Protein AF-A0A8E2E6G1-F1 (afdb_monomer_lite)

Sequence (414 aa):
MESLPNQNPLKPELVSKKQSKFIRKWYRDFVENQQFPLGDDEFLTADKISALAILIKLQPRTVHDWITKNLMGTNATVTSTEDHRYTWTSQRRAEETTALGLHPPQAQVTDDIQPLPDEILELIQNHERARNRVRTTSDGRRRVNRGKYECTFRCGYRTKNVFDWKRHEENHQPQNFWLCTVCRQSDQPIDFLVHRSDKLLKHAQEKHKGRDPKDILNTSKLDYIAGFKSPCGFCGHPFSSWEDRNKHILDHFDGQIGGETFDMTRWLDPWPQYEKDPEDECDEDSDSSSESSGSSGDDGPDKRDATGGSGGGSGVQGGGEASYKWFDALRGGRAANKGRGNYRGRGTMTRKCVLSMRGPPSDTPPEAMDDEVIRVSQSSHKPETCATSPLVRKAPRKGYSQKTVTIWPSNNSL

Structure (mmCIF, N/CA/C/O backbone):
data_AF-A0A8E2E6G1-F1
#
_entry.id   AF-A0A8E2E6G1-F1
#
loop_
_atom_site.group_PDB
_atom_site.id
_atom_site.type_symbol
_atom_site.label_atom_id
_atom_site.label_alt_id
_atom_site.label_comp_id
_atom_site.label_asym_id
_atom_site.label_entity_id
_atom_site.label_seq_id
_atom_site.pdbx_PDB_ins_code
_atom_site.Cartn_x
_atom_site.Cartn_y
_atom_site.Cartn_z
_atom_site.occupancy
_atom_site.B_iso_or_equiv
_atom_site.auth_seq_id
_atom_site.auth_comp_id
_atom_site.auth_asym_id
_atom_site.auth_atom_id
_atom_site.pdbx_PDB_model_num
ATOM 1 N N . MET A 1 1 ? 28.707 -39.011 -22.789 1.00 50.31 1 MET A N 1
ATOM 2 C CA . MET A 1 1 ? 29.184 -38.859 -21.399 1.00 50.31 1 MET A CA 1
ATOM 3 C C . MET A 1 1 ? 30.084 -37.639 -21.369 1.00 50.31 1 MET A C 1
ATOM 5 O O . MET A 1 1 ? 31.264 -37.754 -21.666 1.00 50.31 1 MET A O 1
ATOM 9 N N . GLU A 1 2 ? 29.501 -36.465 -21.143 1.00 50.44 2 GLU A N 1
ATOM 10 C CA . GLU A 1 2 ? 30.254 -35.214 -21.037 1.00 50.44 2 GLU A CA 1
ATOM 11 C C . GLU A 1 2 ? 30.778 -35.076 -19.607 1.00 50.44 2 GLU A C 1
ATOM 13 O O . GLU A 1 2 ? 30.021 -35.100 -18.636 1.00 50.44 2 GLU A O 1
ATOM 18 N N . SER A 1 3 ? 32.098 -35.014 -19.481 1.00 56.09 3 SER A N 1
ATOM 19 C CA . SER A 1 3 ? 32.815 -34.900 -18.217 1.00 56.09 3 SER A CA 1
ATOM 20 C C . SER A 1 3 ? 32.514 -33.547 -17.570 1.00 56.09 3 SER A C 1
ATOM 22 O O . SER A 1 3 ? 32.899 -32.508 -18.106 1.00 56.09 3 SER A O 1
ATOM 24 N N . LEU A 1 4 ? 31.836 -33.546 -16.416 1.00 58.88 4 LEU A N 1
ATOM 25 C CA . LEU A 1 4 ? 31.589 -32.325 -15.647 1.00 58.88 4 LEU A CA 1
ATOM 26 C C . LEU A 1 4 ? 32.924 -31.651 -15.269 1.00 58.88 4 LEU A C 1
ATOM 28 O O . LEU A 1 4 ? 33.852 -32.337 -14.828 1.00 58.88 4 LEU A O 1
ATOM 32 N N . PRO A 1 5 ? 33.040 -30.319 -15.418 1.00 62.34 5 PRO A N 1
ATOM 33 C CA . PRO A 1 5 ? 34.267 -29.602 -15.118 1.00 62.34 5 PRO A CA 1
ATOM 34 C C . PRO A 1 5 ? 34.601 -29.698 -13.626 1.00 62.34 5 PRO A C 1
ATOM 36 O O . PRO A 1 5 ? 33.775 -29.426 -12.754 1.00 62.34 5 PRO A O 1
ATOM 39 N N . ASN A 1 6 ? 35.846 -30.083 -13.360 1.00 54.47 6 ASN A N 1
ATOM 40 C CA . ASN A 1 6 ? 36.451 -30.234 -12.044 1.00 54.47 6 ASN A CA 1
ATOM 41 C C . ASN A 1 6 ? 36.371 -28.906 -11.261 1.00 54.47 6 ASN A C 1
ATOM 43 O O . ASN A 1 6 ? 37.133 -27.972 -11.526 1.00 54.47 6 ASN A O 1
ATOM 47 N N . GLN A 1 7 ? 35.419 -28.791 -10.328 1.00 61.25 7 GLN A N 1
ATOM 48 C CA . GLN A 1 7 ? 35.314 -27.623 -9.456 1.00 61.25 7 GLN A CA 1
ATOM 49 C C . GLN A 1 7 ? 36.409 -27.696 -8.391 1.00 61.25 7 GLN A C 1
ATOM 51 O O . GLN A 1 7 ? 36.344 -28.502 -7.464 1.00 61.25 7 GLN A O 1
ATOM 56 N N . ASN A 1 8 ? 37.422 -26.838 -8.522 1.00 57.81 8 ASN A N 1
ATOM 57 C CA . ASN A 1 8 ? 38.430 -26.658 -7.484 1.00 57.81 8 ASN A CA 1
ATOM 58 C C . ASN A 1 8 ? 37.753 -26.275 -6.154 1.00 57.81 8 ASN A C 1
ATOM 60 O O . ASN A 1 8 ? 36.923 -25.359 -6.148 1.00 57.81 8 ASN A O 1
ATOM 64 N N . PRO A 1 9 ? 38.113 -26.915 -5.026 1.00 62.56 9 PRO A N 1
ATOM 65 C CA . PRO A 1 9 ? 37.532 -26.597 -3.730 1.00 62.56 9 PRO A CA 1
ATOM 66 C C . PRO A 1 9 ? 37.822 -25.133 -3.380 1.00 62.56 9 PRO A C 1
ATOM 68 O O . PRO A 1 9 ? 38.977 -24.716 -3.251 1.00 62.56 9 PRO A O 1
ATOM 71 N N . LEU A 1 10 ? 36.757 -24.339 -3.252 1.00 58.16 10 LEU A N 1
ATOM 72 C CA . LEU A 1 10 ? 36.837 -22.946 -2.829 1.00 58.16 10 LEU A CA 1
ATOM 73 C C . LEU A 1 10 ? 37.478 -22.883 -1.438 1.00 58.16 10 LEU A C 1
ATOM 75 O O . LEU A 1 10 ? 37.045 -23.563 -0.506 1.00 58.16 10 LEU A O 1
ATOM 79 N N . LYS A 1 11 ? 38.525 -22.064 -1.294 1.00 72.81 11 LYS A N 1
ATOM 80 C CA . LYS A 1 11 ? 39.152 -21.807 0.008 1.00 72.81 11 LYS A CA 1
ATOM 81 C C . LYS A 1 11 ? 38.095 -21.244 0.970 1.00 72.81 11 LYS A C 1
ATOM 83 O O . LYS A 1 11 ? 37.354 -20.350 0.559 1.00 72.81 11 LYS A O 1
ATOM 88 N N . PRO A 1 12 ? 38.037 -21.711 2.231 1.00 76.06 12 PRO A N 1
ATOM 89 C CA . PRO A 1 12 ? 37.076 -21.204 3.201 1.00 76.06 12 PRO A CA 1
ATOM 90 C C . PRO A 1 12 ? 37.281 -19.700 3.397 1.00 76.06 12 PRO A C 1
ATOM 92 O O . PRO A 1 12 ? 38.385 -19.238 3.697 1.00 76.06 12 PRO A O 1
ATOM 95 N N . GLU A 1 13 ? 36.215 -18.935 3.185 1.00 87.00 13 GLU A N 1
ATOM 96 C CA . GLU A 1 13 ? 36.230 -17.483 3.307 1.00 87.00 13 GLU A CA 1
ATOM 97 C C . GLU A 1 13 ? 36.423 -17.096 4.781 1.00 87.00 13 GLU A C 1
ATOM 99 O O . GLU A 1 13 ? 35.602 -17.408 5.645 1.00 87.00 13 GLU A O 1
ATOM 104 N N . LEU A 1 14 ? 37.545 -16.448 5.096 1.00 93.88 14 LEU A N 1
ATOM 105 C CA . LEU A 1 14 ? 37.866 -16.050 6.464 1.00 93.88 14 LEU A CA 1
ATOM 106 C C . LEU A 1 14 ? 37.143 -14.749 6.827 1.00 93.88 14 LEU A C 1
ATOM 108 O O . LEU A 1 14 ? 37.318 -13.720 6.175 1.00 93.88 14 LEU A O 1
ATOM 112 N N . VAL A 1 15 ? 36.394 -14.767 7.932 1.00 95.75 15 VAL A N 1
ATOM 113 C CA . VAL A 1 15 ? 35.742 -13.571 8.484 1.00 95.75 15 VAL A CA 1
ATOM 114 C C . VAL A 1 15 ? 36.802 -12.549 8.903 1.00 95.75 15 VAL A C 1
ATOM 116 O O . VAL A 1 15 ? 37.609 -12.791 9.804 1.00 95.75 15 VAL A O 1
ATOM 119 N N . SER A 1 16 ? 36.795 -11.364 8.291 1.00 96.75 16 SER A N 1
ATOM 120 C CA . SER A 1 16 ? 37.738 -10.296 8.639 1.00 96.75 16 SER A CA 1
ATOM 121 C C . SER A 1 16 ? 37.508 -9.757 10.060 1.00 96.75 16 SER A C 1
ATOM 123 O O . SER A 1 16 ? 36.415 -9.843 10.627 1.00 96.75 16 SER A O 1
ATOM 125 N N . LYS A 1 17 ? 38.521 -9.095 10.641 1.00 96.44 17 LYS A N 1
ATOM 126 C CA . LYS A 1 17 ? 38.407 -8.454 11.969 1.00 96.44 17 LYS A CA 1
ATOM 127 C C . LYS A 1 17 ? 37.288 -7.403 12.029 1.00 96.44 17 LYS A C 1
ATOM 129 O O . LYS A 1 17 ? 36.627 -7.268 13.058 1.00 96.44 17 LYS A O 1
ATOM 134 N N . LYS A 1 18 ? 37.063 -6.663 10.933 1.00 95.50 18 LYS A N 1
ATOM 135 C CA . LYS A 1 18 ? 35.991 -5.654 10.839 1.00 95.50 18 LYS A CA 1
ATOM 136 C C . LYS A 1 18 ? 34.612 -6.315 10.848 1.00 95.50 18 LYS A C 1
ATOM 138 O O . LYS A 1 18 ? 33.763 -5.897 11.631 1.00 95.50 18 LYS A O 1
ATOM 143 N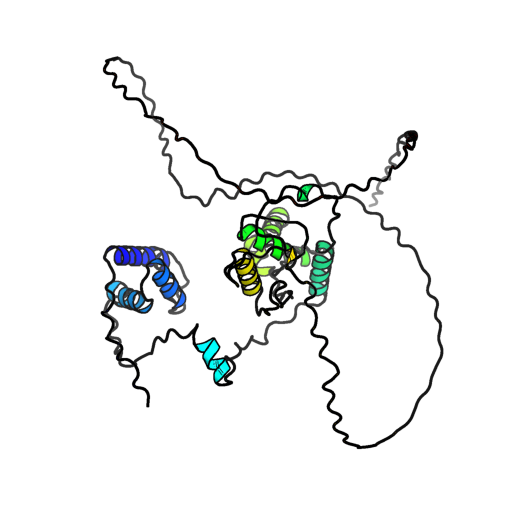 N . GLN A 1 19 ? 34.425 -7.366 10.047 1.00 96.88 19 GLN A N 1
ATOM 144 C CA . GLN A 1 19 ? 33.181 -8.145 10.013 1.00 96.88 19 GLN A CA 1
ATOM 145 C C . GLN A 1 19 ? 32.916 -8.804 11.370 1.00 96.88 19 GLN A C 1
ATOM 147 O O . GLN A 1 19 ? 31.832 -8.647 11.913 1.00 96.88 19 GLN A O 1
ATOM 152 N N . SER A 1 20 ? 33.933 -9.409 11.989 1.00 97.00 20 SER A N 1
ATOM 153 C CA . SER A 1 20 ? 33.829 -9.988 13.336 1.00 97.00 20 SER A CA 1
ATOM 154 C C . SER A 1 20 ? 33.339 -8.963 14.367 1.00 97.00 20 SER A C 1
ATOM 156 O O . SER A 1 20 ? 32.439 -9.244 15.152 1.00 97.00 20 SER A O 1
ATOM 158 N N . LYS A 1 21 ? 33.889 -7.739 14.360 1.00 96.94 21 LYS A N 1
ATOM 159 C CA . LYS A 1 21 ? 33.455 -6.665 15.270 1.00 96.94 21 LYS A CA 1
ATOM 160 C C . LYS A 1 21 ? 32.008 -6.237 15.007 1.00 96.94 21 LYS A C 1
ATOM 162 O O . LYS A 1 21 ? 31.286 -5.953 15.960 1.00 96.94 21 LYS A O 1
ATOM 167 N N . PHE A 1 22 ? 31.597 -6.201 13.740 1.00 96.94 22 PHE A N 1
ATOM 168 C CA . PHE A 1 22 ? 30.220 -5.901 13.357 1.00 96.94 22 PHE A CA 1
ATOM 169 C C . PHE A 1 22 ? 29.253 -6.993 13.826 1.00 96.94 22 PHE A C 1
ATOM 171 O O . PHE A 1 22 ? 28.276 -6.657 14.485 1.00 96.94 22 PHE A O 1
ATOM 178 N N . ILE A 1 23 ? 29.562 -8.274 13.585 1.00 96.44 23 ILE A N 1
ATOM 179 C CA . ILE A 1 23 ? 28.730 -9.411 14.013 1.00 96.44 23 ILE A CA 1
ATOM 180 C C . ILE A 1 23 ? 28.540 -9.394 15.535 1.00 96.44 23 ILE A C 1
ATOM 182 O O . ILE A 1 23 ? 27.413 -9.502 16.000 1.00 96.44 23 ILE A O 1
ATOM 186 N N . ARG A 1 24 ? 29.605 -9.166 16.325 1.00 96.06 24 ARG A N 1
ATOM 187 C CA . ARG A 1 24 ? 29.493 -9.053 17.798 1.00 96.06 24 ARG A CA 1
ATOM 188 C C . ARG A 1 24 ? 28.554 -7.937 18.230 1.00 96.06 24 ARG A C 1
ATOM 190 O O . ARG A 1 24 ? 27.763 -8.123 19.146 1.00 96.06 24 ARG A O 1
ATOM 197 N N . LYS A 1 25 ? 28.688 -6.765 17.602 1.00 95.94 25 LYS A N 1
ATOM 198 C CA . LYS A 1 25 ? 27.859 -5.607 17.930 1.00 95.94 25 LYS A CA 1
ATOM 199 C C . LYS A 1 25 ? 26.401 -5.874 17.563 1.00 95.94 25 LYS A C 1
ATOM 201 O O . LYS A 1 25 ? 25.533 -5.651 18.389 1.00 95.94 25 LYS A O 1
ATOM 206 N N . TRP A 1 26 ? 26.158 -6.381 16.356 1.00 94.56 26 TRP A N 1
ATOM 207 C CA . TRP A 1 26 ? 24.822 -6.739 15.891 1.00 94.56 26 TRP A CA 1
ATOM 208 C C . TRP A 1 26 ? 24.172 -7.779 16.807 1.00 94.56 26 TRP A C 1
ATOM 210 O O . TRP A 1 26 ? 23.048 -7.570 17.237 1.00 94.56 26 TRP A O 1
ATOM 220 N N . TYR A 1 27 ? 24.898 -8.841 17.169 1.00 92.81 27 TYR A N 1
ATOM 221 C CA . TYR A 1 27 ? 24.391 -9.891 18.052 1.00 92.81 27 TYR A CA 1
ATOM 222 C C . TYR A 1 27 ? 24.002 -9.329 19.421 1.00 92.81 27 TYR A C 1
ATOM 224 O O . TYR A 1 27 ? 22.894 -9.565 19.879 1.00 92.81 27 TYR A O 1
ATOM 232 N N . ARG A 1 28 ? 24.866 -8.513 20.036 1.00 90.81 28 ARG A N 1
ATOM 233 C CA . ARG A 1 28 ? 24.558 -7.829 21.298 1.00 90.81 28 ARG A CA 1
ATOM 234 C C . ARG A 1 28 ? 23.322 -6.941 21.173 1.00 90.81 28 ARG A C 1
ATOM 236 O O . ARG A 1 28 ? 22.397 -7.044 21.965 1.00 90.81 28 ARG A O 1
ATOM 243 N N . ASP A 1 29 ? 23.304 -6.079 20.161 1.00 89.75 29 ASP A N 1
ATOM 244 C CA . ASP A 1 29 ? 22.247 -5.084 20.003 1.00 89.75 29 ASP A CA 1
ATOM 245 C C . ASP A 1 29 ? 20.890 -5.726 19.676 1.00 89.75 29 ASP A C 1
ATOM 247 O O . ASP A 1 29 ? 19.859 -5.173 20.050 1.00 89.75 29 ASP A O 1
ATOM 251 N N . PHE A 1 30 ? 20.889 -6.863 18.976 1.00 85.69 30 PHE A N 1
ATOM 252 C CA . PHE A 1 30 ? 19.685 -7.542 18.507 1.00 85.69 30 PHE A CA 1
ATOM 253 C C . PHE A 1 30 ? 19.197 -8.616 19.484 1.00 85.69 30 PHE A C 1
ATOM 255 O O . PHE A 1 30 ? 18.016 -8.640 19.804 1.00 85.69 30 PHE A O 1
ATOM 262 N N . VAL A 1 31 ? 20.092 -9.474 19.979 1.00 79.88 31 VAL A N 1
ATOM 263 C CA . VAL A 1 31 ? 19.738 -10.621 20.829 1.00 79.88 31 VAL A CA 1
ATOM 264 C C . VAL A 1 31 ? 19.614 -10.216 22.297 1.00 79.88 31 VAL A C 1
ATOM 266 O O . VAL A 1 31 ? 18.670 -10.635 22.951 1.00 79.88 31 VAL A O 1
ATOM 269 N N . GLU A 1 32 ? 20.508 -9.373 22.827 1.00 72.88 32 GLU A N 1
ATOM 270 C CA . GLU A 1 32 ? 20.462 -9.015 24.259 1.00 72.88 32 GLU A CA 1
ATOM 271 C C . GLU A 1 32 ? 19.403 -7.941 24.571 1.00 72.88 32 GLU A C 1
ATOM 273 O O . GLU A 1 32 ? 18.899 -7.890 25.691 1.00 72.88 32 GLU A O 1
ATOM 278 N N . ASN A 1 33 ? 19.034 -7.090 23.603 1.00 74.81 33 ASN A N 1
ATOM 279 C CA . ASN A 1 33 ? 18.044 -6.023 23.828 1.00 74.81 33 ASN A CA 1
ATOM 280 C C . ASN A 1 33 ? 16.610 -6.405 23.452 1.00 74.81 33 ASN A C 1
ATOM 282 O O . ASN A 1 33 ? 15.676 -5.692 23.828 1.00 74.81 33 ASN A O 1
ATOM 286 N N . GLN A 1 34 ? 16.407 -7.480 22.693 1.00 73.38 34 GLN A N 1
ATOM 287 C CA . GLN A 1 34 ? 15.062 -7.986 22.470 1.00 73.38 34 GLN A CA 1
ATOM 288 C C . GLN A 1 34 ? 14.653 -8.793 23.703 1.00 73.38 34 GLN A C 1
ATOM 290 O O . GLN A 1 34 ? 15.039 -9.946 23.861 1.00 73.38 34 GLN A O 1
ATOM 295 N N . GLN A 1 35 ? 13.865 -8.174 24.586 1.00 59.31 35 GLN A N 1
ATOM 296 C CA . GLN A 1 35 ? 13.101 -8.877 25.620 1.00 59.31 35 GLN A CA 1
ATOM 297 C C . GLN A 1 35 ? 12.014 -9.726 24.944 1.00 59.31 35 GLN A C 1
ATOM 299 O O . GLN A 1 35 ? 10.829 -9.412 25.028 1.00 59.31 35 GLN A O 1
ATOM 304 N N . PHE A 1 36 ? 12.407 -10.761 24.203 1.00 61.97 36 PHE A N 1
ATOM 305 C CA . PHE A 1 36 ? 11.457 -11.771 23.772 1.00 61.97 36 PHE A CA 1
ATOM 306 C C . PHE A 1 36 ? 11.110 -12.641 24.985 1.00 61.97 36 PHE A C 1
ATOM 308 O O . PHE A 1 36 ? 12.020 -13.050 25.713 1.00 61.97 36 PHE A O 1
ATOM 315 N N . PRO A 1 37 ? 9.813 -12.873 25.258 1.00 61.19 37 PRO A N 1
ATOM 316 C CA . PRO A 1 37 ? 9.394 -13.810 26.288 1.00 61.19 37 PRO A CA 1
ATOM 317 C C . PRO A 1 37 ? 10.083 -15.151 26.036 1.00 61.19 37 PRO A C 1
ATOM 319 O O . PRO A 1 37 ? 10.045 -15.650 24.917 1.00 61.19 37 PRO A O 1
ATOM 322 N N . LEU A 1 38 ? 10.751 -15.681 27.064 1.00 48.19 38 LEU A N 1
ATOM 323 C CA . LEU A 1 38 ? 11.430 -16.975 27.042 1.00 48.19 38 LEU A CA 1
ATOM 324 C C . LEU A 1 38 ? 10.423 -18.086 26.719 1.00 48.19 38 LEU A C 1
ATOM 326 O O . LEU A 1 38 ? 9.781 -18.630 27.614 1.00 48.19 38 LEU A O 1
ATOM 330 N N . GLY A 1 39 ? 10.279 -18.394 25.442 1.00 53.38 39 GLY A N 1
ATOM 331 C CA . GLY A 1 39 ? 9.459 -19.475 24.935 1.00 53.38 39 GLY A CA 1
ATOM 332 C C . GLY A 1 39 ? 9.819 -19.662 23.475 1.00 53.38 39 GLY A C 1
ATOM 333 O O . GLY A 1 39 ? 9.458 -18.828 22.657 1.00 53.38 39 GLY A O 1
ATOM 334 N N . ASP A 1 40 ? 10.557 -20.734 23.212 1.00 51.31 40 ASP A N 1
ATOM 335 C CA . ASP A 1 40 ? 10.979 -21.255 21.910 1.00 51.31 40 ASP A CA 1
ATOM 336 C C . ASP A 1 40 ? 12.354 -20.774 21.411 1.00 51.31 40 ASP A C 1
ATOM 338 O O . ASP A 1 40 ? 12.669 -19.586 21.341 1.00 51.31 40 ASP A O 1
ATOM 342 N N . ASP A 1 41 ? 13.196 -21.757 21.073 1.00 55.00 41 ASP A N 1
ATOM 343 C CA . ASP A 1 41 ? 14.617 -21.680 20.695 1.00 55.00 41 ASP A CA 1
ATOM 344 C C . ASP A 1 41 ? 14.892 -20.938 19.364 1.00 55.00 41 ASP A C 1
ATOM 346 O O . ASP A 1 41 ? 15.914 -21.132 18.704 1.00 55.00 41 ASP A O 1
ATOM 350 N N . GLU A 1 42 ? 14.011 -20.027 18.956 1.00 70.12 42 GLU A N 1
ATOM 351 C CA . GLU A 1 42 ? 14.040 -19.326 17.670 1.00 70.12 42 GLU A CA 1
ATOM 352 C C . GLU A 1 42 ? 14.984 -18.104 17.650 1.00 70.12 42 GLU A C 1
ATOM 354 O O . GLU A 1 42 ? 14.824 -17.132 16.897 1.00 70.12 42 GLU A O 1
ATOM 359 N N . PHE A 1 43 ? 16.016 -18.138 18.495 1.00 68.38 43 PHE A N 1
ATOM 360 C CA . PHE A 1 43 ? 16.893 -16.999 18.766 1.00 68.38 43 PHE A CA 1
ATOM 361 C C . PHE A 1 43 ? 17.669 -16.515 17.525 1.00 68.38 43 PHE A C 1
ATOM 363 O O . PHE A 1 43 ? 18.049 -15.344 17.455 1.00 68.38 43 PHE A O 1
ATOM 370 N N . LEU A 1 44 ? 17.836 -17.357 16.498 1.00 84.62 44 LEU A N 1
ATOM 371 C CA . LEU A 1 44 ? 18.531 -17.039 15.245 1.00 84.62 44 LEU A CA 1
ATOM 372 C C . LEU A 1 44 ? 17.890 -17.753 14.043 1.00 84.62 44 LEU A C 1
ATOM 374 O O . LEU A 1 44 ? 18.455 -18.699 13.497 1.00 84.62 44 LEU A O 1
ATOM 378 N N . THR A 1 45 ? 16.724 -17.285 13.592 1.00 88.00 45 THR A N 1
ATOM 379 C CA . THR A 1 45 ? 16.131 -17.792 12.343 1.00 88.00 45 THR A CA 1
ATOM 380 C C . THR A 1 45 ? 17.101 -17.650 11.162 1.00 88.00 45 THR A C 1
ATOM 382 O O . THR A 1 45 ? 17.895 -16.701 11.083 1.00 88.00 45 THR A O 1
ATOM 385 N N . ALA A 1 46 ? 17.026 -18.589 10.213 1.00 89.62 46 ALA A N 1
ATOM 386 C CA . ALA A 1 46 ? 17.865 -18.600 9.012 1.00 89.62 46 ALA A CA 1
ATOM 387 C C . ALA A 1 46 ? 17.784 -17.277 8.224 1.00 89.62 46 ALA A C 1
ATOM 389 O O . ALA A 1 46 ? 18.781 -16.825 7.654 1.00 89.62 46 ALA A O 1
ATOM 390 N N . ASP A 1 47 ? 16.631 -16.607 8.268 1.00 88.56 47 ASP A N 1
ATOM 391 C CA . ASP A 1 47 ? 16.403 -15.311 7.629 1.00 88.56 47 ASP A CA 1
ATOM 392 C C . ASP A 1 47 ? 17.239 -14.195 8.258 1.00 88.56 47 ASP A C 1
ATOM 394 O O . ASP A 1 47 ? 17.849 -13.394 7.545 1.00 88.56 47 ASP A O 1
ATOM 398 N N . LYS A 1 48 ? 17.343 -14.164 9.594 1.00 91.12 48 LYS A N 1
ATOM 399 C CA . LYS A 1 48 ? 18.164 -13.175 10.314 1.00 91.12 48 LYS A CA 1
ATOM 400 C C . LYS A 1 48 ? 19.644 -13.346 9.971 1.00 91.12 48 LYS A C 1
ATOM 402 O O . LYS A 1 48 ? 20.340 -12.360 9.718 1.00 91.12 48 LYS A O 1
ATOM 407 N N . ILE A 1 49 ? 20.116 -14.592 9.909 1.00 94.25 49 ILE A N 1
ATOM 408 C CA . ILE A 1 49 ? 21.497 -14.915 9.520 1.00 94.25 49 ILE A CA 1
ATOM 409 C C . ILE A 1 49 ? 21.746 -14.533 8.059 1.00 94.25 49 ILE A C 1
ATOM 411 O O . ILE A 1 49 ? 22.769 -13.920 7.754 1.00 94.25 49 ILE A O 1
ATOM 415 N N . SER A 1 50 ? 20.807 -14.840 7.164 1.00 93.56 50 SER A N 1
ATOM 416 C CA . SER A 1 50 ? 20.914 -14.512 5.740 1.00 93.56 50 SER A CA 1
ATOM 417 C C . SER A 1 50 ? 20.951 -13.002 5.507 1.00 93.56 50 SER A C 1
ATOM 419 O O . SER A 1 50 ? 21.813 -12.510 4.779 1.00 93.56 50 SER A O 1
ATOM 421 N N . ALA A 1 51 ? 20.095 -12.241 6.193 1.00 93.38 51 ALA A N 1
ATOM 422 C CA . ALA A 1 51 ? 20.107 -10.783 6.142 1.00 93.38 51 ALA A CA 1
ATOM 423 C C . ALA A 1 51 ? 21.440 -10.202 6.647 1.00 93.38 51 ALA A C 1
ATOM 425 O O . ALA A 1 51 ? 22.023 -9.325 6.003 1.00 93.38 51 ALA A O 1
ATOM 426 N N . LEU A 1 52 ? 21.966 -10.719 7.764 1.00 95.25 52 LEU A N 1
ATOM 427 C CA . LEU A 1 52 ? 23.270 -10.308 8.288 1.00 95.25 52 LEU A CA 1
ATOM 428 C C . LEU A 1 52 ? 24.401 -10.614 7.296 1.00 95.25 52 LEU A C 1
ATOM 430 O O . LEU A 1 52 ? 25.272 -9.771 7.082 1.00 95.25 52 LEU A O 1
ATOM 434 N N . ALA A 1 53 ? 24.366 -11.789 6.670 1.00 95.88 53 ALA A N 1
ATOM 435 C CA . ALA A 1 53 ? 25.347 -12.238 5.691 1.00 95.88 53 ALA A CA 1
ATOM 436 C C . ALA A 1 53 ? 25.387 -11.336 4.449 1.00 95.88 53 ALA A C 1
ATOM 438 O O . ALA A 1 53 ? 26.471 -10.921 4.031 1.00 95.88 53 ALA A O 1
ATOM 439 N N . ILE A 1 54 ? 24.219 -10.926 3.938 1.00 94.38 54 ILE A N 1
ATOM 440 C CA . ILE A 1 54 ? 24.100 -9.950 2.843 1.00 94.38 54 ILE A CA 1
ATOM 441 C C . ILE A 1 54 ? 24.744 -8.614 3.236 1.00 94.38 54 ILE A C 1
ATOM 443 O O . ILE A 1 54 ? 25.545 -8.063 2.477 1.00 94.38 54 ILE A O 1
ATOM 447 N N . LEU A 1 55 ? 24.449 -8.106 4.438 1.00 94.75 55 LEU A N 1
ATOM 448 C CA . LEU A 1 55 ? 24.972 -6.818 4.910 1.00 94.75 55 LEU A CA 1
ATOM 449 C C . LEU A 1 55 ? 26.502 -6.796 5.009 1.00 94.75 55 LEU A C 1
ATOM 451 O O . LEU A 1 55 ? 27.125 -5.775 4.712 1.00 94.75 55 LEU A O 1
ATOM 455 N N . ILE A 1 56 ? 27.114 -7.909 5.419 1.00 96.50 56 ILE A N 1
ATOM 456 C CA . ILE A 1 56 ? 28.569 -8.004 5.598 1.00 96.50 56 ILE A CA 1
ATOM 457 C C . ILE A 1 56 ? 29.295 -8.671 4.428 1.00 96.50 56 ILE A C 1
ATOM 459 O O . ILE A 1 56 ? 30.515 -8.838 4.509 1.00 96.50 56 ILE A O 1
ATOM 463 N N . LYS A 1 57 ? 28.563 -8.995 3.353 1.00 95.12 57 LYS A N 1
ATOM 464 C CA . LYS A 1 57 ? 29.053 -9.666 2.143 1.00 95.12 57 LYS A CA 1
ATOM 465 C C . LYS A 1 57 ? 29.810 -10.960 2.459 1.00 95.12 57 LYS A C 1
ATOM 467 O O . LYS A 1 57 ? 30.942 -11.129 2.025 1.00 95.12 57 LYS A O 1
ATOM 472 N N . LEU A 1 58 ? 29.201 -11.829 3.261 1.00 95.38 58 LEU A N 1
ATOM 473 C CA . LEU A 1 58 ? 29.694 -13.180 3.548 1.00 95.38 58 LEU A CA 1
ATOM 474 C C . LEU A 1 58 ? 28.620 -14.206 3.195 1.00 95.38 58 LEU A C 1
ATOM 476 O O . LEU A 1 58 ? 27.444 -13.866 3.083 1.00 95.38 58 LEU A O 1
ATOM 480 N N . GLN A 1 59 ? 29.007 -15.474 3.064 1.00 95.12 59 GLN A N 1
ATOM 481 C CA . GLN A 1 59 ? 28.025 -16.551 2.971 1.00 95.12 59 GLN A CA 1
ATOM 482 C C . GLN A 1 59 ? 27.293 -16.757 4.312 1.00 95.12 59 GLN A C 1
ATOM 484 O O . GLN A 1 59 ? 27.947 -16.740 5.360 1.00 95.12 59 GLN A O 1
ATOM 489 N N . PRO A 1 60 ? 25.969 -17.022 4.307 1.00 95.25 60 PRO A N 1
ATOM 490 C CA . PRO A 1 60 ? 25.192 -17.268 5.527 1.00 95.25 60 PRO A CA 1
ATOM 491 C C . PRO A 1 60 ? 25.798 -18.338 6.438 1.00 95.25 60 PRO A C 1
ATOM 493 O O . PRO A 1 60 ? 25.875 -18.140 7.648 1.00 95.25 60 PRO A O 1
ATOM 496 N N . ARG A 1 61 ? 26.322 -19.422 5.852 1.00 93.62 61 ARG A N 1
ATOM 497 C CA . ARG A 1 61 ? 26.985 -20.507 6.587 1.00 93.62 61 ARG A CA 1
ATOM 498 C C . ARG A 1 61 ? 28.215 -20.021 7.355 1.00 93.62 61 ARG A C 1
ATOM 500 O O . ARG A 1 61 ? 28.330 -20.278 8.545 1.00 93.62 61 ARG A O 1
ATOM 507 N N . THR A 1 62 ? 29.075 -19.227 6.715 1.00 94.94 62 THR A N 1
ATOM 508 C CA . THR A 1 62 ? 30.258 -18.629 7.357 1.00 94.94 62 THR A CA 1
ATOM 509 C C . THR A 1 62 ? 29.873 -17.746 8.546 1.00 94.94 62 THR A C 1
ATOM 511 O O . THR A 1 62 ? 30.571 -17.726 9.559 1.00 94.94 62 THR A O 1
ATOM 514 N N . VAL A 1 63 ? 28.760 -17.012 8.439 1.00 95.50 63 VAL A N 1
ATOM 515 C CA . VAL A 1 63 ? 28.252 -16.157 9.522 1.00 95.50 63 VAL A CA 1
ATOM 516 C C . VAL A 1 63 ? 27.688 -16.990 10.669 1.00 95.50 63 VAL A C 1
ATOM 518 O O . VAL A 1 63 ? 28.040 -16.729 11.819 1.00 95.50 63 VAL A O 1
ATOM 521 N N . HIS A 1 64 ? 26.870 -17.999 10.363 1.00 94.31 64 HIS A N 1
ATOM 522 C CA . HIS A 1 64 ? 26.319 -18.932 11.344 1.00 94.31 64 HIS A CA 1
ATOM 523 C C . HIS A 1 64 ? 27.431 -19.640 12.126 1.00 94.31 64 HIS A C 1
ATOM 525 O O . HIS A 1 64 ? 27.512 -19.489 13.342 1.00 94.31 64 HIS A O 1
ATOM 531 N N . ASP A 1 65 ? 28.355 -20.303 11.426 1.00 93.62 65 ASP A N 1
ATOM 532 C CA . ASP A 1 65 ? 29.454 -21.056 12.039 1.00 93.62 65 ASP A CA 1
ATOM 533 C C . ASP A 1 65 ? 30.315 -20.158 12.931 1.00 93.62 65 ASP A C 1
ATOM 535 O O . ASP A 1 65 ? 30.753 -20.552 14.015 1.00 93.62 65 ASP A O 1
ATOM 539 N N . TRP A 1 66 ? 30.537 -18.912 12.501 1.00 95.19 66 TRP A N 1
ATOM 540 C CA . TRP A 1 66 ? 31.263 -17.937 13.298 1.00 95.19 66 TRP A CA 1
ATOM 541 C C . TRP A 1 66 ? 30.498 -17.550 14.573 1.00 95.19 66 TRP A C 1
ATOM 543 O O . TRP A 1 66 ? 31.121 -17.497 15.636 1.00 95.19 66 TRP A O 1
ATOM 553 N N . ILE A 1 67 ? 29.183 -17.300 14.499 1.00 94.31 67 ILE A N 1
ATOM 554 C CA . ILE A 1 67 ? 28.336 -16.967 15.660 1.00 94.31 67 ILE A CA 1
ATOM 555 C C . ILE A 1 67 ? 28.313 -18.134 16.650 1.00 94.31 67 ILE A C 1
ATOM 557 O O . ILE A 1 67 ? 28.646 -17.934 17.819 1.00 94.31 67 ILE A O 1
ATOM 561 N N . THR A 1 68 ? 28.020 -19.350 16.188 1.00 91.94 68 THR A N 1
ATOM 562 C CA . THR A 1 68 ? 27.979 -20.551 17.034 1.00 91.94 68 THR A CA 1
ATOM 563 C C . THR A 1 68 ? 29.321 -20.776 17.725 1.00 91.94 68 THR A C 1
ATOM 565 O O . THR A 1 68 ? 29.382 -20.933 18.942 1.00 91.94 68 THR A O 1
ATOM 568 N N . LYS A 1 69 ? 30.428 -20.692 16.974 1.00 92.75 69 LYS A N 1
ATOM 569 C CA . LYS A 1 69 ? 31.776 -20.922 17.510 1.00 92.75 69 LYS A CA 1
ATOM 570 C C . LYS A 1 69 ? 32.238 -19.853 18.502 1.00 92.75 69 LYS A C 1
ATOM 572 O O . LYS A 1 69 ? 32.951 -20.178 19.446 1.00 92.75 69 LYS A O 1
ATOM 577 N N . ASN A 1 70 ? 31.921 -18.578 18.265 1.00 94.25 70 ASN A N 1
ATOM 578 C CA . ASN A 1 70 ? 32.522 -17.466 19.015 1.00 94.25 70 ASN A CA 1
ATOM 579 C C . ASN A 1 70 ? 31.600 -16.839 20.063 1.00 94.25 70 ASN A C 1
ATOM 581 O O . ASN A 1 70 ? 32.110 -16.148 20.944 1.00 94.25 70 ASN A O 1
ATOM 585 N N . LEU A 1 71 ? 30.280 -17.007 19.948 1.00 91.75 71 LEU A N 1
ATOM 586 C CA . LEU A 1 71 ? 29.300 -16.322 20.797 1.00 91.75 71 LEU A CA 1
ATOM 587 C C . LEU A 1 71 ? 28.434 -17.277 21.618 1.00 91.75 71 LEU A C 1
ATOM 589 O O . LEU A 1 71 ? 28.066 -16.912 22.728 1.00 91.75 71 LEU A O 1
ATOM 593 N N . MET A 1 72 ? 28.152 -18.488 21.127 1.00 86.75 72 MET A N 1
ATOM 594 C CA . MET A 1 72 ? 27.271 -19.437 21.830 1.00 86.75 72 MET A CA 1
ATOM 595 C C . MET A 1 72 ? 28.002 -20.350 22.830 1.00 86.75 72 MET A C 1
ATOM 597 O O . MET A 1 72 ? 27.356 -21.088 23.563 1.00 86.75 72 MET A O 1
ATOM 601 N N . GLY A 1 73 ? 29.334 -20.257 22.921 1.00 80.38 73 GLY A N 1
ATOM 602 C CA . GLY A 1 73 ? 30.145 -21.029 23.867 1.00 80.38 73 GLY A CA 1
ATOM 603 C C . GLY A 1 73 ? 30.263 -22.511 23.483 1.00 80.38 73 GLY A C 1
ATOM 604 O O . GLY A 1 73 ? 29.292 -23.197 23.194 1.00 80.38 73 GLY A O 1
ATOM 605 N N . THR A 1 74 ? 31.480 -23.046 2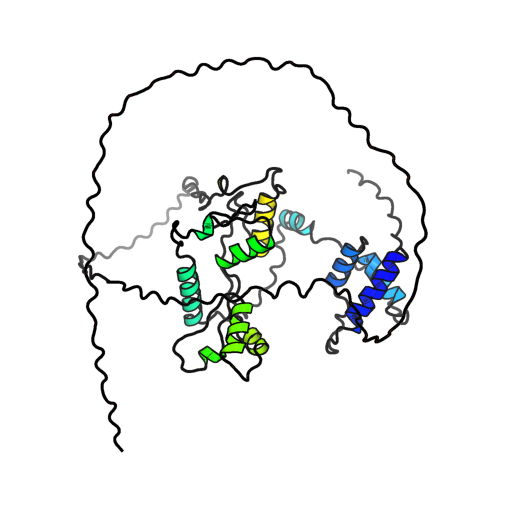3.498 1.00 56.44 74 THR A N 1
ATOM 606 C CA . THR A 1 74 ? 31.826 -24.417 23.070 1.00 56.44 74 THR A CA 1
ATOM 607 C C . THR A 1 74 ? 31.385 -25.530 24.034 1.00 56.44 74 THR A C 1
ATOM 609 O O . THR A 1 74 ? 32.011 -26.585 24.072 1.00 56.44 74 THR A O 1
ATOM 612 N N . ASN A 1 75 ? 30.323 -25.330 24.815 1.00 53.03 75 ASN A N 1
ATOM 613 C CA . ASN A 1 75 ? 29.824 -26.363 25.732 1.00 53.03 75 ASN A CA 1
ATOM 614 C C . ASN A 1 75 ? 28.828 -27.320 25.057 1.00 53.03 75 ASN A C 1
ATOM 616 O O . ASN A 1 75 ? 28.502 -28.359 25.622 1.00 53.03 75 ASN A O 1
ATOM 620 N N . ALA A 1 76 ? 28.381 -27.013 23.838 1.00 50.59 76 ALA A N 1
ATOM 621 C CA . ALA A 1 76 ? 27.589 -27.925 23.029 1.00 50.59 76 ALA A CA 1
ATOM 622 C C . ALA A 1 76 ? 28.527 -28.775 22.160 1.00 50.59 76 ALA A C 1
ATOM 624 O O . ALA A 1 76 ? 28.905 -28.389 21.053 1.00 50.59 76 ALA A O 1
ATOM 625 N N . THR A 1 77 ? 28.935 -29.940 22.667 1.00 46.53 77 THR A N 1
ATOM 626 C CA . THR A 1 77 ? 29.528 -30.997 21.839 1.00 46.53 77 THR A CA 1
ATOM 627 C C . THR A 1 77 ? 28.427 -31.573 20.948 1.00 46.53 77 THR A C 1
ATOM 629 O O . THR A 1 77 ? 27.883 -32.636 21.216 1.00 46.53 77 THR A O 1
ATOM 632 N N . VAL A 1 78 ? 28.040 -30.833 19.908 1.00 50.12 78 VAL A N 1
ATOM 633 C CA . VAL A 1 78 ? 27.162 -31.353 18.861 1.00 50.12 78 VAL A CA 1
ATOM 634 C C . VAL A 1 78 ? 28.025 -32.243 17.980 1.00 50.12 78 VAL A C 1
ATOM 636 O O . VAL A 1 78 ? 28.866 -31.768 17.215 1.00 50.12 78 VAL A O 1
ATOM 639 N N . THR A 1 79 ? 27.841 -33.552 18.116 1.00 43.00 79 THR A N 1
ATOM 640 C CA . THR A 1 79 ? 28.266 -34.558 17.141 1.00 43.00 79 THR A CA 1
ATOM 641 C C . THR A 1 79 ? 27.550 -34.291 15.818 1.00 43.00 79 THR A C 1
ATOM 643 O O . THR A 1 79 ? 26.494 -34.841 15.530 1.00 43.00 79 THR A O 1
ATOM 646 N N . SER A 1 80 ? 28.117 -33.384 15.024 1.00 45.31 80 SER A N 1
ATOM 647 C CA . SER A 1 80 ? 27.706 -33.091 13.653 1.00 45.31 80 SER A CA 1
ATOM 648 C C . SER A 1 80 ? 28.243 -34.179 12.723 1.00 45.31 80 SER A C 1
ATOM 650 O O . SER A 1 80 ? 29.263 -33.989 12.061 1.00 45.31 80 SER A O 1
ATOM 652 N N . THR A 1 81 ? 27.564 -35.325 12.686 1.00 38.16 81 THR A N 1
ATOM 653 C CA . THR A 1 81 ? 27.746 -36.360 11.651 1.00 38.16 81 THR A CA 1
ATOM 654 C C . THR A 1 81 ? 26.583 -36.451 10.668 1.00 38.16 81 THR A C 1
ATOM 656 O O . THR A 1 81 ? 26.618 -37.302 9.787 1.00 38.16 81 THR A O 1
ATOM 659 N N . GLU A 1 82 ? 25.601 -35.552 10.729 1.00 37.12 82 GLU A N 1
ATOM 660 C CA . GLU A 1 82 ? 24.595 -35.446 9.672 1.00 37.12 82 GLU A CA 1
ATOM 661 C C . GLU A 1 82 ? 24.857 -34.221 8.804 1.00 37.12 82 GLU A C 1
ATOM 663 O O . GLU A 1 82 ? 24.736 -33.065 9.209 1.00 37.12 82 GLU A O 1
ATOM 668 N N . ASP A 1 83 ? 25.278 -34.538 7.584 1.00 38.88 83 ASP A N 1
ATOM 669 C CA . ASP A 1 83 ? 25.556 -33.663 6.460 1.00 38.88 83 ASP A CA 1
ATOM 670 C C . ASP A 1 83 ? 24.243 -33.012 5.986 1.00 38.88 83 ASP A C 1
ATOM 672 O O . ASP A 1 83 ? 23.678 -33.337 4.938 1.00 38.88 83 ASP A O 1
ATOM 676 N N . HIS A 1 84 ? 23.701 -32.104 6.803 1.00 38.81 84 HIS A N 1
ATOM 677 C CA . HIS A 1 84 ? 22.561 -31.279 6.433 1.00 38.81 84 HIS A CA 1
ATOM 678 C C . HIS A 1 84 ? 23.020 -30.296 5.353 1.00 38.81 84 HIS A C 1
ATOM 680 O O . HIS A 1 84 ? 23.526 -29.200 5.606 1.00 38.81 84 HIS A O 1
ATOM 686 N N . ARG A 1 85 ? 22.859 -30.750 4.107 1.00 37.84 85 ARG A N 1
ATOM 687 C CA . ARG A 1 85 ? 22.996 -29.996 2.863 1.00 37.84 85 ARG A CA 1
ATOM 688 C C . ARG A 1 85 ? 22.227 -28.677 2.948 1.00 37.84 85 ARG A C 1
ATOM 690 O O . ARG A 1 85 ? 21.051 -28.597 2.597 1.00 37.84 85 ARG A O 1
ATOM 697 N N . TYR A 1 86 ? 22.933 -27.625 3.347 1.00 37.97 86 TYR A N 1
ATOM 698 C CA . TYR A 1 86 ? 22.529 -26.231 3.199 1.00 37.97 86 TYR A CA 1
ATOM 699 C C . TYR A 1 86 ? 22.517 -25.903 1.696 1.00 37.97 86 TYR A C 1
ATOM 701 O O . TYR A 1 86 ? 23.494 -25.421 1.126 1.00 37.97 86 TYR A O 1
ATOM 709 N N . THR A 1 87 ? 21.441 -26.286 1.010 1.00 37.91 87 THR A N 1
ATOM 710 C CA . THR A 1 87 ? 21.286 -26.091 -0.433 1.00 37.91 87 THR A CA 1
ATOM 711 C C . THR A 1 87 ? 20.596 -24.764 -0.694 1.00 37.91 87 THR A C 1
ATOM 713 O O . THR A 1 87 ? 19.423 -24.567 -0.392 1.00 37.91 87 THR A O 1
ATOM 716 N N . TRP A 1 88 ? 21.358 -23.857 -1.296 1.00 38.78 88 TRP A N 1
ATOM 717 C CA . TRP A 1 88 ? 20.966 -22.555 -1.830 1.00 38.78 88 TRP A CA 1
ATOM 718 C C . TRP A 1 88 ? 20.006 -22.738 -3.030 1.00 38.78 88 TRP A C 1
ATOM 720 O O . TRP A 1 88 ? 20.371 -22.535 -4.184 1.00 38.78 88 TRP A O 1
ATOM 730 N N . THR A 1 89 ? 18.794 -23.235 -2.762 1.00 43.94 89 THR A N 1
ATOM 731 C CA . THR A 1 89 ? 17.847 -23.761 -3.767 1.00 43.94 89 THR A CA 1
ATOM 732 C C . THR A 1 89 ? 16.587 -22.927 -3.965 1.00 43.94 89 THR A C 1
ATOM 734 O O . THR A 1 89 ? 15.693 -23.376 -4.669 1.00 43.94 89 THR A O 1
ATOM 737 N N . SER A 1 90 ? 16.488 -21.703 -3.446 1.00 39.66 90 SER A N 1
ATOM 738 C CA . SER A 1 90 ? 15.256 -20.921 -3.651 1.00 39.66 90 SER A CA 1
ATOM 739 C C . SER A 1 90 ? 15.108 -20.370 -5.076 1.00 39.66 90 SER A C 1
ATOM 741 O O . SER A 1 90 ? 13.987 -20.184 -5.526 1.00 39.66 90 SER A O 1
ATOM 743 N N . GLN A 1 91 ? 16.206 -20.169 -5.819 1.00 42.03 91 GLN A N 1
ATOM 744 C CA . GLN A 1 91 ? 16.139 -19.593 -7.172 1.00 42.03 91 GLN A CA 1
ATOM 745 C C . GLN A 1 91 ? 16.203 -20.640 -8.299 1.00 42.03 91 GLN A C 1
ATOM 747 O O . GLN A 1 91 ? 15.596 -20.438 -9.340 1.00 42.03 91 GLN A O 1
ATOM 752 N N . ARG A 1 92 ? 16.861 -21.792 -8.083 1.00 44.25 92 ARG A N 1
ATOM 753 C CA . ARG A 1 92 ? 16.935 -22.877 -9.084 1.00 44.25 92 ARG A CA 1
ATOM 754 C C . ARG A 1 92 ? 15.792 -23.895 -8.989 1.00 44.25 92 ARG A C 1
ATOM 756 O O . ARG A 1 92 ? 15.472 -24.525 -9.990 1.00 44.25 92 ARG A O 1
ATOM 763 N N . ARG A 1 93 ? 15.124 -24.029 -7.830 1.00 48.22 93 ARG A N 1
ATOM 764 C CA . ARG A 1 93 ? 13.954 -24.919 -7.721 1.00 48.22 93 ARG A CA 1
ATOM 765 C C . ARG A 1 93 ? 12.774 -24.448 -8.552 1.00 48.22 93 ARG A C 1
ATOM 767 O O . ARG A 1 93 ? 12.083 -25.321 -9.042 1.00 48.22 93 ARG A O 1
ATOM 774 N N . ALA A 1 94 ? 12.541 -23.148 -8.739 1.00 49.84 94 ALA A N 1
ATOM 775 C CA . ALA A 1 94 ? 11.385 -22.671 -9.509 1.00 49.84 94 ALA A CA 1
ATOM 776 C C . ALA A 1 94 ? 11.430 -23.125 -10.984 1.00 49.84 94 ALA A C 1
ATOM 778 O O . ALA A 1 94 ? 10.409 -23.494 -11.560 1.00 49.84 94 ALA A O 1
ATOM 779 N N . GLU A 1 95 ? 12.624 -23.190 -11.574 1.00 47.84 95 GLU A N 1
ATOM 780 C CA . GLU A 1 95 ? 12.808 -23.638 -12.960 1.00 47.84 95 GLU A CA 1
ATOM 781 C C . GLU A 1 95 ? 12.831 -25.176 -13.069 1.00 47.84 95 GLU A C 1
ATOM 783 O O . GLU A 1 95 ? 12.264 -25.742 -14.000 1.00 47.84 95 GLU A O 1
ATOM 788 N N . GLU A 1 96 ? 13.398 -25.880 -12.082 1.00 44.53 96 GLU A N 1
ATOM 789 C CA . GLU A 1 96 ? 13.514 -27.349 -12.100 1.00 44.53 96 GLU A CA 1
ATOM 790 C C . GLU A 1 96 ? 12.226 -28.074 -11.639 1.00 44.53 96 GLU A C 1
ATOM 792 O O . GLU A 1 96 ? 11.924 -29.163 -12.122 1.00 44.53 96 GLU A O 1
ATOM 797 N N . THR A 1 97 ? 11.401 -27.455 -10.779 1.00 48.44 97 THR A N 1
ATOM 798 C CA . THR A 1 97 ? 10.043 -27.958 -10.448 1.00 48.44 97 THR A CA 1
ATOM 799 C C . THR A 1 97 ? 9.074 -27.822 -11.618 1.00 48.44 97 THR A C 1
ATOM 801 O O . THR A 1 97 ? 8.232 -28.697 -11.812 1.00 48.44 97 THR A O 1
ATOM 804 N N . THR A 1 98 ? 9.254 -26.800 -12.460 1.00 53.28 98 THR A N 1
ATOM 805 C CA . THR A 1 98 ? 8.494 -26.648 -13.710 1.00 53.28 98 THR A CA 1
ATOM 806 C C . THR A 1 98 ? 8.890 -27.719 -14.738 1.00 53.28 98 THR A C 1
ATOM 808 O O . THR A 1 98 ? 8.028 -28.251 -15.430 1.00 53.28 98 THR A O 1
ATOM 811 N N . ALA A 1 99 ? 10.169 -28.107 -14.797 1.00 54.44 99 ALA A N 1
ATOM 812 C CA . ALA A 1 99 ? 10.659 -29.131 -15.727 1.00 54.44 99 ALA A CA 1
ATOM 813 C C . ALA A 1 99 ? 10.315 -30.583 -15.325 1.00 54.44 99 ALA A C 1
ATOM 815 O O . ALA A 1 99 ? 10.290 -31.460 -16.185 1.00 54.44 99 ALA A O 1
ATOM 816 N N . LEU A 1 100 ? 10.044 -30.851 -14.040 1.00 63.84 100 LEU A N 1
ATOM 817 C CA . LEU A 1 100 ? 9.700 -32.190 -13.529 1.00 63.84 100 LEU A CA 1
ATOM 818 C C . LEU A 1 100 ? 8.203 -32.387 -13.235 1.00 63.84 100 LEU A C 1
ATOM 820 O O . LEU A 1 100 ? 7.825 -33.436 -12.717 1.00 63.84 100 LEU A O 1
ATOM 824 N N . GLY A 1 101 ? 7.348 -31.398 -13.521 1.00 49.47 101 GLY A N 1
ATOM 825 C CA . GLY A 1 101 ? 5.905 -31.482 -13.250 1.00 49.47 101 GLY A CA 1
ATOM 826 C C . GLY A 1 101 ? 5.546 -31.608 -11.761 1.00 49.47 101 GLY A C 1
ATOM 827 O O . GLY A 1 101 ? 4.407 -31.920 -11.419 1.00 49.47 101 GLY A O 1
ATOM 828 N N . LEU A 1 102 ? 6.502 -31.373 -10.859 1.00 40.53 102 LEU A N 1
ATOM 829 C CA . LEU A 1 102 ? 6.270 -31.382 -9.421 1.00 40.53 102 LEU A CA 1
ATOM 830 C C . LEU A 1 102 ? 5.869 -29.974 -9.005 1.00 40.53 102 LEU A C 1
ATOM 832 O O . LEU A 1 102 ? 6.723 -29.119 -8.778 1.00 40.53 102 LEU A O 1
ATOM 836 N N . HIS A 1 103 ? 4.560 -29.735 -8.924 1.00 43.19 103 HIS A N 1
ATOM 837 C CA . HIS A 1 103 ? 4.020 -28.496 -8.377 1.00 43.19 103 HIS A CA 1
ATOM 838 C C . HIS A 1 103 ? 4.674 -28.200 -7.015 1.00 43.19 103 HIS A C 1
ATOM 840 O O . HIS A 1 103 ? 4.784 -29.112 -6.186 1.00 43.19 103 HIS A O 1
ATOM 846 N N . PRO A 1 104 ? 5.127 -26.955 -6.760 1.00 43.78 104 PRO A N 1
ATOM 847 C CA . PRO A 1 104 ? 5.592 -26.575 -5.433 1.00 43.78 104 PRO A CA 1
ATOM 848 C C . PRO A 1 104 ? 4.498 -26.935 -4.423 1.00 43.78 104 PRO A C 1
ATOM 850 O O . PRO A 1 104 ? 3.321 -26.742 -4.747 1.00 43.78 104 PRO A O 1
ATOM 853 N N . PRO A 1 105 ? 4.850 -27.481 -3.240 1.00 38.91 105 PRO A N 1
ATOM 854 C CA . PRO A 1 105 ? 3.863 -27.787 -2.219 1.00 38.91 105 PRO A CA 1
ATOM 855 C C . PRO A 1 105 ? 3.083 -26.503 -1.985 1.00 38.91 105 PRO A C 1
ATOM 857 O O . PRO A 1 105 ? 3.657 -25.505 -1.542 1.00 38.91 105 PRO A O 1
ATOM 860 N N . GLN A 1 106 ? 1.810 -26.504 -2.388 1.00 40.94 106 GLN A N 1
ATOM 861 C CA . GLN A 1 106 ? 0.906 -25.420 -2.067 1.00 40.94 106 GLN A CA 1
ATOM 862 C C . GLN A 1 106 ? 1.023 -25.277 -0.559 1.00 40.94 106 GLN A C 1
ATOM 864 O O . GLN A 1 106 ? 0.731 -26.228 0.169 1.00 40.94 106 GLN A O 1
ATOM 869 N N . ALA A 1 107 ? 1.562 -24.144 -0.100 1.00 43.44 107 ALA A N 1
ATOM 870 C CA . ALA A 1 107 ? 1.449 -23.782 1.297 1.00 43.44 107 ALA A CA 1
ATOM 871 C C . ALA A 1 107 ? -0.035 -23.947 1.593 1.00 43.44 107 ALA A C 1
ATOM 873 O O . ALA A 1 107 ? -0.846 -23.294 0.934 1.00 43.44 107 ALA A O 1
ATOM 874 N N . GLN A 1 108 ? -0.379 -24.927 2.431 1.00 41.62 108 GLN A N 1
ATOM 875 C CA . GLN A 1 108 ? -1.764 -25.193 2.761 1.00 41.62 108 GLN A CA 1
ATOM 876 C C . GLN A 1 108 ? -2.224 -23.951 3.503 1.00 41.62 108 GLN A C 1
ATOM 878 O O . GLN A 1 108 ? -1.899 -23.753 4.672 1.00 41.62 108 GLN A O 1
ATOM 883 N N . VAL A 1 109 ? -2.837 -23.045 2.741 1.00 52.22 109 VAL A N 1
ATOM 884 C CA . VAL A 1 109 ? -3.563 -21.895 3.243 1.00 52.22 109 VAL A CA 1
ATOM 885 C C . VAL A 1 109 ? -4.559 -22.527 4.185 1.00 52.22 109 VAL A C 1
ATOM 887 O O . VAL A 1 109 ? -5.419 -23.284 3.751 1.00 52.22 109 VAL A O 1
ATOM 890 N N . THR A 1 110 ? -4.325 -22.354 5.478 1.00 53.00 110 THR A N 1
ATOM 891 C CA . THR A 1 110 ? -5.177 -22.918 6.512 1.00 53.00 110 THR A CA 1
ATOM 892 C C . THR A 1 110 ? -6.598 -22.473 6.197 1.00 53.00 110 THR A C 1
ATOM 894 O O . THR A 1 110 ? -6.851 -21.267 6.158 1.00 53.00 110 THR A O 1
ATOM 897 N N . ASP A 1 111 ? -7.493 -23.431 5.958 1.00 58.19 111 ASP A N 1
ATOM 898 C CA . ASP A 1 111 ? -8.908 -23.228 5.609 1.00 58.19 111 ASP A CA 1
ATOM 899 C C . ASP A 1 111 ? -9.707 -22.457 6.690 1.00 58.19 111 ASP A C 1
ATOM 901 O O . ASP A 1 111 ? -10.906 -22.231 6.556 1.00 58.19 111 ASP A O 1
ATOM 905 N N . ASP A 1 112 ? -9.042 -21.999 7.752 1.00 74.81 112 ASP A N 1
ATOM 906 C CA . ASP A 1 112 ? -9.619 -21.294 8.894 1.00 74.81 112 ASP A CA 1
ATOM 907 C C . ASP A 1 112 ? -9.759 -19.773 8.697 1.00 74.81 112 ASP A C 1
ATOM 909 O O . ASP A 1 112 ? -10.097 -19.063 9.650 1.00 74.81 112 ASP A O 1
ATOM 913 N N . ILE A 1 113 ? -9.532 -19.229 7.492 1.00 82.19 113 ILE A N 1
ATOM 914 C CA . ILE A 1 113 ? -9.887 -17.826 7.224 1.00 82.19 113 ILE A CA 1
ATOM 915 C C . ILE A 1 113 ? -11.411 -17.744 7.155 1.00 82.19 113 ILE A C 1
ATOM 917 O O . ILE A 1 113 ? -12.017 -17.936 6.099 1.00 82.19 113 ILE A O 1
ATOM 921 N N . GLN A 1 114 ? -12.036 -17.468 8.303 1.00 83.38 114 GLN A N 1
ATOM 922 C CA . GLN A 1 114 ? -13.468 -17.219 8.355 1.00 83.38 114 GLN A CA 1
ATOM 923 C C . GLN A 1 114 ? -13.806 -16.085 7.380 1.00 83.38 114 GLN A C 1
ATOM 925 O O . GLN A 1 114 ? -13.211 -15.004 7.472 1.00 83.38 114 GLN A O 1
ATOM 930 N N . PRO A 1 115 ? -14.742 -16.306 6.442 1.00 90.19 115 PRO A N 1
ATOM 931 C CA . PRO A 1 115 ? -15.131 -15.271 5.504 1.00 90.19 115 PRO A CA 1
ATOM 932 C C . PRO A 1 115 ? -15.648 -14.050 6.272 1.00 90.19 115 PRO A C 1
ATOM 934 O O . PRO A 1 115 ? -16.388 -14.172 7.252 1.00 90.19 115 PRO A O 1
ATOM 937 N N . LEU A 1 116 ? -15.234 -12.860 5.832 1.00 94.25 116 LEU A N 1
ATOM 938 C CA . LEU A 1 116 ? -15.732 -11.601 6.379 1.00 94.25 116 LEU A CA 1
ATOM 939 C C . LEU A 1 116 ? -17.265 -11.550 6.256 1.00 94.25 116 LEU A C 1
ATOM 941 O O . LEU A 1 116 ? -17.783 -11.889 5.193 1.00 94.25 116 LEU A O 1
ATOM 945 N N . PRO A 1 117 ? -17.990 -11.081 7.289 1.00 95.56 117 PRO A N 1
ATOM 946 C CA . PRO A 1 117 ? -19.431 -10.873 7.196 1.00 95.56 117 PRO A CA 1
ATOM 947 C C . PRO A 1 117 ? -19.811 -9.988 6.000 1.00 95.56 117 PRO A C 1
ATOM 949 O O . PRO A 1 117 ? -19.160 -8.965 5.763 1.00 95.56 117 PRO A O 1
ATOM 952 N N . ASP A 1 118 ? -20.900 -10.334 5.308 1.00 95.69 118 ASP A N 1
ATOM 953 C CA . ASP A 1 118 ? -21.358 -9.650 4.086 1.00 95.69 118 ASP A CA 1
ATOM 954 C C . ASP A 1 118 ? -21.548 -8.137 4.272 1.00 95.69 118 ASP A C 1
ATOM 956 O O . ASP A 1 118 ? -21.179 -7.349 3.405 1.00 95.69 118 ASP A O 1
ATOM 960 N N . GLU A 1 119 ? -22.036 -7.715 5.442 1.00 95.31 119 GLU A N 1
ATOM 961 C CA . GLU A 1 119 ? -22.182 -6.301 5.819 1.00 95.31 119 GLU A CA 1
ATOM 962 C C . GLU A 1 119 ? -20.851 -5.531 5.713 1.00 95.31 119 GLU A C 1
ATOM 964 O O . GLU A 1 119 ? -20.785 -4.415 5.193 1.00 95.31 119 GLU A O 1
ATOM 969 N N . ILE A 1 120 ? -19.755 -6.144 6.171 1.00 95.50 120 ILE A N 1
ATOM 970 C CA . ILE A 1 120 ? -18.425 -5.529 6.144 1.00 95.50 120 ILE A CA 1
ATOM 971 C C . ILE A 1 120 ? -17.882 -5.512 4.713 1.00 95.50 120 ILE A C 1
ATOM 973 O O . ILE A 1 120 ? -17.267 -4.524 4.302 1.00 95.50 120 ILE A O 1
ATOM 977 N N . LEU A 1 121 ? -18.123 -6.577 3.943 1.00 95.62 121 LEU A N 1
ATOM 978 C CA . LEU A 1 121 ? -17.751 -6.633 2.530 1.00 95.62 121 LEU A CA 1
ATOM 979 C C . LEU A 1 121 ? -18.460 -5.538 1.728 1.00 95.62 121 LEU A C 1
ATOM 981 O O . LEU A 1 121 ? -17.814 -4.842 0.941 1.00 95.62 121 LEU A O 1
ATOM 985 N N . GLU A 1 122 ? -19.751 -5.308 1.970 1.00 95.62 122 GLU A N 1
ATOM 986 C CA . GLU A 1 122 ? -20.497 -4.226 1.329 1.00 95.62 122 GLU A CA 1
ATOM 987 C C . GLU A 1 122 ? -19.920 -2.849 1.699 1.00 95.62 122 GLU A C 1
ATOM 989 O O . GLU A 1 122 ? -19.747 -1.985 0.830 1.00 95.62 122 GLU A O 1
ATOM 994 N N . LEU A 1 123 ? -19.546 -2.645 2.968 1.00 95.62 123 LEU A N 1
ATOM 995 C CA . LEU A 1 123 ? -18.914 -1.408 3.430 1.00 95.62 123 LEU A CA 1
ATOM 996 C C . LEU A 1 123 ? -17.566 -1.155 2.730 1.00 95.62 123 LEU A C 1
ATOM 998 O O . LEU A 1 123 ? -17.295 -0.029 2.296 1.00 95.62 123 LEU A O 1
ATOM 1002 N N . ILE A 1 124 ? -16.747 -2.199 2.562 1.00 96.06 124 ILE A N 1
ATOM 1003 C CA . ILE A 1 124 ? -15.480 -2.146 1.815 1.00 96.06 124 ILE A CA 1
ATOM 1004 C C . ILE A 1 124 ? -15.737 -1.792 0.348 1.00 96.06 124 ILE A C 1
ATOM 1006 O O . ILE A 1 124 ? -15.166 -0.824 -0.161 1.00 96.06 124 ILE A O 1
ATOM 1010 N N . GLN A 1 125 ? -16.653 -2.494 -0.320 1.00 94.75 125 GLN A N 1
ATOM 1011 C CA . GLN A 1 125 ? -16.990 -2.235 -1.722 1.00 94.75 125 GLN A CA 1
ATOM 1012 C C . GLN A 1 125 ? -17.546 -0.819 -1.930 1.00 94.75 125 GLN A C 1
ATOM 1014 O O . GLN A 1 125 ? -17.249 -0.161 -2.930 1.00 94.75 125 GLN A O 1
ATOM 1019 N N . ASN A 1 126 ? -18.351 -0.311 -0.995 1.00 94.69 126 ASN A N 1
ATOM 1020 C CA . ASN A 1 126 ? -18.839 1.068 -1.010 1.00 94.69 126 ASN A CA 1
ATOM 1021 C C . ASN A 1 126 ? -17.692 2.076 -0.859 1.00 94.69 126 ASN A C 1
ATOM 1023 O O . ASN A 1 126 ? -17.652 3.081 -1.579 1.00 94.69 126 ASN A O 1
ATOM 1027 N N . HIS A 1 127 ? -16.727 1.797 0.022 1.00 94.19 127 HIS A N 1
ATOM 1028 C CA . HIS A 1 127 ? -15.531 2.619 0.197 1.00 94.19 127 HIS A CA 1
ATOM 1029 C C . HIS A 1 127 ? -14.669 2.659 -1.075 1.00 94.19 127 HIS A C 1
ATOM 1031 O O . HIS A 1 127 ? -14.249 3.737 -1.508 1.00 94.19 127 HIS A O 1
ATOM 1037 N N . GLU A 1 128 ? -14.434 1.509 -1.705 1.00 92.75 128 GLU A N 1
ATOM 1038 C CA . GLU A 1 128 ? -13.696 1.404 -2.967 1.00 92.75 128 GLU A CA 1
ATOM 1039 C C . GLU A 1 128 ? -14.412 2.151 -4.096 1.00 92.75 128 GLU A C 1
ATOM 1041 O O . GLU A 1 128 ? -13.812 3.008 -4.751 1.00 92.75 128 GLU A O 1
ATOM 1046 N N . ARG A 1 129 ? -15.724 1.927 -4.268 1.00 92.00 129 ARG A N 1
ATOM 1047 C CA . ARG A 1 129 ? -16.551 2.644 -5.253 1.00 92.00 129 ARG A CA 1
ATOM 1048 C C . ARG A 1 129 ? -16.492 4.154 -5.057 1.00 92.00 129 ARG A C 1
ATOM 1050 O O . ARG A 1 129 ? -16.347 4.885 -6.035 1.00 92.00 129 ARG A O 1
ATOM 1057 N N . ALA A 1 130 ? -16.579 4.643 -3.819 1.00 90.75 130 ALA A N 1
ATOM 1058 C CA . ALA A 1 130 ? -16.517 6.073 -3.518 1.00 90.75 130 ALA A CA 1
ATOM 1059 C C . ALA A 1 130 ? -15.168 6.700 -3.903 1.00 90.75 130 ALA A C 1
ATOM 1061 O O . ALA A 1 130 ? -15.122 7.856 -4.331 1.00 90.75 130 ALA A O 1
ATOM 1062 N N . ARG A 1 131 ? -14.073 5.944 -3.786 1.00 88.31 131 ARG A N 1
ATOM 1063 C CA . ARG A 1 131 ? -12.716 6.418 -4.089 1.00 88.31 131 ARG A CA 1
ATOM 1064 C C . ARG A 1 131 ? -12.325 6.306 -5.544 1.00 88.31 131 ARG A C 1
ATOM 1066 O O . ARG A 1 131 ? -11.637 7.196 -6.041 1.00 88.31 131 ARG A O 1
ATOM 1073 N N . ASN A 1 132 ? -12.798 5.259 -6.205 1.00 86.56 132 ASN A N 1
ATOM 1074 C CA . ASN A 1 132 ? -12.588 5.035 -7.629 1.00 86.56 132 ASN A CA 1
ATOM 1075 C C . ASN A 1 132 ? -13.410 5.996 -8.494 1.00 86.56 132 ASN A C 1
ATOM 1077 O O . ASN A 1 132 ? -13.248 6.021 -9.713 1.00 86.56 132 ASN A O 1
ATOM 1081 N N . ARG A 1 133 ? -14.242 6.855 -7.884 1.00 85.69 133 ARG A N 1
ATOM 1082 C CA . ARG A 1 133 ? -14.832 8.002 -8.576 1.00 85.69 133 ARG A CA 1
ATOM 1083 C C . ARG A 1 133 ? -13.715 8.861 -9.155 1.00 85.69 133 ARG A C 1
ATOM 1085 O O . ARG A 1 133 ? -12.964 9.522 -8.431 1.00 85.69 133 ARG A O 1
ATOM 1092 N N . VAL A 1 134 ? -13.631 8.847 -10.483 1.00 78.12 134 VAL A N 1
ATOM 1093 C CA . VAL A 1 134 ? -12.694 9.654 -11.259 1.00 78.12 134 VAL A CA 1
ATOM 1094 C C . VAL A 1 134 ? -12.853 11.101 -10.816 1.00 78.12 134 VAL A C 1
ATOM 1096 O O . VAL A 1 134 ? -13.882 11.733 -11.053 1.00 78.12 134 VAL A O 1
ATOM 1099 N N . ARG A 1 135 ? -11.837 11.637 -10.129 1.00 78.94 135 ARG A N 1
ATOM 1100 C CA . ARG A 1 135 ? -11.841 13.067 -9.810 1.00 78.94 135 ARG A CA 1
ATOM 1101 C C . ARG A 1 135 ? -11.858 13.841 -11.115 1.00 78.94 135 ARG A C 1
ATOM 1103 O O . ARG A 1 135 ? -11.129 13.490 -12.048 1.00 78.94 135 ARG A O 1
ATOM 1110 N N . THR A 1 136 ? -12.660 14.897 -11.152 1.00 80.12 136 THR A N 1
ATOM 1111 C CA . THR A 1 136 ? -12.775 15.756 -12.323 1.00 80.12 136 THR A CA 1
ATOM 1112 C C . THR A 1 136 ? -11.394 16.260 -12.735 1.00 80.12 136 THR A C 1
ATOM 1114 O O . THR A 1 136 ? -10.558 16.628 -11.906 1.00 80.12 136 THR A O 1
ATOM 1117 N N . THR A 1 137 ? -11.147 16.288 -14.042 1.00 71.19 137 THR A N 1
ATOM 1118 C CA . THR A 1 137 ? -9.894 16.771 -14.647 1.00 71.19 137 THR A CA 1
ATOM 1119 C C . THR A 1 137 ? -9.570 18.226 -14.281 1.00 71.19 137 THR A C 1
ATOM 1121 O O . THR A 1 137 ? -8.429 18.661 -14.420 1.00 71.19 137 THR A O 1
ATOM 1124 N N . SER A 1 138 ? -10.556 18.962 -13.761 1.00 79.25 138 SER A N 1
ATOM 1125 C CA . SER A 1 138 ? -10.446 20.327 -13.249 1.00 79.25 138 SER A CA 1
AT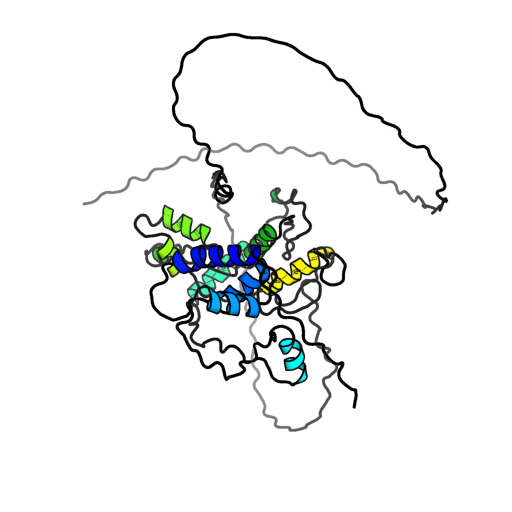OM 1126 C C . SER A 1 138 ? -9.813 20.458 -11.855 1.00 79.25 138 SER A C 1
ATOM 1128 O O . SER A 1 138 ? -9.576 21.589 -11.430 1.00 79.25 138 SER A O 1
ATOM 1130 N N . ASP A 1 139 ? -9.511 19.364 -11.139 1.00 77.19 139 ASP A N 1
ATOM 1131 C CA . ASP A 1 139 ? -8.795 19.421 -9.853 1.00 77.19 139 ASP A CA 1
ATOM 1132 C C . ASP A 1 139 ? -7.343 19.887 -10.088 1.00 77.19 139 ASP A C 1
ATOM 1134 O O . ASP A 1 139 ? -6.425 19.101 -10.347 1.00 77.19 139 ASP A O 1
ATOM 1138 N N . GLY A 1 140 ? -7.140 21.211 -10.046 1.00 75.50 140 GLY A N 1
ATOM 1139 C CA . GLY A 1 140 ? -5.896 21.914 -10.391 1.00 75.50 140 GLY A CA 1
ATOM 1140 C C . GLY A 1 140 ? -4.651 21.475 -9.611 1.00 75.50 140 GLY A C 1
ATOM 1141 O O . GLY A 1 140 ? -3.538 21.863 -9.962 1.00 75.50 140 GLY A O 1
ATOM 1142 N N . ARG A 1 141 ? -4.805 20.605 -8.606 1.00 71.38 141 ARG A N 1
ATOM 1143 C CA . ARG A 1 141 ? -3.710 19.962 -7.867 1.00 71.38 141 ARG A CA 1
ATOM 1144 C C . ARG A 1 141 ? -2.868 19.002 -8.719 1.00 71.38 141 ARG A C 1
ATOM 1146 O O . ARG A 1 141 ? -1.766 18.657 -8.304 1.00 71.38 141 ARG A O 1
ATOM 1153 N N . ARG A 1 142 ? -3.339 18.572 -9.898 1.00 66.69 142 ARG A N 1
ATOM 1154 C CA . ARG A 1 142 ? -2.634 17.581 -10.744 1.00 66.69 142 ARG A CA 1
ATOM 1155 C C . ARG A 1 142 ? -1.527 18.148 -11.643 1.00 66.69 142 ARG A C 1
ATOM 1157 O O . ARG A 1 142 ? -0.770 17.375 -12.217 1.00 66.69 142 ARG A O 1
ATOM 1164 N N . ARG A 1 143 ? -1.390 19.472 -11.779 1.00 65.19 143 ARG A N 1
ATOM 1165 C CA . ARG A 1 143 ? -0.557 20.070 -12.846 1.00 65.19 143 ARG A CA 1
ATOM 1166 C C . ARG A 1 143 ? 0.957 20.138 -12.591 1.00 65.19 143 ARG A C 1
ATOM 1168 O O . ARG A 1 143 ? 1.675 20.562 -13.488 1.00 65.19 143 ARG A O 1
ATOM 1175 N N . VAL A 1 144 ? 1.471 19.732 -11.425 1.00 67.31 144 VAL A N 1
ATOM 1176 C CA . VAL A 1 144 ? 2.889 19.999 -11.064 1.00 67.31 144 VAL A CA 1
ATOM 1177 C C . VAL A 1 144 ? 3.719 18.736 -10.812 1.00 67.31 144 VAL A C 1
ATOM 1179 O O . VAL A 1 144 ? 4.925 18.802 -10.577 1.00 67.31 144 VAL A O 1
ATOM 1182 N N . ASN A 1 145 ? 3.121 17.556 -10.917 1.00 82.00 145 ASN A N 1
ATOM 1183 C CA . ASN A 1 145 ? 3.820 16.330 -10.569 1.00 82.00 145 ASN A CA 1
ATOM 1184 C C . ASN A 1 145 ? 4.707 15.864 -11.731 1.00 82.00 145 ASN A C 1
ATOM 1186 O O . ASN A 1 145 ? 4.232 15.312 -12.719 1.00 82.00 145 ASN A O 1
ATOM 1190 N N . ARG A 1 146 ? 6.016 16.119 -11.615 1.00 90.38 146 ARG A N 1
ATOM 1191 C CA . ARG A 1 146 ? 7.051 15.604 -12.522 1.00 90.38 146 ARG A CA 1
ATOM 1192 C C . ARG A 1 146 ? 7.726 14.393 -11.889 1.00 90.38 146 ARG A C 1
ATOM 1194 O O . ARG A 1 146 ? 8.178 14.466 -10.748 1.00 90.38 146 ARG A O 1
ATOM 1201 N N . GLY A 1 147 ? 7.859 13.312 -12.642 1.00 95.31 147 GLY A N 1
ATOM 1202 C CA . GLY A 1 147 ? 8.530 12.100 -12.194 1.00 95.31 147 GLY A CA 1
ATOM 1203 C C . GLY A 1 147 ? 8.372 10.970 -13.198 1.00 95.31 147 GLY A C 1
ATOM 1204 O O . GLY A 1 147 ? 7.482 11.043 -14.043 1.00 95.31 147 GLY A O 1
ATOM 1205 N N . LYS A 1 148 ? 9.256 9.973 -13.110 1.00 97.06 148 LYS A N 1
ATOM 1206 C CA . LYS A 1 148 ? 9.249 8.807 -14.002 1.00 97.06 148 LYS A CA 1
ATOM 1207 C C . LYS A 1 148 ? 8.221 7.749 -13.599 1.00 97.06 148 LYS A C 1
ATOM 1209 O O . LYS A 1 148 ? 7.744 7.020 -14.451 1.00 97.06 148 LYS A O 1
ATOM 1214 N N . TYR A 1 149 ? 7.856 7.689 -12.316 1.00 97.81 149 TYR A N 1
ATOM 1215 C CA . TYR A 1 149 ? 6.857 6.742 -11.833 1.00 97.81 149 TYR A CA 1
ATOM 1216 C C . TYR A 1 149 ? 5.476 7.362 -11.974 1.00 97.81 149 TYR A C 1
ATOM 1218 O O . TYR A 1 149 ? 5.135 8.319 -11.270 1.00 97.81 149 TYR A O 1
ATOM 1226 N N . GLU A 1 150 ? 4.692 6.828 -12.893 1.00 96.62 150 GLU A N 1
ATOM 1227 C CA . GLU A 1 150 ? 3.342 7.284 -13.191 1.00 96.62 150 GLU A CA 1
ATOM 1228 C C . GLU A 1 150 ? 2.311 6.298 -12.642 1.00 96.62 150 GLU A C 1
ATOM 1230 O O . GLU A 1 150 ? 2.550 5.094 -12.585 1.00 96.62 150 GLU A O 1
ATOM 1235 N N . CYS A 1 151 ? 1.158 6.803 -12.210 1.00 95.88 151 CYS A N 1
ATOM 1236 C CA . CYS A 1 151 ? 0.100 5.958 -11.666 1.00 95.88 151 CYS A CA 1
ATOM 1237 C C . CYS A 1 151 ? -0.522 5.038 -12.732 1.00 95.88 151 CYS A C 1
ATOM 1239 O O . CYS A 1 151 ? -0.952 5.519 -13.786 1.00 95.88 151 CYS A O 1
ATOM 1241 N N . THR A 1 152 ? -0.676 3.747 -12.411 1.00 95.94 152 THR A N 1
ATOM 1242 C CA . THR A 1 152 ? -1.207 2.730 -13.337 1.00 95.94 152 THR A CA 1
ATOM 1243 C C . THR A 1 152 ? -2.703 2.882 -13.609 1.00 95.94 152 THR A C 1
ATOM 1245 O O . THR A 1 152 ? -3.183 2.540 -14.684 1.00 95.94 152 THR A O 1
ATOM 1248 N N . PHE A 1 153 ? -3.429 3.542 -12.703 1.00 92.81 153 PHE A N 1
ATOM 1249 C CA . PHE A 1 153 ? -4.848 3.896 -12.847 1.00 92.81 153 PHE A CA 1
ATOM 1250 C C . PHE A 1 153 ? -5.084 5.140 -13.714 1.00 92.81 153 PHE A C 1
ATOM 1252 O O . PHE A 1 153 ? -6.183 5.696 -13.724 1.00 92.81 153 PHE A O 1
ATOM 1259 N N . ARG A 1 154 ? -4.044 5.647 -14.395 1.00 90.88 154 ARG A N 1
ATOM 1260 C CA . ARG A 1 154 ? -4.111 6.806 -15.305 1.00 90.88 154 ARG A CA 1
ATOM 1261 C C . ARG A 1 154 ? -4.731 8.060 -14.671 1.00 90.88 154 ARG A C 1
ATOM 1263 O O . ARG A 1 154 ? -5.274 8.925 -15.353 1.00 90.88 154 ARG A O 1
ATOM 1270 N N . CYS A 1 155 ? -4.598 8.228 -13.353 1.00 90.38 155 CYS A N 1
ATOM 1271 C CA . CYS A 1 155 ? -5.135 9.399 -12.654 1.00 90.38 155 CYS A CA 1
ATOM 1272 C C . CYS A 1 155 ? -4.295 10.683 -12.854 1.00 90.38 155 CYS A C 1
ATOM 1274 O O . CYS A 1 155 ? -4.629 11.738 -12.308 1.00 90.38 155 CYS A O 1
ATOM 1276 N N . GLY A 1 156 ? -3.190 10.597 -13.603 1.00 90.50 156 GLY A N 1
ATOM 1277 C CA . GLY A 1 156 ? -2.261 11.698 -13.876 1.00 90.50 156 GLY A CA 1
ATOM 1278 C C . GLY A 1 156 ? -1.251 11.982 -12.759 1.00 90.50 156 GLY A C 1
ATOM 1279 O O . GLY A 1 156 ? -0.447 12.902 -12.887 1.00 90.50 156 GLY A O 1
ATOM 1280 N N . TYR A 1 157 ? -1.268 11.225 -11.658 1.00 92.94 157 TYR A N 1
ATOM 1281 C CA . TYR A 1 157 ? -0.243 11.340 -10.622 1.00 92.94 157 TYR A CA 1
ATOM 1282 C C . TYR A 1 157 ? 1.098 10.796 -11.123 1.00 92.94 157 TYR A C 1
ATOM 1284 O O . TYR A 1 157 ? 1.159 9.707 -11.694 1.00 92.94 157 TYR A O 1
ATOM 1292 N N . ARG A 1 158 ? 2.170 11.552 -10.867 1.00 95.12 158 ARG A N 1
ATOM 1293 C CA . ARG A 1 158 ? 3.553 11.162 -11.149 1.00 95.12 158 ARG A CA 1
ATOM 1294 C C . ARG A 1 158 ? 4.450 11.484 -9.956 1.00 95.12 158 ARG A C 1
ATOM 1296 O O . ARG A 1 158 ? 4.193 12.440 -9.226 1.00 95.12 158 ARG A O 1
ATOM 1303 N N . THR A 1 159 ? 5.522 10.731 -9.755 1.00 95.69 159 THR A N 1
ATOM 1304 C CA . THR A 1 159 ? 6.509 11.021 -8.704 1.00 95.69 159 THR A CA 1
ATOM 1305 C C . THR A 1 159 ? 7.903 10.522 -9.077 1.00 95.69 159 THR A C 1
ATOM 1307 O O . THR A 1 159 ? 8.081 9.692 -9.968 1.00 95.69 159 THR A O 1
ATOM 1310 N N . LYS A 1 160 ? 8.925 11.083 -8.426 1.00 96.81 160 LYS A N 1
ATOM 1311 C CA . LYS A 1 160 ? 10.324 10.640 -8.544 1.00 96.81 160 LYS A CA 1
ATOM 1312 C C . LYS A 1 160 ? 10.684 9.558 -7.527 1.00 96.81 160 LYS A C 1
ATOM 1314 O O . LYS A 1 160 ? 11.759 8.984 -7.634 1.00 96.81 160 LYS A O 1
ATOM 1319 N N . ASN A 1 161 ? 9.833 9.324 -6.528 1.00 97.06 161 ASN A N 1
ATOM 1320 C CA . ASN A 1 161 ? 10.108 8.414 -5.424 1.00 97.06 161 ASN A CA 1
ATOM 1321 C C . ASN A 1 161 ? 9.219 7.170 -5.510 1.00 97.06 161 ASN A C 1
ATOM 1323 O O . ASN A 1 161 ? 7.994 7.275 -5.559 1.00 97.06 161 ASN A O 1
ATOM 1327 N N . VAL A 1 162 ? 9.854 6.000 -5.463 1.00 97.25 162 VAL A N 1
ATOM 1328 C CA . VAL A 1 162 ? 9.199 4.687 -5.463 1.00 97.25 162 VAL A CA 1
ATOM 1329 C C . VAL A 1 162 ? 8.212 4.548 -4.306 1.00 97.25 162 VAL A C 1
ATOM 1331 O O . VAL A 1 162 ? 7.112 4.034 -4.485 1.00 97.25 162 VAL A O 1
ATOM 1334 N N . PHE A 1 163 ? 8.583 5.026 -3.116 1.00 96.56 163 PHE A N 1
ATOM 1335 C CA . PHE A 1 163 ? 7.738 4.916 -1.928 1.00 96.56 163 PHE A CA 1
ATOM 1336 C C . PHE A 1 163 ? 6.422 5.686 -2.091 1.00 96.56 163 PHE A C 1
ATOM 1338 O O . PHE A 1 163 ? 5.348 5.162 -1.796 1.00 96.56 163 PHE A O 1
ATOM 1345 N N . ASP A 1 164 ? 6.499 6.913 -2.615 1.00 96.06 164 ASP A N 1
ATOM 1346 C CA . ASP A 1 164 ? 5.318 7.743 -2.857 1.00 96.06 164 ASP A CA 1
ATOM 1347 C C . ASP A 1 164 ? 4.426 7.142 -3.947 1.00 96.06 164 ASP A C 1
ATOM 1349 O O . ASP A 1 164 ? 3.202 7.224 -3.848 1.00 96.06 164 ASP A O 1
ATOM 1353 N N . TRP A 1 165 ? 5.028 6.504 -4.957 1.00 97.12 165 TRP A N 1
ATOM 1354 C CA . TRP A 1 165 ? 4.295 5.797 -6.003 1.00 97.12 165 TRP A CA 1
ATOM 1355 C C . TRP A 1 165 ? 3.551 4.583 -5.438 1.00 97.12 165 TRP A C 1
ATOM 1357 O O . TRP A 1 165 ? 2.339 4.505 -5.605 1.00 97.12 165 TRP A O 1
ATOM 1367 N N . LYS A 1 166 ? 4.219 3.704 -4.676 1.00 96.75 166 LYS A N 1
ATOM 1368 C CA . LYS A 1 166 ? 3.574 2.530 -4.053 1.00 96.75 166 LYS A CA 1
ATOM 1369 C C . LYS A 1 166 ? 2.417 2.939 -3.145 1.00 96.75 166 LYS A C 1
ATOM 1371 O O . LYS A 1 166 ? 1.314 2.417 -3.265 1.00 96.75 166 LYS A O 1
ATOM 1376 N N . ARG A 1 167 ? 2.641 3.945 -2.292 1.00 94.88 167 ARG A N 1
ATOM 1377 C CA . ARG A 1 167 ? 1.595 4.513 -1.429 1.00 94.88 167 ARG A CA 1
ATOM 1378 C C . ARG A 1 167 ? 0.437 5.098 -2.241 1.00 94.88 167 ARG A C 1
ATOM 1380 O O . ARG A 1 167 ? -0.698 5.122 -1.768 1.00 94.88 167 ARG A O 1
ATOM 1387 N N . HIS A 1 168 ? 0.711 5.646 -3.422 1.00 94.88 168 HIS A N 1
ATOM 1388 C CA . HIS A 1 168 ? -0.317 6.161 -4.315 1.00 94.88 168 HIS A CA 1
ATOM 1389 C C . HIS A 1 168 ? -1.124 5.037 -4.978 1.00 94.88 168 HIS A C 1
ATOM 1391 O O . HIS A 1 168 ? -2.347 5.127 -4.989 1.00 94.88 168 HIS A O 1
ATOM 1397 N N . GLU A 1 169 ? -0.478 3.980 -5.466 1.00 95.31 169 GLU A N 1
ATOM 1398 C CA . GLU A 1 169 ? -1.146 2.794 -6.021 1.00 95.31 169 GLU A CA 1
ATOM 1399 C C . GLU A 1 169 ? -2.034 2.104 -4.974 1.00 95.31 169 GLU A C 1
ATOM 1401 O O . GLU A 1 169 ? -3.200 1.828 -5.241 1.00 95.31 169 GLU A O 1
ATOM 1406 N N . GLU A 1 170 ? -1.545 1.951 -3.740 1.00 94.69 170 GLU A N 1
ATOM 1407 C CA . GLU A 1 170 ? -2.318 1.412 -2.608 1.00 94.69 170 GLU A CA 1
ATOM 1408 C C . GLU A 1 170 ? -3.544 2.282 -2.260 1.00 94.69 170 GLU A C 1
ATOM 1410 O O . GLU A 1 170 ? -4.515 1.818 -1.668 1.00 94.69 170 GLU A O 1
ATOM 1415 N N . ASN A 1 171 ? -3.558 3.564 -2.646 1.00 93.25 171 ASN A N 1
ATOM 1416 C CA . ASN A 1 171 ? -4.757 4.387 -2.492 1.00 93.25 171 ASN A CA 1
ATOM 1417 C C . ASN A 1 171 ? -5.841 4.089 -3.540 1.00 93.25 171 ASN A C 1
ATOM 1419 O O . ASN A 1 171 ? -6.989 4.467 -3.295 1.00 93.25 171 ASN A O 1
ATOM 1423 N N . HIS A 1 172 ? -5.498 3.498 -4.682 1.00 92.62 172 HIS A N 1
ATOM 1424 C CA . HIS A 1 172 ? -6.473 3.057 -5.686 1.00 92.62 172 HIS A CA 1
ATOM 1425 C C . HIS A 1 172 ? -6.925 1.622 -5.429 1.00 92.62 172 HIS A C 1
ATOM 1427 O O . HIS A 1 172 ? -8.110 1.337 -5.549 1.00 92.62 172 HIS A O 1
ATOM 1433 N N . GLN A 1 173 ? -6.005 0.750 -5.008 1.00 93.56 173 GLN A N 1
ATOM 1434 C CA . GLN A 1 173 ? -6.298 -0.624 -4.591 1.00 93.56 173 GLN A CA 1
ATOM 1435 C C . GLN A 1 173 ? -5.781 -0.876 -3.171 1.00 93.56 173 GLN A C 1
ATOM 1437 O O . GLN A 1 173 ? -4.669 -1.384 -2.992 1.00 93.56 173 GLN A O 1
ATOM 1442 N N . PRO A 1 174 ? -6.566 -0.483 -2.153 1.00 95.12 174 PRO A N 1
ATOM 1443 C CA . PRO A 1 174 ? -6.283 -0.808 -0.764 1.00 95.12 174 PRO A CA 1
ATOM 1444 C C . PRO A 1 174 ? -6.038 -2.298 -0.548 1.00 95.12 174 PRO A C 1
ATOM 1446 O O . PRO A 1 174 ? -6.882 -3.114 -0.890 1.00 95.12 174 PRO A O 1
ATOM 1449 N N . GLN A 1 175 ? -4.907 -2.642 0.066 1.00 95.31 175 GLN A N 1
ATOM 1450 C CA . GLN A 1 175 ? -4.613 -4.031 0.440 1.00 95.31 175 GLN A CA 1
ATOM 1451 C C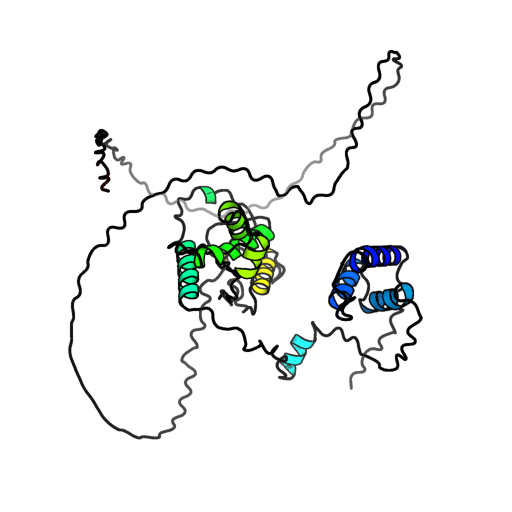 . GLN A 1 175 ? -5.069 -4.375 1.856 1.00 95.31 175 GLN A C 1
ATOM 1453 O O . GLN A 1 175 ? -5.166 -5.537 2.217 1.00 95.31 175 GLN A O 1
ATOM 1458 N N . ASN A 1 176 ? -5.313 -3.360 2.683 1.00 95.88 176 ASN A N 1
ATOM 1459 C CA . ASN A 1 176 ? -5.687 -3.536 4.076 1.00 95.88 176 ASN A CA 1
ATOM 1460 C C . ASN A 1 176 ? -6.813 -2.570 4.430 1.00 95.88 176 ASN A C 1
ATOM 1462 O O . ASN A 1 176 ? -6.811 -1.406 4.011 1.00 95.88 176 ASN A O 1
ATOM 1466 N N . PHE A 1 177 ? -7.727 -3.040 5.271 1.00 97.19 177 PHE A N 1
ATOM 1467 C CA . PHE A 1 177 ? -8.794 -2.235 5.845 1.00 97.19 177 PHE A CA 1
ATOM 1468 C C . PHE A 1 177 ? -8.793 -2.344 7.362 1.00 97.19 177 PHE A C 1
ATOM 1470 O O . PHE A 1 177 ? -8.402 -3.353 7.948 1.00 97.19 177 PHE A O 1
ATOM 1477 N N . TRP A 1 178 ? -9.241 -1.265 7.987 1.00 97.88 178 TRP A N 1
ATOM 1478 C CA . TRP A 1 178 ? -9.391 -1.148 9.420 1.00 97.88 178 TRP A CA 1
ATOM 1479 C C . TRP A 1 178 ? -10.771 -0.592 9.740 1.00 97.88 178 TRP A C 1
ATOM 1481 O O . TRP A 1 178 ? -11.107 0.515 9.308 1.00 97.88 178 TRP A O 1
ATOM 1491 N N . LEU A 1 179 ? -11.543 -1.348 10.514 1.00 97.50 179 LEU A N 1
ATOM 1492 C CA . LEU A 1 179 ? -12.875 -0.979 10.979 1.00 97.50 179 LEU A CA 1
ATOM 1493 C C . LEU A 1 179 ? -12.836 -0.776 12.489 1.00 97.50 179 LEU A C 1
ATOM 1495 O O . LEU A 1 179 ? -12.576 -1.721 13.226 1.00 97.50 179 LEU A O 1
ATOM 1499 N N . CYS A 1 180 ? -13.089 0.448 12.953 1.00 98.00 180 CYS A N 1
ATOM 1500 C CA . CYS A 1 180 ? -13.022 0.751 14.380 1.00 98.00 180 CYS A CA 1
ATOM 1501 C C . CYS A 1 180 ? -14.031 -0.087 15.184 1.00 98.00 180 CYS A C 1
ATOM 1503 O O . CYS A 1 180 ? -15.234 0.183 15.168 1.00 98.00 180 CYS A O 1
ATOM 1505 N N . THR A 1 181 ? -13.528 -1.056 15.951 1.00 96.62 181 THR A N 1
ATOM 1506 C CA . THR A 1 181 ? -14.352 -1.967 16.764 1.00 96.62 181 THR A CA 1
ATOM 1507 C C . THR A 1 181 ? -15.154 -1.241 17.842 1.00 96.62 181 THR A C 1
ATOM 1509 O O . THR A 1 181 ? -16.256 -1.660 18.184 1.00 96.62 181 THR A O 1
ATOM 1512 N N . VAL A 1 182 ? -14.641 -0.118 18.351 1.00 96.50 182 VAL A N 1
ATOM 1513 C CA . VAL A 1 182 ? -15.320 0.690 19.374 1.00 96.50 182 VAL A CA 1
ATOM 1514 C C . VAL A 1 182 ? -16.508 1.448 18.790 1.00 96.50 182 VAL A C 1
ATOM 1516 O O . VAL A 1 182 ? -17.568 1.467 19.407 1.00 96.50 182 VAL A O 1
ATOM 1519 N N . CYS A 1 183 ? -16.349 2.046 17.603 1.00 96.00 183 CYS A N 1
ATOM 1520 C CA . CYS A 1 183 ? -17.452 2.715 16.910 1.00 96.00 183 CYS A CA 1
ATOM 1521 C C . CYS A 1 183 ? -18.563 1.736 16.557 1.00 96.00 183 CYS A C 1
ATOM 1523 O O . CYS A 1 183 ? -19.717 2.066 16.782 1.00 96.00 183 CYS A O 1
ATOM 1525 N N . ARG A 1 184 ? -18.211 0.535 16.090 1.00 94.81 184 ARG A N 1
ATOM 1526 C CA . ARG A 1 184 ? -19.189 -0.501 15.746 1.00 94.81 184 ARG A CA 1
ATOM 1527 C C . ARG A 1 184 ? -19.998 -0.987 16.955 1.00 94.81 184 ARG A C 1
ATOM 1529 O O . ARG A 1 184 ? -21.153 -1.360 16.823 1.00 94.81 184 ARG A O 1
ATOM 1536 N N . GLN A 1 185 ? -19.380 -1.012 18.139 1.00 94.88 185 GLN A N 1
ATOM 1537 C CA . GLN A 1 185 ? -20.044 -1.403 19.391 1.00 94.88 185 GLN A CA 1
ATOM 1538 C C . GLN A 1 185 ? -20.901 -0.286 19.990 1.00 94.88 185 GLN A C 1
ATOM 1540 O O . GLN A 1 185 ? -21.844 -0.561 20.729 1.00 94.88 185 GLN A O 1
ATOM 1545 N N . SER A 1 186 ? -20.547 0.976 19.743 1.00 91.38 186 SER A N 1
ATOM 1546 C CA . SER A 1 186 ? -21.424 2.087 20.086 1.00 91.38 186 SER A CA 1
ATOM 1547 C C . SER A 1 186 ? -22.585 2.098 19.101 1.00 91.38 186 SER A C 1
ATOM 1549 O O . SER A 1 186 ? -22.341 1.970 17.912 1.00 91.38 186 SER A O 1
ATOM 1551 N N . ASP A 1 187 ? -23.817 2.289 19.564 1.00 84.94 187 ASP A N 1
ATOM 1552 C CA . ASP A 1 187 ? -25.040 2.390 18.743 1.00 84.94 187 ASP A CA 1
ATOM 1553 C C . ASP A 1 187 ? -25.069 3.676 17.874 1.00 84.94 187 ASP A C 1
ATOM 1555 O O . ASP A 1 187 ? -26.049 4.410 17.782 1.00 84.94 187 ASP A O 1
ATOM 1559 N N . GLN A 1 188 ? -23.914 4.049 17.325 1.00 82.94 188 GLN A N 1
ATOM 1560 C CA . GLN A 1 188 ? -23.706 5.178 16.446 1.00 82.94 188 GLN A CA 1
ATOM 1561 C C . GLN A 1 188 ? -23.866 4.686 15.007 1.00 82.94 188 GLN A C 1
ATOM 1563 O O . GLN A 1 188 ? -23.239 3.702 14.626 1.00 82.94 188 GLN A O 1
ATOM 1568 N N . PRO A 1 189 ? -24.620 5.402 14.163 1.00 77.56 189 PRO A N 1
ATOM 1569 C CA . PRO A 1 189 ? -24.993 4.924 12.832 1.00 77.56 189 PRO A CA 1
ATOM 1570 C C . PRO A 1 189 ? -23.849 4.953 11.803 1.00 77.56 189 PRO A C 1
ATOM 1572 O O . PRO A 1 189 ? -24.098 4.770 10.615 1.00 77.56 189 PRO A O 1
ATOM 1575 N N . ILE A 1 190 ? -22.613 5.274 12.206 1.00 83.62 190 ILE A N 1
ATOM 1576 C CA . ILE A 1 190 ? -21.500 5.490 11.275 1.00 83.62 190 ILE A CA 1
ATOM 1577 C C . ILE A 1 190 ? -20.308 4.633 11.676 1.00 83.62 190 ILE A C 1
ATOM 1579 O O . ILE A 1 190 ? -19.516 4.998 12.550 1.00 83.62 190 ILE A O 1
ATOM 1583 N N . ASP A 1 191 ? -20.139 3.545 10.937 1.00 92.19 191 ASP A N 1
ATOM 1584 C CA . ASP A 1 191 ? -18.927 2.749 10.963 1.00 92.19 191 ASP A CA 1
ATOM 1585 C C . ASP A 1 191 ? -17.728 3.554 10.458 1.00 92.19 191 ASP A C 1
ATOM 1587 O O . ASP A 1 191 ? -17.723 4.139 9.368 1.00 92.19 191 ASP A O 1
ATOM 1591 N N . PHE A 1 192 ? -16.667 3.579 11.263 1.00 96.00 192 PHE A N 1
ATOM 1592 C CA . PHE A 1 192 ? -15.414 4.215 10.883 1.00 96.00 192 PHE A CA 1
ATOM 1593 C C . PHE A 1 192 ? -14.497 3.200 10.189 1.00 96.00 192 PHE A C 1
ATOM 1595 O O . PHE A 1 192 ? -13.663 2.558 10.832 1.00 96.00 192 PHE A O 1
ATOM 1602 N N . LEU A 1 193 ? -14.662 3.073 8.868 1.00 96.69 193 LEU A N 1
ATOM 1603 C CA . LEU A 1 193 ? -13.825 2.248 7.993 1.00 96.69 193 LEU A CA 1
ATOM 1604 C C . LEU A 1 193 ? -12.760 3.093 7.278 1.00 96.69 193 LEU A C 1
ATOM 1606 O O . LEU A 1 193 ? -13.065 4.079 6.599 1.00 96.69 193 LEU A O 1
ATOM 1610 N N . VAL A 1 194 ? -11.496 2.680 7.383 1.00 96.62 194 VAL A N 1
ATOM 1611 C CA . VAL A 1 194 ? -10.362 3.320 6.700 1.00 96.62 194 VAL A CA 1
ATOM 1612 C C . VAL A 1 194 ? -9.380 2.290 6.152 1.00 96.62 194 VAL A C 1
ATOM 1614 O O . VAL A 1 194 ? -9.217 1.213 6.705 1.00 96.62 194 VAL A O 1
ATOM 1617 N N . HIS A 1 195 ? -8.657 2.645 5.093 1.00 96.06 195 HIS A N 1
ATOM 1618 C CA . HIS A 1 195 ? -7.643 1.787 4.466 1.00 96.06 195 HIS A CA 1
ATOM 1619 C C . HIS A 1 195 ? -6.203 2.076 4.914 1.00 96.06 195 HIS A C 1
ATOM 1621 O O . HIS A 1 195 ? -5.248 1.639 4.279 1.00 96.06 195 HIS A O 1
ATOM 1627 N N . ARG A 1 196 ? -6.006 2.915 5.935 1.00 94.31 196 ARG A N 1
ATOM 1628 C CA . ARG A 1 196 ? -4.668 3.209 6.468 1.00 94.31 196 ARG A CA 1
ATOM 1629 C C . ARG A 1 196 ? -4.687 3.232 7.983 1.00 94.31 196 ARG A C 1
ATOM 1631 O O . ARG A 1 196 ? -5.471 3.966 8.590 1.00 94.31 196 ARG A O 1
ATOM 1638 N N . SER A 1 197 ? -3.744 2.506 8.572 1.00 96.00 197 SER A N 1
ATOM 1639 C CA . SER A 1 197 ? -3.554 2.401 10.019 1.00 96.00 197 SER A CA 1
ATOM 1640 C C . SER A 1 197 ? -3.371 3.756 10.710 1.00 96.00 197 SER A C 1
ATOM 1642 O O . SER A 1 197 ? -3.926 3.979 11.782 1.00 96.00 197 SER A O 1
ATOM 1644 N N . ASP A 1 198 ? -2.668 4.708 10.085 1.00 96.19 198 ASP A N 1
ATOM 1645 C CA . ASP A 1 198 ? -2.454 6.052 10.644 1.00 96.19 198 ASP A CA 1
ATOM 1646 C C . ASP A 1 198 ? -3.764 6.832 10.830 1.00 96.19 198 ASP A C 1
ATOM 1648 O O . ASP A 1 198 ? -3.897 7.619 11.770 1.00 96.19 198 ASP A O 1
ATOM 1652 N N . LYS A 1 199 ? -4.746 6.614 9.947 1.00 96.31 199 LYS A N 1
ATOM 1653 C CA . LYS A 1 199 ? -6.064 7.250 10.039 1.00 96.31 199 LYS A CA 1
ATOM 1654 C C . LYS A 1 199 ? -6.894 6.655 11.162 1.00 96.31 199 LYS A C 1
ATOM 1656 O O . LYS A 1 199 ? -7.524 7.426 11.884 1.00 96.31 199 LYS A O 1
ATOM 1661 N N . LEU A 1 200 ? -6.848 5.334 11.342 1.00 97.88 200 LEU A N 1
ATOM 1662 C CA . LEU A 1 200 ? -7.526 4.695 12.464 1.00 97.88 200 LEU A CA 1
ATOM 1663 C C . LEU A 1 200 ? -6.884 5.095 13.793 1.00 97.88 200 LEU A C 1
ATOM 1665 O O . LEU A 1 200 ? -7.597 5.466 14.716 1.00 97.88 200 LEU A O 1
ATOM 1669 N N . LEU A 1 201 ? -5.553 5.099 13.882 1.00 98.00 201 LEU A N 1
ATOM 1670 C CA . LEU A 1 201 ? -4.848 5.471 15.108 1.00 98.00 201 LEU A CA 1
ATOM 1671 C C . LEU A 1 201 ? -5.182 6.907 15.537 1.00 98.00 201 LEU A C 1
ATOM 1673 O O . LEU A 1 201 ? -5.480 7.155 16.705 1.00 98.00 201 LEU A O 1
ATOM 1677 N N . LYS A 1 202 ? -5.200 7.846 14.581 1.00 97.81 202 LYS A N 1
ATOM 1678 C CA . LYS A 1 202 ? -5.623 9.227 14.837 1.00 97.81 202 LYS A CA 1
ATOM 1679 C C . LYS A 1 202 ? -7.083 9.295 15.302 1.00 97.81 202 LYS A C 1
ATOM 1681 O O . LYS A 1 202 ? -7.382 9.987 16.270 1.00 97.81 202 LYS A O 1
ATOM 1686 N N . HIS A 1 203 ? -7.981 8.570 14.638 1.00 97.44 203 HIS A N 1
ATOM 1687 C CA . HIS A 1 203 ? -9.386 8.492 15.036 1.00 97.44 203 HIS A CA 1
ATOM 1688 C C . HIS A 1 203 ? -9.546 7.948 16.461 1.00 97.44 203 HIS A C 1
ATOM 1690 O O . HIS A 1 203 ? -10.234 8.564 17.269 1.00 97.44 203 HIS A O 1
ATOM 1696 N N . ALA A 1 204 ? -8.857 6.856 16.794 1.00 97.62 204 ALA A N 1
ATOM 1697 C CA . ALA A 1 204 ? -8.898 6.245 18.114 1.00 97.62 204 ALA A CA 1
ATOM 1698 C C . ALA A 1 204 ? -8.429 7.215 19.210 1.00 97.62 204 ALA A C 1
ATOM 1700 O O . ALA A 1 204 ? -9.102 7.365 20.226 1.00 97.62 204 ALA A O 1
ATOM 1701 N N . GLN A 1 205 ? -7.342 7.953 18.966 1.00 97.81 205 GLN A N 1
ATOM 1702 C CA . GLN A 1 205 ? -6.848 8.988 19.883 1.00 97.81 205 GLN A CA 1
ATOM 1703 C C . GLN A 1 205 ? -7.860 10.119 20.114 1.00 97.81 205 GLN A C 1
ATOM 1705 O O . GLN A 1 205 ? -8.014 10.604 21.236 1.00 97.81 205 GLN A O 1
ATOM 1710 N N . GLU A 1 206 ? -8.536 10.568 19.057 1.00 97.31 206 GLU A N 1
ATOM 1711 C CA . GLU A 1 206 ? -9.429 11.729 19.116 1.00 97.31 206 GLU A CA 1
ATOM 1712 C C . GLU A 1 206 ? -10.830 11.382 19.637 1.00 97.31 206 GLU A C 1
ATOM 1714 O O . GLU A 1 206 ? -11.430 12.177 20.367 1.00 97.31 206 GLU A O 1
ATOM 1719 N N . LYS A 1 207 ? -11.361 10.215 19.255 1.00 97.12 207 LYS A N 1
ATOM 1720 C CA . LYS A 1 207 ? -12.754 9.806 19.491 1.00 97.12 207 LYS A CA 1
ATOM 1721 C C . LYS A 1 207 ? -12.924 8.818 20.642 1.00 97.12 207 LYS A C 1
ATOM 1723 O O . LYS A 1 207 ? -13.997 8.791 21.236 1.00 97.12 207 LYS A O 1
ATOM 1728 N N . HIS A 1 208 ? -11.883 8.071 21.011 1.00 96.19 208 HIS A N 1
ATOM 1729 C CA . HIS A 1 208 ? -11.942 7.042 22.056 1.00 96.19 208 HIS A CA 1
ATOM 1730 C C . HIS A 1 208 ? -10.962 7.336 23.192 1.00 96.19 208 HIS A C 1
ATOM 1732 O O . HIS A 1 208 ? -10.105 6.525 23.544 1.00 96.19 208 HIS A O 1
ATOM 1738 N N . LYS A 1 209 ? -11.109 8.522 23.795 1.00 96.56 209 LYS A N 1
ATOM 1739 C CA . LYS A 1 209 ? -10.330 8.919 24.973 1.00 96.56 209 LYS A CA 1
ATOM 1740 C C . LYS A 1 209 ? -10.530 7.888 26.090 1.00 96.56 209 LYS A C 1
ATOM 1742 O O . LYS A 1 209 ? -11.660 7.636 26.493 1.00 96.56 209 LYS A O 1
ATOM 1747 N N . GLY A 1 210 ? -9.435 7.314 26.585 1.00 96.56 210 GLY A N 1
ATOM 1748 C CA . GLY A 1 210 ? -9.447 6.324 27.669 1.00 96.56 210 GLY A CA 1
ATOM 1749 C C . GLY A 1 210 ? -9.234 4.870 27.234 1.00 96.56 210 GLY A C 1
ATOM 1750 O O . GLY A 1 210 ? -9.069 4.021 28.101 1.00 96.56 210 GLY A O 1
ATOM 1751 N N . ARG A 1 211 ? -9.182 4.574 25.930 1.00 97.19 211 ARG A N 1
ATOM 1752 C CA . ARG A 1 211 ? -8.695 3.283 25.409 1.00 97.19 211 ARG A CA 1
ATOM 1753 C C . ARG A 1 211 ? -7.320 3.465 24.769 1.00 97.19 211 ARG A C 1
ATOM 1755 O O . ARG A 1 211 ? -7.038 4.547 24.253 1.00 97.19 211 ARG A O 1
ATOM 1762 N N . ASP A 1 212 ? -6.474 2.432 24.790 1.00 98.00 212 ASP A N 1
ATOM 1763 C CA . ASP A 1 212 ? -5.197 2.473 24.070 1.00 98.00 212 ASP A CA 1
ATOM 1764 C C . ASP A 1 212 ? -5.465 2.435 22.550 1.00 98.00 212 ASP A C 1
ATOM 1766 O O . ASP A 1 212 ? -6.062 1.477 22.045 1.00 98.00 212 ASP A O 1
ATOM 1770 N N . PRO A 1 213 ? -5.039 3.458 21.784 1.00 98.00 213 PRO A N 1
ATOM 1771 C CA . PRO A 1 213 ? -5.174 3.464 20.332 1.00 98.00 213 PRO A CA 1
ATOM 1772 C C . PRO A 1 213 ? -4.515 2.268 19.638 1.00 98.00 213 PRO A C 1
ATOM 1774 O O . PRO A 1 213 ? -4.956 1.891 18.552 1.00 98.00 213 PRO A O 1
ATOM 1777 N N . LYS A 1 214 ? -3.456 1.687 20.220 1.00 97.50 214 LYS A N 1
ATOM 1778 C CA . LYS A 1 214 ? -2.769 0.524 19.639 1.00 97.50 214 LYS A CA 1
ATOM 1779 C C . LYS A 1 214 ? -3.613 -0.742 19.735 1.00 97.50 214 LYS A C 1
ATOM 1781 O O . LYS A 1 214 ? -3.693 -1.476 18.753 1.00 97.50 214 LYS A O 1
ATOM 1786 N N . ASP A 1 215 ? -4.294 -0.948 20.857 1.00 98.06 215 ASP A N 1
ATOM 1787 C CA . ASP A 1 215 ? -5.193 -2.090 21.042 1.00 98.06 215 ASP A CA 1
ATOM 1788 C C . ASP A 1 215 ? -6.372 -2.020 20.069 1.00 98.06 215 ASP A C 1
ATOM 1790 O O . ASP A 1 215 ? -6.722 -3.012 19.425 1.00 98.06 215 ASP A O 1
ATOM 1794 N N . ILE A 1 216 ? -6.937 -0.819 19.879 1.00 97.81 216 ILE A N 1
ATOM 1795 C CA . ILE A 1 216 ? -7.977 -0.593 18.867 1.00 97.81 216 ILE A CA 1
ATOM 1796 C C . ILE A 1 216 ? -7.423 -0.898 17.474 1.00 97.81 216 ILE A C 1
ATOM 1798 O O . ILE A 1 216 ? -8.060 -1.622 16.720 1.00 97.81 216 ILE A O 1
ATOM 1802 N N . LEU A 1 217 ? -6.235 -0.397 17.124 1.00 97.69 217 LEU A N 1
ATOM 1803 C CA . LEU A 1 217 ? -5.632 -0.642 15.812 1.00 97.69 217 LEU A CA 1
ATOM 1804 C C . LEU A 1 217 ? -5.436 -2.139 15.522 1.00 97.69 217 LEU A C 1
ATOM 1806 O O . LEU A 1 217 ? -5.765 -2.582 14.423 1.00 97.69 217 LEU A O 1
ATOM 1810 N N . ASN A 1 218 ? -4.926 -2.893 16.498 1.00 96.75 218 ASN A N 1
ATOM 1811 C CA . ASN A 1 218 ? -4.649 -4.323 16.360 1.00 96.75 218 ASN A CA 1
ATOM 1812 C C . ASN A 1 218 ? -5.937 -5.143 16.215 1.00 96.75 218 ASN A C 1
ATOM 1814 O O . ASN A 1 218 ? -6.006 -6.018 15.361 1.00 96.75 218 ASN A O 1
ATOM 1818 N N . THR A 1 219 ? -6.970 -4.822 16.998 1.00 97.06 219 THR A N 1
ATOM 1819 C CA . THR A 1 219 ? -8.270 -5.522 16.956 1.00 97.06 219 THR A CA 1
ATOM 1820 C C . THR A 1 219 ? -9.162 -5.103 15.788 1.00 97.06 219 THR A C 1
ATOM 1822 O O . THR A 1 219 ? -10.137 -5.779 15.490 1.00 97.06 219 THR A O 1
ATOM 1825 N N . SER A 1 220 ? -8.854 -3.981 15.133 1.00 97.50 220 SER A N 1
ATOM 1826 C CA . SER A 1 220 ? -9.670 -3.420 14.050 1.00 97.50 220 SER A CA 1
ATOM 1827 C C . SER A 1 220 ? -9.211 -3.825 12.651 1.00 97.50 220 SER A C 1
ATOM 1829 O O . SER A 1 220 ? -9.851 -3.420 11.681 1.00 97.50 220 SER A O 1
ATOM 1831 N N . LYS A 1 221 ? -8.086 -4.539 12.508 1.00 97.38 221 LYS A N 1
ATOM 1832 C CA . LYS A 1 221 ? -7.606 -4.981 11.193 1.00 97.38 221 LYS A CA 1
ATOM 1833 C C . LYS A 1 221 ? -8.566 -6.036 10.638 1.00 97.38 221 LYS A C 1
ATOM 1835 O O . LYS A 1 221 ? -8.916 -6.975 11.340 1.00 97.38 221 LYS A O 1
ATOM 1840 N N . LEU A 1 222 ? -8.983 -5.859 9.390 1.00 96.06 222 LEU A N 1
ATOM 1841 C CA . LEU A 1 222 ? -9.814 -6.823 8.678 1.00 96.06 222 LEU A CA 1
ATOM 1842 C C . LEU A 1 222 ? -8.928 -7.744 7.838 1.00 96.06 222 LEU A C 1
ATOM 1844 O O . LEU A 1 222 ? -8.077 -7.251 7.092 1.00 96.06 222 LEU A O 1
ATOM 1848 N N . ASP A 1 223 ? -9.171 -9.052 7.909 1.00 94.00 223 ASP A N 1
ATOM 1849 C CA . ASP A 1 223 ? -8.503 -10.070 7.084 1.00 94.00 223 ASP A CA 1
ATOM 1850 C C . ASP A 1 223 ? -9.125 -10.131 5.680 1.00 94.00 223 ASP A C 1
ATOM 1852 O O . ASP A 1 223 ? -9.636 -11.146 5.215 1.00 94.00 223 ASP A O 1
ATOM 1856 N N . TYR A 1 224 ? -9.137 -8.980 5.009 1.00 93.31 224 TYR A N 1
ATOM 1857 C CA . TYR A 1 224 ? -9.654 -8.828 3.655 1.00 93.31 224 TYR A CA 1
ATOM 1858 C C . TYR A 1 224 ? -8.559 -9.133 2.638 1.00 93.31 224 TYR A C 1
ATOM 1860 O O . TYR A 1 224 ? -7.531 -8.455 2.598 1.00 93.31 224 TYR A O 1
ATOM 1868 N N . ILE A 1 225 ? -8.805 -10.123 1.782 1.00 90.62 225 ILE A N 1
ATOM 1869 C CA . ILE A 1 225 ? -7.940 -10.429 0.644 1.00 90.62 225 ILE A CA 1
ATOM 1870 C C . ILE A 1 225 ? -8.375 -9.540 -0.519 1.00 90.62 225 ILE A C 1
ATOM 1872 O O . ILE A 1 225 ? -9.347 -9.825 -1.217 1.00 90.62 225 ILE A O 1
ATOM 1876 N N . ALA A 1 226 ? -7.665 -8.429 -0.703 1.00 91.62 226 ALA A N 1
ATOM 1877 C CA . ALA A 1 226 ? -7.966 -7.494 -1.773 1.00 91.62 226 ALA A CA 1
ATOM 1878 C C . ALA A 1 226 ? -7.684 -8.112 -3.146 1.00 91.62 226 ALA A C 1
ATOM 1880 O O . ALA A 1 226 ? -6.577 -8.573 -3.433 1.00 91.62 226 ALA A O 1
ATOM 1881 N N . GLY A 1 227 ? -8.677 -8.049 -4.030 1.00 90.56 227 GLY A N 1
ATOM 1882 C CA . GLY A 1 227 ? -8.448 -8.284 -5.447 1.00 90.56 227 GLY A CA 1
ATOM 1883 C C . GLY A 1 227 ? -7.555 -7.188 -6.032 1.00 90.56 227 GLY A C 1
ATOM 1884 O O . GLY A 1 227 ? -7.682 -6.006 -5.705 1.00 90.56 227 GLY A O 1
ATOM 1885 N N . PHE A 1 228 ? -6.664 -7.558 -6.945 1.00 91.25 228 PHE A N 1
ATOM 1886 C CA . PHE A 1 228 ? -5.894 -6.598 -7.728 1.00 91.25 228 PHE A CA 1
ATOM 1887 C C . PHE A 1 228 ? -5.788 -7.055 -9.183 1.00 91.25 228 PHE A C 1
ATOM 1889 O O . PHE A 1 228 ? -6.060 -8.207 -9.519 1.00 91.25 228 PHE A O 1
ATOM 1896 N N . LYS A 1 229 ? -5.422 -6.132 -10.080 1.00 86.00 229 LYS A N 1
ATOM 1897 C CA . LYS A 1 229 ? -5.250 -6.469 -11.500 1.00 86.00 229 LYS A CA 1
ATOM 1898 C C . LYS A 1 229 ? -4.030 -7.377 -11.655 1.00 86.00 229 LYS A C 1
ATOM 1900 O O . LYS A 1 229 ? -2.906 -6.893 -11.510 1.00 86.00 229 LYS A O 1
ATOM 1905 N N . SER A 1 230 ? -4.275 -8.663 -11.912 1.00 88.00 230 SER A N 1
ATOM 1906 C CA . SER A 1 230 ? -3.232 -9.692 -11.964 1.00 88.00 230 SER A CA 1
ATOM 1907 C C . SER A 1 230 ? -2.237 -9.514 -13.118 1.00 88.00 230 SER A C 1
ATOM 1909 O O . SER A 1 230 ? -1.051 -9.598 -12.835 1.00 88.00 230 SER A O 1
ATOM 1911 N N . PRO A 1 231 ? -2.625 -9.219 -14.376 1.00 95.19 231 PRO A N 1
ATOM 1912 C CA . PRO A 1 231 ? -1.636 -9.042 -15.437 1.00 95.19 231 PRO A CA 1
ATOM 1913 C C . PRO A 1 231 ? -1.006 -7.641 -15.435 1.00 95.19 231 PRO A C 1
ATOM 1915 O O . PRO A 1 231 ? -1.677 -6.619 -15.249 1.00 95.19 231 PRO A O 1
ATOM 1918 N N . CYS A 1 232 ? 0.301 -7.585 -15.690 1.00 96.31 232 CYS A N 1
ATOM 1919 C CA . CYS A 1 232 ? 1.042 -6.353 -15.935 1.00 96.31 232 CYS A CA 1
ATOM 1920 C C . CYS A 1 232 ? 0.555 -5.666 -17.217 1.00 96.31 232 CYS A C 1
ATOM 1922 O O . CYS A 1 232 ? 0.562 -6.271 -18.285 1.00 96.31 232 CYS A O 1
ATOM 1924 N N . GLY A 1 233 ? 0.226 -4.373 -17.165 1.00 95.62 233 GLY A N 1
ATOM 1925 C CA . GLY A 1 233 ? -0.184 -3.638 -18.364 1.00 95.62 233 GLY A CA 1
ATOM 1926 C C . GLY A 1 233 ? 0.933 -3.424 -19.391 1.00 95.62 233 GLY A C 1
ATOM 1927 O O . GLY A 1 233 ? 0.640 -3.101 -20.534 1.00 95.62 233 GLY A O 1
ATOM 1928 N N . PHE A 1 234 ? 2.206 -3.610 -19.029 1.00 96.12 234 PHE A N 1
ATOM 1929 C CA . PHE A 1 234 ? 3.322 -3.485 -19.977 1.00 96.12 234 PHE A CA 1
ATOM 1930 C C . PHE A 1 234 ? 3.616 -4.772 -20.748 1.00 96.12 234 PHE A C 1
ATOM 1932 O O . PHE A 1 234 ? 3.943 -4.708 -21.929 1.00 96.12 234 PHE A O 1
ATOM 1939 N N . CYS A 1 235 ? 3.529 -5.930 -20.090 1.00 95.69 235 CYS A N 1
ATOM 1940 C CA . CYS A 1 235 ? 4.006 -7.201 -20.650 1.00 95.69 235 CYS A CA 1
ATOM 1941 C C . CYS A 1 235 ? 3.054 -8.391 -20.447 1.00 95.69 235 CYS A C 1
ATOM 1943 O O . CYS A 1 235 ? 3.362 -9.488 -20.893 1.00 95.69 235 CYS A O 1
ATOM 1945 N N . GLY A 1 236 ? 1.922 -8.207 -19.761 1.00 94.81 236 GLY A N 1
ATOM 1946 C CA . GLY A 1 236 ? 0.926 -9.255 -19.516 1.00 94.81 236 GLY A CA 1
ATOM 1947 C C . GLY A 1 236 ? 1.270 -10.232 -18.389 1.00 94.81 236 GLY A C 1
ATOM 1948 O O . GLY A 1 236 ? 0.444 -11.076 -18.061 1.00 94.81 236 GLY A O 1
ATOM 1949 N N . HIS A 1 237 ? 2.448 -10.119 -17.761 1.00 95.19 237 HIS A N 1
ATOM 1950 C CA . HIS A 1 237 ? 2.880 -11.045 -16.710 1.00 95.19 237 HIS A CA 1
ATOM 1951 C C . HIS A 1 237 ? 1.884 -11.084 -15.531 1.00 95.19 237 HIS A C 1
ATOM 1953 O O . HIS A 1 237 ? 1.589 -10.015 -14.985 1.00 95.19 237 HIS A O 1
ATOM 1959 N N . PRO A 1 238 ? 1.362 -12.264 -15.143 1.00 95.69 238 PRO A N 1
ATOM 1960 C CA . PRO A 1 238 ? 0.440 -12.402 -14.021 1.00 95.69 238 PRO A CA 1
ATOM 1961 C C . PRO A 1 238 ? 1.186 -12.411 -12.683 1.00 95.69 238 PRO A C 1
ATOM 1963 O O . PRO A 1 238 ? 2.272 -12.974 -12.580 1.00 95.69 238 PRO A O 1
ATOM 1966 N N . PHE A 1 239 ? 0.577 -11.848 -11.640 1.00 95.19 239 PHE A N 1
ATOM 1967 C CA . PHE A 1 239 ? 1.158 -11.826 -10.293 1.00 95.19 239 PHE A CA 1
ATOM 1968 C C . PHE A 1 239 ? 0.333 -12.623 -9.288 1.00 95.19 239 PHE A C 1
ATOM 1970 O O . PHE A 1 239 ? -0.900 -12.611 -9.327 1.00 95.19 239 PHE A O 1
ATOM 1977 N N . SER A 1 240 ? 1.036 -13.239 -8.337 1.00 92.94 240 SER A N 1
ATOM 1978 C CA . SER A 1 240 ? 0.456 -13.909 -7.167 1.00 92.94 240 SER A CA 1
ATOM 1979 C C . SER A 1 240 ? 0.269 -12.977 -5.968 1.00 92.94 240 SER A C 1
ATOM 1981 O O . SER A 1 240 ? -0.523 -13.276 -5.080 1.00 92.94 240 SER A O 1
ATOM 1983 N N . SER A 1 241 ? 0.983 -11.846 -5.926 1.00 94.81 241 SER A N 1
ATOM 1984 C CA . SER A 1 241 ? 0.911 -10.879 -4.827 1.00 94.81 241 SER A CA 1
ATOM 1985 C C . SER A 1 241 ? 0.989 -9.435 -5.314 1.00 94.81 241 SER A C 1
ATOM 1987 O O . SER A 1 241 ? 1.557 -9.124 -6.366 1.00 94.81 241 SER A O 1
ATOM 1989 N N . TRP A 1 242 ? 0.433 -8.530 -4.512 1.00 95.50 242 TRP A N 1
ATOM 1990 C CA . TRP A 1 242 ? 0.473 -7.094 -4.769 1.00 95.50 242 TRP A CA 1
ATOM 1991 C C . TRP A 1 242 ? 1.899 -6.530 -4.722 1.00 95.50 242 TRP A C 1
ATOM 1993 O O . TRP A 1 242 ? 2.265 -5.641 -5.497 1.00 95.50 242 TRP A O 1
ATOM 2003 N N . GLU A 1 243 ? 2.731 -7.044 -3.819 1.00 95.94 243 GLU A N 1
ATOM 2004 C CA . GLU A 1 243 ? 4.132 -6.661 -3.684 1.00 95.94 243 GLU A CA 1
ATOM 2005 C C . GLU A 1 243 ? 4.932 -7.016 -4.937 1.00 95.94 243 GLU A C 1
ATOM 2007 O O . GLU A 1 243 ? 5.698 -6.172 -5.417 1.00 95.94 243 GLU A O 1
ATOM 2012 N N . ASP A 1 244 ? 4.726 -8.223 -5.471 1.00 96.69 244 ASP A N 1
ATOM 2013 C CA . ASP A 1 244 ? 5.376 -8.694 -6.694 1.00 96.69 244 ASP A CA 1
ATOM 2014 C C . ASP A 1 244 ? 4.932 -7.870 -7.906 1.00 96.69 244 ASP A C 1
ATOM 2016 O O . ASP A 1 244 ? 5.776 -7.324 -8.622 1.00 96.69 244 ASP A O 1
ATOM 2020 N N . ARG A 1 245 ? 3.621 -7.610 -8.028 1.00 97.00 245 ARG A N 1
ATOM 2021 C CA . ARG A 1 245 ? 3.071 -6.671 -9.019 1.00 97.00 245 ARG A CA 1
ATOM 2022 C C . ARG A 1 245 ? 3.784 -5.325 -8.979 1.00 97.00 245 ARG A C 1
ATOM 2024 O O . ARG A 1 245 ? 4.264 -4.825 -9.996 1.00 97.00 245 ARG A O 1
ATOM 2031 N N . ASN A 1 246 ? 3.851 -4.712 -7.800 1.00 97.31 246 ASN A N 1
ATOM 2032 C CA . ASN A 1 246 ? 4.450 -3.391 -7.651 1.00 97.31 246 ASN A CA 1
ATOM 2033 C C . ASN A 1 246 ? 5.940 -3.396 -7.975 1.00 97.31 246 ASN A C 1
ATOM 2035 O O . ASN A 1 246 ? 6.420 -2.457 -8.605 1.00 97.31 246 ASN A O 1
ATOM 2039 N N . LYS A 1 247 ? 6.677 -4.416 -7.528 1.00 97.56 247 LYS A N 1
ATOM 2040 C CA . LYS A 1 247 ? 8.101 -4.558 -7.839 1.00 97.56 247 LYS A CA 1
ATOM 2041 C C . LYS A 1 247 ? 8.306 -4.675 -9.348 1.00 97.56 247 LYS A C 1
ATOM 2043 O O . LYS A 1 247 ? 9.073 -3.902 -9.905 1.00 97.56 247 LYS A O 1
ATOM 2048 N N . HIS A 1 248 ? 7.574 -5.561 -10.007 1.00 97.94 248 HIS A N 1
ATOM 2049 C CA . HIS A 1 248 ? 7.691 -5.776 -11.442 1.00 97.94 248 HIS A CA 1
ATOM 2050 C C . HIS A 1 248 ? 7.374 -4.516 -12.262 1.00 97.94 248 HIS A C 1
ATOM 2052 O O . HIS A 1 248 ? 8.090 -4.172 -13.199 1.00 97.94 248 HIS A O 1
ATOM 2058 N N . ILE A 1 249 ? 6.320 -3.778 -11.902 1.00 97.94 249 ILE A N 1
ATOM 2059 C CA . ILE A 1 249 ? 5.972 -2.524 -12.588 1.00 97.94 249 ILE A CA 1
ATOM 2060 C C . ILE A 1 249 ? 7.080 -1.473 -12.415 1.00 97.94 249 ILE A C 1
ATOM 2062 O O . ILE A 1 249 ? 7.378 -0.721 -13.343 1.00 97.94 249 ILE A O 1
ATOM 2066 N N . LEU A 1 250 ? 7.719 -1.421 -11.245 1.00 98.12 250 LEU A N 1
ATOM 2067 C CA . LEU A 1 250 ? 8.866 -0.541 -11.016 1.00 98.12 250 LEU A CA 1
ATOM 2068 C C . LEU A 1 250 ? 10.082 -0.958 -11.841 1.00 98.12 250 LEU A C 1
ATOM 2070 O O . LEU A 1 250 ? 10.743 -0.086 -12.399 1.00 98.12 250 LEU A O 1
ATOM 2074 N N . ASP A 1 251 ? 10.327 -2.260 -11.981 1.00 98.00 251 ASP A N 1
ATOM 2075 C CA . ASP A 1 251 ? 11.411 -2.797 -12.804 1.00 98.00 251 ASP A CA 1
ATOM 2076 C C . ASP A 1 251 ? 11.238 -2.375 -14.287 1.00 98.00 251 ASP A C 1
ATOM 2078 O O . ASP A 1 251 ? 12.224 -2.054 -14.955 1.00 98.00 251 ASP A O 1
ATOM 2082 N N . HIS A 1 252 ? 9.998 -2.241 -14.785 1.00 98.12 252 HIS A N 1
ATOM 2083 C CA . HIS A 1 252 ? 9.702 -1.623 -16.092 1.00 98.12 252 HIS A CA 1
ATOM 2084 C C . HIS A 1 252 ? 10.021 -0.120 -16.149 1.00 98.12 252 HIS A C 1
ATOM 2086 O O . HIS A 1 252 ? 10.648 0.345 -17.104 1.00 98.12 252 HIS A O 1
ATOM 2092 N N . PHE A 1 253 ? 9.616 0.659 -15.140 1.00 97.81 253 PHE A N 1
ATOM 2093 C CA . PHE A 1 253 ? 9.950 2.091 -15.077 1.00 97.81 253 PHE A CA 1
ATOM 2094 C C . PHE A 1 253 ? 11.464 2.337 -14.968 1.00 97.81 253 PHE A C 1
ATOM 2096 O O . PHE A 1 253 ? 11.968 3.365 -15.425 1.00 97.81 253 PHE A O 1
ATOM 2103 N N . ASP A 1 254 ? 12.191 1.403 -14.359 1.00 97.38 254 ASP A N 1
ATOM 2104 C CA . ASP A 1 254 ? 13.641 1.454 -14.187 1.00 97.38 254 ASP A CA 1
ATOM 2105 C C . ASP A 1 254 ? 14.419 0.875 -15.380 1.00 97.38 254 ASP A C 1
ATOM 2107 O O . ASP A 1 254 ? 15.641 1.008 -15.419 1.00 97.38 254 ASP A O 1
ATOM 2111 N N . GLY A 1 255 ? 13.731 0.271 -16.355 1.00 96.81 255 GLY A N 1
ATOM 2112 C CA . GLY A 1 255 ? 14.338 -0.351 -17.533 1.00 96.81 255 GLY A CA 1
ATOM 2113 C C . GLY A 1 255 ? 15.104 -1.643 -17.245 1.00 96.81 255 GLY A C 1
ATOM 2114 O O . GLY A 1 255 ? 15.943 -2.059 -18.040 1.00 96.81 255 GLY A O 1
ATOM 2115 N N . GLN A 1 256 ? 14.825 -2.290 -16.112 1.00 97.25 256 GLN A N 1
ATOM 2116 C CA . GLN A 1 256 ? 15.424 -3.579 -15.755 1.00 97.25 256 GLN A CA 1
ATOM 2117 C C . GLN A 1 256 ? 14.820 -4.733 -16.565 1.00 97.25 256 GLN A C 1
ATOM 2119 O O . GLN A 1 256 ? 15.476 -5.753 -16.767 1.00 97.25 256 GLN A O 1
ATOM 2124 N N . ILE A 1 257 ? 13.590 -4.563 -17.059 1.00 94.81 257 ILE A N 1
ATOM 2125 C CA . ILE A 1 257 ? 12.902 -5.527 -17.922 1.00 94.81 257 ILE A CA 1
ATOM 2126 C C . ILE A 1 257 ? 12.973 -5.018 -19.365 1.00 94.81 257 ILE A C 1
ATOM 2128 O O . ILE A 1 257 ? 12.378 -3.996 -19.698 1.00 94.81 257 ILE A O 1
ATOM 2132 N N . GLY A 1 258 ? 13.714 -5.725 -20.222 1.00 91.19 258 GLY A N 1
ATOM 2133 C CA . GLY A 1 258 ? 13.829 -5.409 -21.653 1.00 91.19 258 GLY A CA 1
ATOM 2134 C C . GLY A 1 258 ? 14.841 -4.314 -22.020 1.00 91.19 258 GLY A C 1
ATOM 2135 O O . GLY A 1 258 ? 14.984 -4.012 -23.198 1.00 91.19 258 GLY A O 1
ATOM 2136 N N . GLY A 1 259 ? 15.554 -3.726 -21.051 1.00 92.38 259 GLY A N 1
ATOM 2137 C CA . GLY A 1 259 ? 16.618 -2.738 -21.296 1.00 92.38 259 GLY A CA 1
ATOM 2138 C C . GLY A 1 259 ? 16.148 -1.326 -21.679 1.00 92.38 259 GLY A C 1
ATOM 2139 O O . GLY A 1 259 ? 16.977 -0.429 -21.820 1.00 92.38 259 GLY A O 1
ATOM 2140 N N . GLU A 1 260 ? 14.838 -1.103 -21.807 1.00 93.38 260 GLU A N 1
ATOM 2141 C CA . GLU A 1 260 ? 14.226 0.200 -22.078 1.00 93.38 260 GLU A CA 1
ATOM 2142 C C . GLU A 1 260 ? 13.360 0.647 -20.899 1.00 93.38 260 GLU A C 1
ATOM 2144 O O . GLU A 1 260 ? 12.644 -0.155 -20.305 1.00 93.38 260 GLU A O 1
ATOM 2149 N N . THR A 1 261 ? 13.370 1.942 -20.578 1.00 95.38 261 THR A N 1
ATOM 2150 C CA . THR A 1 261 ? 12.437 2.506 -19.594 1.00 95.38 261 THR A CA 1
ATOM 2151 C C . THR A 1 261 ? 11.053 2.650 -20.213 1.00 95.38 261 THR A C 1
ATOM 2153 O O . THR A 1 261 ? 10.906 3.298 -21.252 1.00 95.38 261 THR A O 1
ATOM 2156 N N . PHE A 1 262 ? 10.035 2.105 -19.557 1.00 95.69 262 PHE A N 1
ATOM 2157 C CA . PHE A 1 262 ? 8.647 2.239 -19.989 1.00 95.69 262 PHE A CA 1
ATOM 2158 C C . PHE A 1 262 ? 7.997 3.488 -19.385 1.00 95.69 262 PHE A C 1
ATOM 2160 O O . PHE A 1 262 ? 8.324 3.904 -18.274 1.00 95.69 262 PHE A O 1
ATOM 2167 N N . ASP A 1 263 ? 7.038 4.065 -20.105 1.00 95.75 263 ASP A N 1
ATOM 2168 C CA . ASP A 1 263 ? 6.114 5.075 -19.594 1.00 95.75 263 ASP A CA 1
ATOM 2169 C C . ASP A 1 263 ? 4.664 4.599 -19.771 1.00 95.75 263 ASP A C 1
ATOM 2171 O O . ASP A 1 263 ? 4.394 3.584 -20.416 1.00 95.75 263 ASP A O 1
ATOM 2175 N N . MET A 1 264 ? 3.698 5.335 -19.220 1.00 95.94 264 MET A N 1
ATOM 2176 C CA . MET A 1 264 ? 2.287 4.926 -19.277 1.00 95.94 264 MET A CA 1
ATOM 2177 C C . MET A 1 264 ? 1.667 4.967 -20.679 1.00 95.94 264 MET A C 1
ATOM 2179 O O . MET A 1 264 ? 0.522 4.538 -20.824 1.00 95.94 264 MET A O 1
ATOM 2183 N N . THR A 1 265 ? 2.377 5.442 -21.710 1.00 95.38 265 THR A N 1
ATOM 2184 C CA . THR A 1 265 ? 1.888 5.363 -23.098 1.00 95.38 265 THR A CA 1
ATOM 2185 C C . THR A 1 265 ? 1.913 3.930 -23.623 1.00 95.38 265 THR A C 1
ATOM 2187 O O . THR A 1 265 ? 1.073 3.572 -24.443 1.00 95.38 265 THR A O 1
ATOM 2190 N N . ARG A 1 266 ? 2.808 3.089 -23.085 1.00 95.38 266 ARG A N 1
ATOM 2191 C CA . ARG A 1 266 ? 2.917 1.658 -23.409 1.00 95.38 266 ARG A CA 1
ATOM 2192 C C . ARG A 1 266 ? 2.030 0.755 -22.539 1.00 95.38 266 ARG A C 1
ATOM 2194 O O . ARG A 1 266 ? 2.062 -0.457 -22.700 1.00 95.38 266 ARG A O 1
ATOM 2201 N N . TRP A 1 267 ? 1.270 1.312 -21.593 1.00 95.69 267 TRP A N 1
ATOM 2202 C CA . TRP A 1 267 ? 0.424 0.525 -20.688 1.00 95.69 267 TRP A CA 1
ATOM 2203 C C . TRP A 1 267 ? -0.892 0.118 -21.360 1.00 95.69 267 TRP A C 1
ATOM 2205 O O . TRP A 1 267 ? -1.717 0.984 -21.666 1.00 95.69 267 TRP A O 1
ATOM 2215 N N . LEU A 1 268 ? -1.125 -1.183 -21.517 1.00 94.06 268 LEU A N 1
ATOM 2216 C CA . LEU A 1 268 ? -2.346 -1.786 -22.053 1.00 94.06 268 LEU A CA 1
ATOM 2217 C C . LEU A 1 268 ? -3.310 -2.158 -20.913 1.00 94.06 268 LEU A C 1
ATOM 2219 O O . LEU A 1 268 ? -2.960 -2.914 -20.009 1.00 94.06 268 LEU A O 1
ATOM 2223 N N . ASP A 1 269 ? -4.518 -1.589 -20.932 1.00 87.81 269 ASP A N 1
ATOM 2224 C CA . ASP A 1 269 ? -5.595 -1.871 -19.969 1.00 87.81 269 ASP A CA 1
ATOM 2225 C C . ASP A 1 269 ? -6.957 -1.497 -20.594 1.00 87.81 269 ASP A C 1
ATOM 2227 O O . ASP A 1 269 ? -7.173 -0.309 -20.870 1.00 87.81 269 ASP A O 1
ATOM 2231 N N . PRO A 1 270 ? -7.865 -2.461 -20.836 1.00 83.88 270 PRO A N 1
ATOM 2232 C CA . PRO A 1 270 ? -7.708 -3.891 -20.559 1.00 83.88 270 PRO A CA 1
ATOM 2233 C C . PRO A 1 270 ? -6.589 -4.513 -21.406 1.00 83.88 270 PRO A C 1
ATOM 2235 O O . PRO A 1 270 ? -6.358 -4.099 -22.543 1.00 83.88 270 PRO A O 1
ATOM 2238 N N . TRP A 1 271 ? -5.873 -5.488 -20.840 1.00 81.12 271 TRP A N 1
ATOM 2239 C CA . TRP A 1 271 ? -5.017 -6.345 -21.659 1.00 81.12 271 TRP A CA 1
ATOM 2240 C C . TRP A 1 271 ? -5.951 -7.094 -22.613 1.00 81.12 271 TRP A C 1
ATOM 2242 O O . TRP A 1 271 ? -6.966 -7.589 -22.107 1.00 81.12 271 TRP A O 1
ATOM 2252 N N . PRO A 1 272 ? -5.684 -7.126 -23.936 1.00 79.12 272 PRO A N 1
ATOM 2253 C CA . PRO A 1 272 ? -6.518 -7.866 -24.865 1.00 79.12 272 PRO A CA 1
ATOM 2254 C C . PRO A 1 272 ? -6.718 -9.251 -24.274 1.00 79.12 272 PRO A C 1
ATOM 2256 O O . PRO A 1 272 ? -5.752 -9.988 -24.073 1.00 79.12 272 PRO A O 1
ATOM 2259 N N . GLN A 1 273 ? -7.956 -9.570 -23.896 1.00 74.62 273 GLN A N 1
ATOM 2260 C CA . GLN A 1 273 ? -8.269 -10.964 -23.664 1.00 74.62 273 GLN A CA 1
ATOM 2261 C C . GLN A 1 273 ? -7.896 -11.598 -24.995 1.00 74.62 273 GLN A C 1
ATOM 2263 O O . GLN A 1 273 ? -8.333 -11.101 -26.034 1.00 74.62 273 GLN A O 1
ATOM 2268 N N . TYR A 1 274 ? -6.984 -12.570 -24.982 1.00 67.94 274 TYR A N 1
ATOM 2269 C CA . TYR A 1 274 ? -6.934 -13.491 -26.101 1.00 67.94 274 TYR A CA 1
ATOM 2270 C C . TYR A 1 274 ? -8.366 -14.003 -26.156 1.00 67.94 274 TYR A C 1
ATOM 2272 O O . TYR A 1 274 ? -8.769 -14.771 -25.280 1.00 67.94 274 TYR A O 1
ATOM 2280 N N . GLU A 1 275 ? -9.171 -13.436 -27.060 1.00 72.44 275 GLU A N 1
ATOM 2281 C CA . GLU A 1 275 ? -10.400 -14.061 -27.492 1.00 72.44 275 GLU A CA 1
ATOM 2282 C C . GLU A 1 275 ? -9.894 -15.430 -27.887 1.00 72.44 275 GLU A C 1
ATOM 2284 O O . GLU A 1 275 ? -9.040 -15.552 -28.765 1.00 72.44 275 GLU A O 1
ATOM 2289 N N . LYS A 1 276 ? -10.200 -16.402 -27.026 1.00 63.91 276 LYS A N 1
ATOM 2290 C CA . LYS A 1 276 ? -9.779 -17.773 -27.208 1.00 63.91 276 LYS A CA 1
ATOM 2291 C C . LYS A 1 276 ? -10.346 -18.104 -28.570 1.00 63.91 276 LYS A C 1
ATOM 2293 O O . LYS A 1 276 ? -11.570 -18.118 -28.681 1.00 63.91 276 LYS A O 1
ATOM 2298 N N . ASP A 1 277 ? -9.467 -18.170 -29.567 1.00 68.38 277 ASP A N 1
ATOM 2299 C CA . ASP A 1 277 ? -9.866 -18.242 -30.964 1.00 68.38 277 ASP A CA 1
ATOM 2300 C C . ASP A 1 277 ? -10.917 -19.352 -31.034 1.00 68.38 277 ASP A C 1
ATOM 2302 O O . ASP A 1 277 ? -10.613 -20.474 -30.609 1.00 68.38 277 ASP A O 1
ATOM 2306 N N . PRO A 1 278 ? -12.171 -19.060 -31.418 1.00 66.75 278 PRO A N 1
ATOM 2307 C CA . PRO A 1 278 ? -13.239 -20.056 -31.402 1.00 66.75 278 PRO A CA 1
ATOM 2308 C C . PRO A 1 278 ? -13.011 -21.177 -32.435 1.00 66.75 278 PRO A C 1
ATOM 2310 O O . PRO A 1 278 ? -13.896 -21.989 -32.664 1.00 66.75 278 PRO A O 1
ATOM 2313 N N . GLU A 1 279 ? -11.835 -21.232 -33.063 1.00 64.75 279 GLU A N 1
ATOM 2314 C CA . GLU A 1 279 ? -11.534 -22.055 -34.230 1.00 64.75 279 GLU A CA 1
ATOM 2315 C C . GLU A 1 279 ? -10.893 -23.419 -33.905 1.00 64.75 279 GLU A C 1
ATOM 2317 O O . GLU A 1 279 ? -10.643 -24.189 -34.824 1.00 64.75 279 GLU A O 1
ATOM 2322 N N . ASP A 1 280 ? -10.704 -23.769 -32.626 1.00 56.16 280 ASP A N 1
ATOM 2323 C CA . ASP A 1 280 ? -10.343 -25.137 -32.194 1.00 56.16 280 ASP A CA 1
ATOM 2324 C C . ASP A 1 280 ? -11.512 -25.837 -31.464 1.00 56.16 280 ASP A C 1
ATOM 2326 O O . ASP A 1 280 ? -11.325 -26.620 -30.528 1.00 56.16 280 ASP A O 1
ATOM 2330 N N . GLU A 1 281 ? -12.752 -25.575 -31.892 1.00 59.31 281 GLU A N 1
ATOM 2331 C CA . GLU A 1 281 ? -13.813 -26.582 -31.791 1.00 59.31 281 GLU A CA 1
ATOM 2332 C C . GLU A 1 281 ? -13.520 -27.640 -32.859 1.00 59.31 281 GLU A C 1
ATOM 2334 O O . GLU A 1 281 ? -14.049 -27.615 -33.966 1.00 59.31 281 GLU A O 1
ATOM 2339 N N . CYS A 1 282 ? -12.593 -28.553 -32.557 1.00 60.56 282 CYS A N 1
ATOM 2340 C CA . CYS A 1 282 ? -12.522 -29.790 -33.309 1.00 60.56 282 CYS A CA 1
ATOM 2341 C C . CYS A 1 282 ? -13.833 -30.538 -33.056 1.00 60.56 282 CYS A C 1
ATOM 2343 O O . CYS A 1 282 ? -14.042 -31.094 -31.975 1.00 60.56 282 CYS A O 1
ATOM 2345 N N . ASP A 1 283 ? -14.705 -30.468 -34.061 1.00 53.66 283 ASP A N 1
ATOM 2346 C CA . ASP A 1 283 ? -15.884 -31.294 -34.288 1.00 53.66 283 ASP A CA 1
ATOM 2347 C C . ASP A 1 283 ? -15.533 -32.780 -34.076 1.00 53.66 283 ASP A C 1
ATOM 2349 O O . ASP A 1 283 ? -15.238 -33.523 -35.012 1.00 53.66 283 ASP A O 1
ATOM 2353 N N . GLU A 1 284 ? -15.517 -33.237 -32.826 1.00 63.44 284 GLU A N 1
ATOM 2354 C CA . GLU A 1 284 ? -15.675 -34.652 -32.520 1.00 63.44 284 GLU A CA 1
ATOM 2355 C C . GLU A 1 284 ? -17.173 -34.914 -32.420 1.00 63.44 284 GLU A C 1
ATOM 2357 O O . GLU A 1 284 ? -17.779 -34.888 -31.346 1.00 63.44 284 GLU A O 1
ATOM 2362 N N . ASP A 1 285 ? -17.752 -35.137 -33.600 1.00 58.28 285 ASP A N 1
ATOM 2363 C CA . ASP A 1 285 ? -19.035 -35.788 -33.819 1.00 58.28 285 ASP A CA 1
ATOM 2364 C C . ASP A 1 285 ? -19.133 -37.053 -32.944 1.00 58.28 285 ASP A C 1
ATOM 2366 O O . ASP A 1 285 ? -18.721 -38.150 -33.327 1.00 58.28 285 ASP A O 1
ATOM 2370 N N . SER A 1 286 ? -19.687 -36.915 -31.741 1.00 63.62 286 SER A N 1
ATOM 2371 C CA . SER A 1 286 ? -20.178 -38.041 -30.954 1.00 63.62 286 SER A CA 1
ATOM 2372 C C . SER A 1 286 ? -21.676 -37.878 -30.758 1.00 63.62 286 SER A C 1
ATOM 2374 O O . SER A 1 286 ? -22.158 -37.460 -29.704 1.00 63.62 286 SER A O 1
ATOM 2376 N N . ASP A 1 287 ? -22.402 -38.262 -31.804 1.00 61.72 287 ASP A N 1
ATOM 2377 C CA . ASP A 1 287 ? -23.833 -38.526 -31.799 1.00 61.72 287 ASP A CA 1
ATOM 2378 C C . ASP A 1 287 ? -24.241 -39.393 -30.595 1.00 61.72 287 ASP A C 1
ATOM 2380 O O . ASP A 1 287 ? -23.956 -40.589 -30.523 1.00 61.72 287 ASP A O 1
ATOM 2384 N N . SER A 1 288 ? -24.983 -38.809 -29.656 1.00 62.38 288 SER A N 1
ATOM 2385 C CA . SER A 1 288 ? -25.870 -39.565 -28.769 1.00 62.38 288 SER A CA 1
ATOM 2386 C C . SER A 1 288 ? -27.105 -38.732 -28.444 1.00 62.38 288 SER A C 1
ATOM 2388 O O . SER A 1 288 ? -27.239 -38.121 -27.384 1.00 62.38 288 SER A O 1
ATOM 2390 N N . SER A 1 289 ? -28.028 -38.759 -29.396 1.00 60.00 289 SER A N 1
ATOM 2391 C CA . SER A 1 289 ? -29.443 -38.425 -29.267 1.00 60.00 289 SER A CA 1
ATOM 2392 C C . SER A 1 289 ? -30.072 -38.907 -27.949 1.00 60.00 289 SER A C 1
ATOM 2394 O O . SER A 1 289 ? -30.123 -40.109 -27.688 1.00 60.00 289 SER A O 1
ATOM 2396 N N . SER A 1 290 ? -30.667 -37.994 -27.177 1.00 61.22 290 SER A N 1
ATOM 2397 C CA . SER A 1 290 ? -31.983 -38.253 -26.576 1.00 61.22 290 SER A CA 1
ATOM 2398 C C . SER A 1 290 ? -32.737 -36.943 -26.341 1.00 61.22 290 SER A C 1
ATOM 2400 O O . SER A 1 290 ? -32.513 -36.169 -25.417 1.00 61.22 290 SER A O 1
ATOM 2402 N N . GLU A 1 291 ? -33.622 -36.701 -27.289 1.00 60.62 291 GLU A N 1
ATOM 2403 C CA . GLU A 1 291 ? -34.755 -35.796 -27.285 1.00 60.62 291 GLU A CA 1
ATOM 2404 C C . GLU A 1 291 ? -35.690 -35.961 -26.073 1.00 60.62 291 GLU A C 1
ATOM 2406 O O . GLU A 1 291 ? -36.074 -37.073 -25.716 1.00 60.62 291 GLU A O 1
ATOM 2411 N N . SER A 1 292 ? -36.122 -34.838 -25.482 1.00 49.41 292 SER A N 1
ATOM 2412 C CA . SER A 1 292 ? -37.453 -34.688 -24.863 1.00 49.41 292 SER A CA 1
ATOM 2413 C C . SER A 1 292 ? -37.802 -33.214 -24.615 1.00 49.41 292 SER A C 1
ATOM 2415 O O . SER A 1 292 ? -37.452 -32.608 -23.609 1.00 49.41 292 SER A O 1
ATOM 2417 N N . SER A 1 293 ? -38.487 -32.662 -25.617 1.00 57.44 293 SER A N 1
ATOM 2418 C CA . SER A 1 293 ? -39.656 -31.773 -25.560 1.00 57.44 293 SER A CA 1
ATOM 2419 C C . SER A 1 293 ? -39.959 -30.952 -24.292 1.00 57.44 293 SER A C 1
ATOM 2421 O O . SER A 1 293 ? -40.407 -31.490 -23.283 1.00 57.44 293 SER A O 1
ATOM 2423 N N . GLY A 1 294 ? -40.012 -29.631 -24.499 1.00 49.56 294 GLY A N 1
ATOM 2424 C CA . GLY A 1 294 ? -41.230 -28.854 -24.240 1.00 49.56 294 GLY A CA 1
ATOM 2425 C C . GLY A 1 294 ? -41.259 -28.017 -22.962 1.00 49.56 294 GLY A C 1
ATOM 2426 O O . GLY A 1 294 ? -41.336 -28.548 -21.866 1.00 49.56 294 GLY A O 1
ATOM 2427 N N . SER A 1 295 ? -41.353 -26.695 -23.111 1.00 51.31 295 SER A N 1
ATOM 2428 C CA . SER A 1 295 ? -42.607 -25.992 -22.813 1.00 51.31 295 SER A CA 1
ATOM 2429 C C . SER A 1 295 ? -42.469 -24.506 -23.128 1.00 51.31 295 SER A C 1
ATOM 2431 O O . SER A 1 295 ? -41.624 -23.800 -22.586 1.00 51.31 295 SER A O 1
ATOM 2433 N N . SER A 1 296 ? -43.343 -24.062 -24.018 1.00 57.81 296 SER A N 1
ATOM 2434 C CA . SER A 1 296 ? -43.614 -22.685 -24.399 1.00 57.81 296 SER A CA 1
ATOM 2435 C C . SER A 1 296 ? -44.259 -21.900 -23.254 1.00 57.81 296 SER A C 1
ATOM 2437 O O . SER A 1 296 ? -45.017 -22.465 -22.463 1.00 57.81 296 SER A O 1
ATOM 2439 N N . GLY A 1 297 ? -44.029 -20.590 -23.251 1.00 46.09 297 GLY A N 1
ATOM 2440 C CA . GLY A 1 297 ? -44.799 -19.592 -22.508 1.00 46.09 297 GLY A CA 1
ATOM 2441 C C . GLY A 1 297 ? -43.887 -18.478 -21.998 1.00 46.09 297 GLY A C 1
ATOM 2442 O O . GLY A 1 297 ? -42.770 -18.744 -21.574 1.00 46.09 297 GLY A O 1
ATOM 2443 N N . ASP A 1 298 ? -44.259 -17.213 -21.981 1.00 47.19 298 ASP A N 1
ATOM 2444 C CA . ASP A 1 298 ? -45.415 -16.478 -22.487 1.00 47.19 298 ASP A CA 1
ATOM 2445 C C . ASP A 1 298 ? -45.056 -14.991 -22.266 1.00 47.19 298 ASP A C 1
ATOM 2447 O O . ASP A 1 298 ? -44.094 -14.665 -21.562 1.00 47.19 298 ASP A O 1
ATOM 2451 N N . ASP A 1 299 ? -45.801 -14.110 -22.909 1.00 51.44 299 ASP A N 1
ATOM 2452 C CA . ASP A 1 299 ? -45.593 -12.677 -23.050 1.00 51.44 299 ASP A CA 1
ATOM 2453 C C . ASP A 1 299 ? -45.520 -11.864 -21.741 1.00 51.44 299 ASP A C 1
ATOM 2455 O O . ASP A 1 299 ? -46.186 -12.143 -20.744 1.00 51.44 299 ASP A O 1
ATOM 2459 N N . GLY A 1 300 ? -44.800 -10.734 -21.790 1.00 39.66 300 GLY A N 1
ATOM 2460 C CA . GLY A 1 300 ? -44.960 -9.675 -20.789 1.00 39.66 300 GLY A CA 1
ATOM 2461 C C . GLY A 1 300 ? -44.114 -8.417 -21.023 1.00 39.66 300 GLY A C 1
ATOM 2462 O O . GLY A 1 300 ? -42.947 -8.390 -20.631 1.00 39.66 300 GLY A O 1
ATOM 2463 N N . PRO A 1 301 ? -44.673 -7.333 -21.600 1.00 68.94 301 PRO A N 1
ATOM 2464 C CA . PRO A 1 301 ? -44.007 -6.039 -21.679 1.00 68.94 301 PRO A CA 1
ATOM 2465 C C . PRO A 1 301 ? -44.395 -5.159 -20.484 1.00 68.94 301 PRO A C 1
ATOM 2467 O O . PRO A 1 301 ? -45.421 -4.480 -20.524 1.00 68.94 301 PRO A O 1
ATOM 2470 N N . ASP A 1 302 ? -43.555 -5.104 -19.448 1.00 46.72 302 ASP A N 1
ATOM 2471 C CA . ASP A 1 302 ? -43.782 -4.199 -18.316 1.00 46.72 302 ASP A CA 1
ATOM 2472 C C . ASP A 1 302 ? -42.871 -2.966 -18.364 1.00 46.72 302 ASP A C 1
ATOM 2474 O O . ASP A 1 302 ? -41.677 -2.976 -18.059 1.00 46.72 302 ASP A O 1
ATOM 2478 N N . LYS A 1 303 ? -43.516 -1.868 -18.761 1.00 54.88 303 LYS A N 1
ATOM 2479 C CA . LYS A 1 303 ? -43.085 -0.483 -18.600 1.00 54.88 303 LYS A CA 1
ATOM 2480 C C . LYS A 1 303 ? -42.855 -0.199 -17.118 1.00 54.88 303 LYS A C 1
ATOM 2482 O O . LYS A 1 303 ? -43.774 -0.379 -16.323 1.00 54.88 303 LYS A O 1
ATOM 2487 N N . ARG A 1 304 ? -41.686 0.334 -16.750 1.00 49.78 304 ARG A N 1
ATOM 2488 C CA . ARG A 1 304 ? -41.521 1.050 -15.477 1.00 49.78 304 ARG A CA 1
ATOM 2489 C C . ARG A 1 304 ? -40.738 2.338 -15.653 1.00 49.78 304 ARG A C 1
ATOM 2491 O O . ARG A 1 304 ? -39.766 2.425 -16.399 1.00 49.78 304 ARG A O 1
ATOM 2498 N N . ASP A 1 305 ? -41.277 3.330 -14.967 1.00 41.75 305 ASP A N 1
ATOM 2499 C CA . ASP A 1 305 ? -41.108 4.752 -15.159 1.00 41.75 305 ASP A CA 1
ATOM 2500 C C . ASP A 1 305 ? -39.743 5.295 -14.742 1.00 41.75 305 ASP A C 1
ATOM 2502 O O . ASP A 1 305 ? -39.191 4.981 -13.685 1.00 41.75 305 ASP A O 1
ATOM 2506 N N . ALA A 1 306 ? -39.260 6.233 -15.553 1.00 48.28 306 ALA A N 1
ATOM 2507 C CA . ALA A 1 306 ? -38.205 7.159 -15.195 1.00 48.28 306 ALA A CA 1
ATOM 2508 C C . ALA A 1 306 ? -38.707 8.117 -14.102 1.00 48.28 306 ALA A C 1
ATOM 2510 O O . ALA A 1 306 ? -39.347 9.130 -14.383 1.00 48.28 306 ALA A O 1
ATOM 2511 N N . THR A 1 307 ? -38.389 7.820 -12.844 1.00 46.22 307 THR A N 1
ATOM 2512 C CA . THR A 1 307 ? -38.495 8.786 -11.744 1.00 46.22 307 THR A CA 1
ATOM 2513 C C . THR A 1 307 ? -37.129 9.413 -11.485 1.00 46.22 307 THR A C 1
ATOM 2515 O O . THR A 1 307 ? -36.152 8.752 -11.139 1.00 46.22 307 THR A O 1
ATOM 2518 N N . GLY A 1 308 ? -37.060 10.724 -11.721 1.00 46.69 308 GLY A N 1
ATOM 2519 C CA . GLY A 1 308 ? -35.863 11.538 -11.566 1.00 46.69 308 GLY A CA 1
ATOM 2520 C C . GLY A 1 308 ? -35.395 11.638 -10.115 1.00 46.69 308 GLY A C 1
ATOM 2521 O O . GLY A 1 308 ? -36.127 12.085 -9.234 1.00 46.69 308 GLY A O 1
ATOM 2522 N N . GLY A 1 309 ? -34.130 11.288 -9.889 1.00 35.53 309 GLY A N 1
ATOM 2523 C CA . GLY A 1 309 ? -33.419 11.530 -8.639 1.00 35.53 309 GLY A CA 1
ATOM 2524 C C . GLY A 1 309 ? -32.651 12.849 -8.686 1.00 35.53 309 GLY A C 1
ATOM 2525 O O . GLY A 1 309 ? -31.553 12.923 -9.234 1.00 35.53 309 GLY A O 1
ATOM 2526 N N . SER A 1 310 ? -33.220 13.892 -8.079 1.00 48.75 310 SER A N 1
ATOM 2527 C CA . SER A 1 310 ? -32.518 15.140 -7.756 1.00 48.75 310 SER A CA 1
ATOM 2528 C C . SER A 1 310 ? -31.493 14.896 -6.641 1.00 48.75 310 SER A C 1
ATOM 2530 O O . SER A 1 310 ? -31.827 14.916 -5.459 1.00 48.75 310 SER A O 1
ATOM 2532 N N . GLY A 1 311 ? -30.230 14.666 -7.007 1.00 36.47 311 GLY A N 1
ATOM 2533 C CA . GLY A 1 311 ? -29.114 14.556 -6.064 1.00 36.47 311 GLY A CA 1
ATOM 2534 C C . GLY A 1 311 ? -28.604 15.925 -5.608 1.00 36.47 311 GLY A C 1
ATOM 2535 O O . GLY A 1 311 ? -27.746 16.523 -6.256 1.00 36.47 311 GLY A O 1
ATOM 2536 N N . GLY A 1 312 ? -29.117 16.416 -4.478 1.00 36.03 312 GLY A N 1
ATOM 2537 C CA . GLY A 1 312 ? -28.588 17.578 -3.765 1.00 36.03 312 GLY A CA 1
ATOM 2538 C C . GLY A 1 312 ? -27.250 17.262 -3.090 1.00 36.03 312 GLY A C 1
ATOM 2539 O O . GLY A 1 312 ? -27.205 16.640 -2.033 1.00 36.03 312 GLY A O 1
ATOM 2540 N N . GLY A 1 313 ? -26.148 17.702 -3.697 1.00 32.25 313 GLY A N 1
ATOM 2541 C CA . GLY A 1 313 ? -24.813 17.639 -3.105 1.00 32.25 313 GLY A CA 1
ATOM 2542 C C . GLY A 1 313 ? -24.594 18.759 -2.088 1.00 32.25 313 GLY A C 1
ATOM 2543 O O . GLY A 1 313 ? -24.191 19.862 -2.453 1.00 32.25 313 GLY A O 1
ATOM 2544 N N . SER A 1 314 ? -24.820 18.470 -0.807 1.00 38.53 314 SER A N 1
ATOM 2545 C CA . SER A 1 314 ? -24.381 19.322 0.304 1.00 38.53 314 SER A CA 1
ATOM 2546 C C . SER A 1 314 ? -22.861 19.237 0.456 1.00 38.53 314 SER A C 1
ATOM 2548 O O . SER A 1 314 ? -22.318 18.295 1.032 1.00 38.53 314 SER A O 1
ATOM 2550 N N . GLY A 1 315 ? -22.163 20.235 -0.084 1.00 32.81 315 GLY A N 1
ATOM 2551 C CA . GLY A 1 315 ? -20.735 20.439 0.124 1.00 32.81 315 GLY A CA 1
ATOM 2552 C C . GLY A 1 315 ? -20.445 20.888 1.554 1.00 32.81 315 GLY A C 1
ATOM 2553 O O . GLY A 1 315 ? -20.596 22.062 1.884 1.00 32.81 315 GLY A O 1
ATOM 2554 N N . VAL A 1 316 ? -19.980 19.964 2.395 1.00 35.97 316 VAL A N 1
ATOM 2555 C CA . VAL A 1 316 ? -19.334 20.295 3.669 1.00 35.97 316 VAL A CA 1
ATOM 2556 C C . VAL A 1 316 ? -17.935 20.834 3.368 1.00 35.97 316 VAL A C 1
ATOM 2558 O O . VAL A 1 316 ? -17.004 20.096 3.046 1.00 35.97 316 VAL A O 1
ATOM 2561 N N . GLN A 1 317 ? -17.801 22.156 3.453 1.00 37.94 317 GLN A N 1
ATOM 2562 C CA . GLN A 1 317 ? -16.524 22.854 3.533 1.00 37.94 317 GLN A CA 1
ATOM 2563 C C . GLN A 1 317 ? -15.943 22.643 4.936 1.00 37.94 317 GLN A C 1
ATOM 2565 O O . GLN A 1 317 ? -16.367 23.274 5.898 1.00 37.94 317 GLN A O 1
ATOM 2570 N N . GLY A 1 318 ? -14.975 21.736 5.051 1.00 31.78 318 GLY A N 1
ATOM 2571 C CA . GLY A 1 318 ? -14.162 21.548 6.250 1.00 31.78 318 GLY A CA 1
ATOM 2572 C C . GLY A 1 318 ? -12.711 21.898 5.955 1.00 31.78 318 GLY A C 1
ATOM 2573 O O . GLY A 1 318 ? -11.929 21.033 5.567 1.00 31.78 318 GLY A O 1
ATOM 2574 N N . GLY A 1 319 ? -12.375 23.181 6.097 1.00 35.53 319 GLY A N 1
ATOM 2575 C CA . GLY A 1 319 ? -11.000 23.665 6.124 1.00 35.53 319 GLY A CA 1
ATOM 2576 C C . GLY A 1 319 ? -10.271 23.139 7.362 1.00 35.53 319 GLY A C 1
ATOM 2577 O O . GLY A 1 319 ? -10.814 23.129 8.462 1.00 35.53 319 GLY A O 1
ATOM 2578 N N . GLY A 1 320 ? -9.038 22.688 7.163 1.00 29.72 320 GLY A N 1
ATOM 2579 C CA . GLY A 1 320 ? -8.180 22.154 8.212 1.00 29.72 320 GLY A CA 1
ATOM 2580 C C . GLY A 1 320 ? -6.753 22.038 7.703 1.00 29.72 320 GLY A C 1
ATOM 2581 O O . GLY A 1 320 ? -6.237 20.938 7.515 1.00 29.72 320 GLY A O 1
ATOM 2582 N N . GLU A 1 321 ? -6.133 23.186 7.423 1.00 34.91 321 GLU A N 1
ATOM 2583 C CA . GLU A 1 321 ? -4.679 23.301 7.351 1.00 34.91 321 GLU A CA 1
ATOM 2584 C C . GLU A 1 321 ? -4.091 22.902 8.709 1.00 34.91 321 GLU A C 1
ATOM 2586 O O . GLU A 1 321 ? -4.168 23.640 9.686 1.00 34.91 321 GLU A O 1
ATOM 2591 N N . ALA A 1 322 ? -3.492 21.718 8.773 1.00 33.72 322 ALA A N 1
ATOM 2592 C CA . ALA A 1 322 ? -2.628 21.323 9.874 1.00 33.72 322 ALA A CA 1
ATOM 2593 C C . ALA A 1 322 ? -1.375 20.650 9.304 1.00 33.72 322 ALA A C 1
ATOM 2595 O O . ALA A 1 322 ? -1.299 19.436 9.140 1.00 33.72 322 ALA A O 1
ATOM 2596 N N . SER A 1 323 ? -0.423 21.512 8.941 1.00 35.72 323 SER A N 1
ATOM 2597 C CA . SER A 1 323 ? 0.999 21.418 9.289 1.00 35.72 323 SER A CA 1
ATOM 2598 C C . SER A 1 323 ? 1.602 20.005 9.351 1.00 35.72 323 SER A C 1
ATOM 2600 O O . SER A 1 323 ? 1.612 19.333 10.382 1.00 35.72 323 SER A O 1
ATOM 2602 N N . TYR A 1 324 ? 2.187 19.581 8.232 1.00 30.55 324 TYR A N 1
ATOM 2603 C CA . TYR A 1 324 ? 3.061 18.414 8.153 1.00 30.55 324 TYR A CA 1
ATOM 2604 C C . TYR A 1 324 ? 4.429 18.742 8.783 1.00 30.55 324 TYR A C 1
ATOM 2606 O O . TYR A 1 324 ? 5.263 19.380 8.144 1.00 30.55 324 TYR A O 1
ATOM 2614 N N . LYS A 1 325 ? 4.679 18.311 10.029 1.00 35.09 325 LYS A N 1
ATOM 2615 C CA . LYS A 1 325 ? 6.005 18.382 10.689 1.00 35.09 325 LYS A CA 1
ATOM 2616 C C . LYS A 1 325 ? 6.323 17.163 11.576 1.00 35.09 325 LYS A C 1
ATOM 2618 O O . LYS A 1 325 ? 6.702 17.331 12.727 1.00 35.09 325 LYS A O 1
ATOM 2623 N N . TRP A 1 326 ? 6.177 15.935 11.068 1.00 32.34 326 TRP A N 1
ATOM 2624 C CA . TRP A 1 326 ? 6.483 14.728 11.869 1.00 32.34 326 TRP A CA 1
ATOM 2625 C C . TRP A 1 326 ? 7.399 13.677 11.215 1.00 32.34 326 TRP A C 1
ATOM 2627 O O . TRP A 1 326 ? 7.673 12.660 11.839 1.00 32.34 326 TRP A O 1
ATOM 2637 N N . PHE A 1 327 ? 7.972 13.927 10.029 1.00 32.75 327 PHE A N 1
ATOM 2638 C CA . PHE A 1 327 ? 8.917 12.989 9.386 1.00 32.75 327 PHE A CA 1
ATOM 2639 C C . PHE A 1 327 ? 10.415 13.359 9.491 1.00 32.75 327 PHE A C 1
ATOM 2641 O O . PHE A 1 327 ? 11.227 12.788 8.771 1.00 32.75 327 PHE A O 1
ATOM 2648 N N . ASP A 1 328 ? 10.820 14.236 10.422 1.00 32.47 328 ASP A N 1
ATOM 2649 C CA . ASP A 1 328 ? 12.250 14.531 10.684 1.00 32.47 328 ASP A CA 1
ATOM 2650 C C . ASP A 1 328 ? 12.836 13.849 11.944 1.00 32.47 328 ASP A C 1
ATOM 2652 O O . ASP A 1 328 ? 14.016 14.016 12.239 1.00 32.47 328 ASP A O 1
ATOM 2656 N N . ALA A 1 329 ? 12.074 13.020 12.669 1.00 34.91 329 ALA A N 1
ATOM 2657 C CA . ALA A 1 329 ? 12.516 12.441 13.950 1.00 34.91 329 ALA A CA 1
ATOM 2658 C C . ALA A 1 329 ? 13.251 11.078 13.866 1.00 34.91 329 ALA A C 1
ATOM 2660 O O . ALA A 1 329 ? 13.552 10.493 14.902 1.00 34.91 329 ALA A O 1
ATOM 2661 N N . LEU A 1 330 ? 13.584 10.576 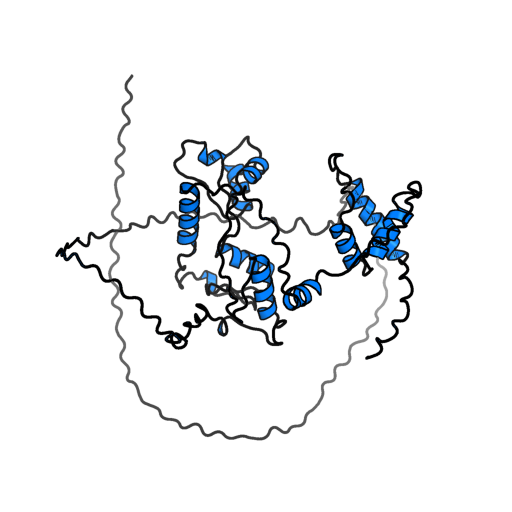12.668 1.00 35.47 330 LEU A N 1
ATOM 2662 C CA . LEU A 1 330 ? 14.398 9.353 12.490 1.00 35.47 330 LEU A CA 1
ATOM 2663 C C . LEU A 1 330 ? 15.747 9.594 11.784 1.00 35.47 330 LEU A C 1
ATOM 2665 O O . LEU A 1 330 ? 16.456 8.644 11.454 1.00 35.47 330 LEU A O 1
ATOM 2669 N N . ARG A 1 331 ? 16.160 10.858 11.602 1.00 41.81 331 ARG A N 1
ATOM 2670 C CA . ARG A 1 331 ? 17.557 11.188 11.281 1.00 41.81 331 ARG A CA 1
ATOM 2671 C C . ARG A 1 331 ? 18.337 11.385 12.576 1.00 41.81 331 ARG A C 1
ATOM 2673 O O . ARG A 1 331 ? 17.992 12.221 13.402 1.00 41.81 331 ARG A O 1
ATOM 2680 N N . GLY A 1 332 ? 19.371 10.563 12.734 1.00 33.38 332 GLY A N 1
ATOM 2681 C CA . GLY A 1 332 ? 20.187 10.430 13.934 1.00 33.38 332 GLY A CA 1
ATOM 2682 C C . GLY A 1 332 ? 20.621 11.747 14.575 1.00 33.38 332 GLY A C 1
ATOM 2683 O O . GLY A 1 332 ? 20.992 12.718 13.912 1.00 33.38 332 GLY A O 1
ATOM 2684 N N . GLY A 1 333 ? 20.603 11.727 15.905 1.00 32.56 333 GLY A N 1
ATOM 2685 C CA . GLY A 1 333 ? 21.048 12.816 16.749 1.00 32.56 333 GLY A CA 1
ATOM 2686 C C . GLY A 1 333 ? 22.493 13.234 16.481 1.00 32.56 333 GLY A C 1
ATOM 2687 O O . GLY A 1 333 ? 23.423 12.429 16.489 1.00 32.56 333 GLY A O 1
ATOM 2688 N N . ARG A 1 334 ? 22.687 14.547 16.362 1.00 36.75 334 ARG A N 1
ATOM 2689 C CA . ARG A 1 334 ? 23.851 15.213 16.945 1.00 36.75 334 ARG A CA 1
ATOM 2690 C C . ARG A 1 334 ? 23.374 15.947 18.187 1.00 36.75 334 ARG A C 1
ATOM 2692 O O . ARG A 1 334 ? 22.673 16.950 18.098 1.00 36.75 334 ARG A O 1
ATOM 2699 N N . ALA A 1 335 ? 23.754 15.409 19.339 1.00 35.69 335 ALA A N 1
ATOM 2700 C CA . ALA A 1 335 ? 23.596 16.048 20.631 1.00 35.69 335 ALA A CA 1
ATOM 2701 C C . ALA A 1 335 ? 24.364 17.381 20.642 1.00 35.69 335 ALA A C 1
ATOM 2703 O O . ALA A 1 335 ? 25.594 17.400 20.633 1.00 35.69 335 ALA A O 1
ATOM 2704 N N . ALA A 1 336 ? 23.640 18.499 20.659 1.00 40.66 336 ALA A N 1
ATOM 2705 C CA . ALA A 1 336 ? 24.198 19.795 21.016 1.00 40.66 336 ALA A CA 1
ATOM 2706 C C . ALA A 1 336 ? 24.009 19.990 22.523 1.00 40.66 336 ALA A C 1
ATOM 2708 O O . ALA A 1 336 ? 22.965 20.435 22.996 1.00 40.66 336 ALA A O 1
ATOM 2709 N N . ASN A 1 337 ? 25.045 19.618 23.267 1.00 40.25 337 ASN A N 1
ATOM 2710 C CA . ASN A 1 337 ? 25.233 19.958 24.666 1.00 40.25 337 ASN A CA 1
ATOM 2711 C C . ASN A 1 337 ? 25.336 21.492 24.790 1.00 40.25 337 ASN A C 1
ATOM 2713 O O . ASN A 1 337 ? 26.324 22.082 24.354 1.00 40.25 337 ASN A O 1
ATOM 2717 N N . LYS A 1 338 ? 24.316 22.154 25.345 1.00 41.09 338 LYS A N 1
ATOM 2718 C CA . LYS A 1 338 ? 24.412 23.553 25.791 1.00 41.09 338 LYS A CA 1
ATOM 2719 C C . LYS A 1 338 ? 24.235 23.601 27.300 1.00 41.09 338 LYS A C 1
ATOM 2721 O O . LYS A 1 338 ? 23.157 23.871 27.823 1.00 41.09 338 LYS A O 1
ATOM 2726 N N . GLY A 1 339 ? 25.347 23.321 27.974 1.00 34.25 339 GLY A N 1
ATOM 2727 C CA . GLY A 1 339 ? 25.557 23.666 29.367 1.00 34.25 339 GLY A CA 1
ATOM 2728 C C . GLY A 1 339 ? 25.545 25.182 29.558 1.00 34.25 339 GLY A C 1
ATOM 2729 O O . GLY A 1 339 ? 26.093 25.946 28.762 1.00 34.25 339 GLY A O 1
ATOM 2730 N N . ARG A 1 340 ? 24.890 25.594 30.641 1.00 41.34 340 ARG A N 1
ATOM 2731 C CA . ARG A 1 340 ? 24.979 26.928 31.230 1.00 41.34 340 ARG A CA 1
ATOM 2732 C C . ARG A 1 340 ? 26.434 27.211 31.617 1.00 41.34 340 ARG A C 1
ATOM 2734 O O . ARG A 1 340 ? 27.052 26.399 32.295 1.00 41.34 340 ARG A O 1
ATOM 2741 N N . GLY A 1 341 ? 26.948 28.375 31.232 1.00 33.28 341 GLY A N 1
ATOM 2742 C CA . GLY A 1 341 ? 28.284 28.838 31.598 1.00 33.28 341 GLY A CA 1
ATOM 2743 C C . GLY A 1 341 ? 28.343 30.358 31.554 1.00 33.28 341 GLY A C 1
ATOM 2744 O O . GLY A 1 341 ? 28.454 30.959 30.493 1.00 33.28 341 GLY A O 1
ATOM 2745 N N . ASN A 1 342 ? 28.203 30.956 32.728 1.00 43.56 342 ASN A N 1
ATOM 2746 C CA . ASN A 1 342 ? 28.291 32.378 33.014 1.00 43.56 342 ASN A CA 1
ATOM 2747 C C . ASN A 1 342 ? 29.776 32.719 33.227 1.00 43.56 342 ASN A C 1
ATOM 2749 O O . ASN A 1 342 ? 30.326 32.235 34.206 1.00 43.56 342 ASN A O 1
ATOM 2753 N N . TYR A 1 343 ? 30.435 33.507 32.367 1.00 34.38 343 TYR A N 1
ATOM 2754 C CA . TYR A 1 343 ? 31.734 34.117 32.701 1.00 34.38 343 TYR A CA 1
ATOM 2755 C C . TYR A 1 343 ? 31.952 35.445 31.962 1.00 34.38 343 TYR A C 1
ATOM 2757 O O . TYR A 1 343 ? 31.952 35.525 30.735 1.00 34.38 343 TYR A O 1
ATOM 2765 N N . ARG A 1 344 ? 32.143 36.496 32.766 1.00 39.06 344 ARG A N 1
ATOM 2766 C CA . ARG A 1 344 ? 32.703 37.804 32.403 1.00 39.06 344 ARG A CA 1
ATOM 2767 C C . ARG A 1 344 ? 34.188 37.649 32.049 1.00 39.06 344 ARG A C 1
ATOM 2769 O O . ARG A 1 344 ? 34.874 36.882 32.715 1.00 39.06 344 ARG A O 1
ATOM 2776 N N . GLY A 1 345 ? 34.712 38.490 31.153 1.00 32.19 345 GLY A N 1
ATOM 2777 C CA . GLY A 1 345 ? 36.148 38.798 31.158 1.00 32.19 345 GLY A CA 1
ATOM 2778 C C . GLY A 1 345 ? 36.770 39.206 29.823 1.00 32.19 345 GLY A C 1
ATOM 2779 O O . GLY A 1 345 ? 37.083 38.358 29.005 1.00 32.19 345 GLY A O 1
ATOM 2780 N N . ARG A 1 346 ? 36.975 40.521 29.665 1.00 36.03 346 ARG A N 1
ATOM 2781 C CA . ARG A 1 346 ? 38.226 41.195 29.248 1.00 36.03 346 ARG A CA 1
ATOM 2782 C C . ARG A 1 346 ? 39.216 40.451 28.322 1.00 36.03 346 ARG A C 1
ATOM 2784 O O . ARG A 1 346 ? 39.810 39.461 28.722 1.00 36.03 346 ARG A O 1
ATOM 2791 N N . GLY A 1 347 ? 39.624 41.156 27.260 1.00 32.97 347 GLY A N 1
ATOM 2792 C CA . GLY A 1 347 ? 41.055 41.376 26.998 1.00 32.97 347 GLY A CA 1
ATOM 2793 C C . GLY A 1 347 ? 41.624 40.869 25.669 1.00 32.97 347 GLY A C 1
ATOM 2794 O O . GLY A 1 347 ? 41.859 39.685 25.502 1.00 32.97 347 GLY A O 1
ATOM 2795 N N . THR A 1 348 ? 41.938 41.829 24.790 1.00 38.66 348 THR A N 1
ATOM 2796 C CA . THR A 1 348 ? 43.208 41.965 24.039 1.00 38.66 348 THR A CA 1
ATOM 2797 C C . THR A 1 348 ? 43.771 40.764 23.258 1.00 38.66 348 THR A C 1
ATOM 2799 O O . THR A 1 348 ? 44.316 39.839 23.842 1.00 38.66 348 THR A O 1
ATOM 2802 N N . MET A 1 349 ? 43.862 40.883 21.930 1.00 36.16 349 MET A N 1
ATOM 2803 C CA . MET A 1 349 ? 45.102 41.243 21.209 1.00 36.16 349 MET A CA 1
ATOM 2804 C C . MET A 1 349 ? 44.970 40.922 19.713 1.00 36.16 349 MET A C 1
ATOM 2806 O O . MET A 1 349 ? 44.851 39.779 19.290 1.00 36.16 349 MET A O 1
ATOM 2810 N N . THR A 1 350 ? 45.067 41.970 18.904 1.00 43.12 350 THR A N 1
ATOM 2811 C CA . THR A 1 350 ? 45.301 41.942 17.460 1.00 43.12 350 THR A CA 1
ATOM 2812 C C . THR A 1 350 ? 46.785 41.719 17.160 1.00 43.12 350 THR A C 1
ATOM 2814 O O . THR A 1 350 ? 47.595 42.585 17.493 1.00 43.12 350 THR A O 1
ATOM 2817 N N . ARG A 1 351 ? 47.139 40.631 16.463 1.00 41.56 351 ARG A N 1
ATOM 2818 C CA . ARG A 1 351 ? 48.319 40.517 15.572 1.00 41.56 351 ARG A CA 1
ATOM 2819 C C . ARG A 1 351 ? 47.954 39.527 14.452 1.00 41.56 351 ARG A C 1
ATOM 2821 O O . ARG A 1 351 ? 47.488 38.441 14.756 1.00 41.56 351 ARG A O 1
ATOM 2828 N N . LYS A 1 352 ? 47.831 39.967 13.196 1.00 37.69 352 LYS A N 1
ATOM 2829 C CA . LYS A 1 352 ? 48.859 40.235 12.163 1.00 37.69 352 LYS A CA 1
ATOM 2830 C C . LYS A 1 352 ? 49.351 38.964 11.452 1.00 37.69 352 LYS A C 1
ATOM 2832 O O . LYS A 1 352 ? 49.738 38.007 12.109 1.00 37.69 352 LYS A O 1
ATOM 2837 N N . CYS A 1 353 ? 49.451 39.111 10.125 1.00 32.94 353 CYS A N 1
ATOM 2838 C CA . CYS A 1 353 ? 50.164 38.302 9.124 1.00 32.94 353 CYS A CA 1
ATOM 2839 C C . CYS A 1 353 ? 49.378 37.135 8.496 1.00 32.94 353 CYS A C 1
ATOM 2841 O O . CYS A 1 353 ? 48.697 36.411 9.201 1.00 32.94 353 CYS A O 1
ATOM 2843 N N . VAL A 1 354 ? 49.432 36.864 7.187 1.00 38.44 354 VAL A N 1
ATOM 2844 C CA . VAL A 1 354 ? 50.096 37.488 6.024 1.00 38.44 354 VAL A CA 1
ATOM 2845 C C . VAL A 1 354 ? 49.372 36.955 4.772 1.00 38.44 354 VAL A C 1
ATOM 2847 O O . VAL A 1 354 ? 48.857 35.838 4.778 1.00 38.44 354 VAL A O 1
ATOM 2850 N N . LEU A 1 355 ? 49.326 37.772 3.717 1.00 37.16 355 LEU A N 1
ATOM 2851 C CA . LEU A 1 355 ? 48.816 37.433 2.389 1.00 37.16 355 LEU A CA 1
ATOM 2852 C C . LEU A 1 355 ? 49.521 36.210 1.776 1.00 37.16 355 LEU A C 1
ATOM 2854 O O . LEU A 1 355 ? 50.745 36.121 1.808 1.00 37.16 355 LEU A O 1
ATOM 2858 N N . SER A 1 356 ? 48.774 35.382 1.046 1.00 41.84 356 SER A N 1
ATOM 2859 C CA . SER A 1 356 ? 49.304 34.771 -0.176 1.00 41.84 356 SER A CA 1
ATOM 2860 C C . SER A 1 356 ? 48.181 34.559 -1.188 1.00 41.84 356 SER A C 1
ATOM 2862 O O . SER A 1 356 ? 47.261 33.774 -0.970 1.00 41.84 356 SER A O 1
ATOM 2864 N N . MET A 1 357 ? 48.250 35.329 -2.273 1.00 39.56 357 MET A N 1
ATOM 2865 C CA . MET A 1 357 ? 47.427 35.185 -3.466 1.00 39.56 357 MET A CA 1
ATOM 2866 C C . MET A 1 357 ? 48.080 34.182 -4.416 1.00 39.56 357 MET A C 1
ATOM 2868 O O . MET A 1 357 ? 49.261 34.340 -4.721 1.00 39.56 357 MET A O 1
ATOM 2872 N N . ARG A 1 358 ? 47.300 33.250 -4.974 1.00 44.41 358 ARG A N 1
ATOM 2873 C CA . ARG A 1 358 ? 47.501 32.717 -6.332 1.00 44.41 358 ARG A CA 1
ATOM 2874 C C . ARG A 1 358 ? 46.135 32.435 -6.959 1.00 44.41 358 ARG A C 1
ATOM 2876 O O . ARG A 1 358 ? 45.319 31.738 -6.364 1.00 44.41 358 ARG A O 1
ATOM 2883 N N . GLY A 1 359 ? 45.896 33.066 -8.107 1.00 39.69 359 GLY A N 1
ATOM 2884 C CA . GLY A 1 359 ? 44.666 32.979 -8.893 1.00 39.69 359 GLY A CA 1
ATOM 2885 C C . GLY A 1 359 ? 44.599 31.748 -9.813 1.00 39.69 359 GLY A C 1
ATOM 2886 O O . GLY A 1 359 ? 45.542 30.955 -9.843 1.00 39.69 359 GLY A O 1
ATOM 2887 N N . PRO A 1 360 ? 43.479 31.588 -10.542 1.00 52.28 360 PRO A N 1
ATOM 2888 C CA . PRO A 1 360 ? 43.194 30.435 -11.395 1.00 52.28 360 PRO A CA 1
ATOM 2889 C C . PRO A 1 360 ? 43.596 30.669 -12.864 1.00 52.28 360 PRO A C 1
ATOM 2891 O O . PRO A 1 360 ? 43.603 31.818 -13.306 1.00 52.28 360 PRO A O 1
ATOM 2894 N N . PRO A 1 361 ? 43.845 29.608 -13.652 1.00 59.50 361 PRO A N 1
ATOM 2895 C CA . PRO A 1 361 ? 43.848 29.704 -15.103 1.00 59.50 361 PRO A CA 1
ATOM 2896 C C . PRO A 1 361 ? 42.486 29.307 -15.693 1.00 59.50 361 PRO A C 1
ATOM 2898 O O . PRO A 1 361 ? 41.918 28.262 -15.372 1.00 59.50 361 PRO A O 1
ATOM 2901 N N . SER A 1 362 ? 41.990 30.167 -16.574 1.00 45.62 362 SER A N 1
ATOM 2902 C CA . SER A 1 362 ? 40.954 29.911 -17.571 1.00 45.62 362 SER A CA 1
ATOM 2903 C C . SER A 1 362 ? 41.636 29.830 -18.930 1.00 45.62 362 SER A C 1
ATOM 2905 O O . SER A 1 362 ? 42.385 30.751 -19.224 1.00 45.62 362 SER A O 1
ATOM 2907 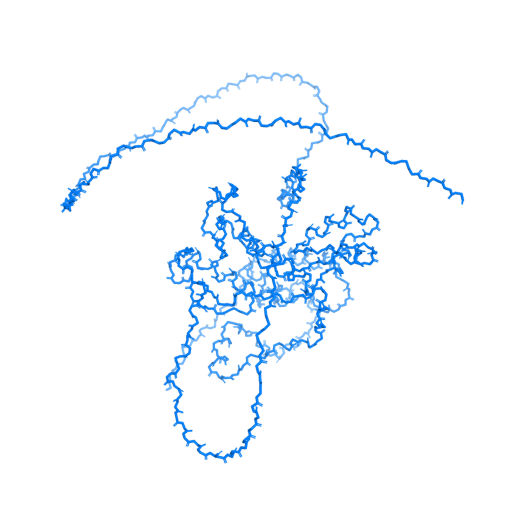N N . ASP A 1 363 ? 41.341 28.820 -19.745 1.00 48.41 363 ASP A N 1
ATOM 2908 C CA . ASP A 1 363 ? 41.453 28.922 -21.203 1.00 48.41 363 ASP A CA 1
ATOM 2909 C C . ASP A 1 363 ? 40.488 27.934 -21.873 1.00 48.41 363 ASP A C 1
ATOM 2911 O O . ASP A 1 363 ? 40.442 26.741 -21.567 1.00 48.41 363 ASP A O 1
ATOM 2915 N N . THR A 1 364 ? 39.661 28.502 -22.745 1.00 55.38 364 THR A N 1
ATOM 2916 C CA . THR A 1 364 ? 38.664 27.884 -23.627 1.00 55.38 364 THR A CA 1
ATOM 2917 C C . THR A 1 364 ? 39.259 27.546 -25.008 1.00 55.38 364 THR A C 1
ATOM 2919 O O . THR A 1 364 ? 40.292 28.109 -25.368 1.00 55.38 364 THR A O 1
ATOM 2922 N N . PRO A 1 365 ? 38.608 26.673 -25.808 1.00 54.44 365 PRO A N 1
ATOM 2923 C CA . PRO A 1 365 ? 39.109 26.170 -27.095 1.00 54.44 365 PRO A CA 1
ATOM 2924 C C . PRO A 1 365 ? 38.510 26.894 -28.328 1.00 54.44 365 PRO A C 1
ATOM 2926 O O . PRO A 1 365 ? 37.475 27.548 -28.193 1.00 54.44 365 PRO A O 1
ATOM 2929 N N . PRO A 1 366 ? 39.076 26.692 -29.537 1.00 62.47 366 PRO A N 1
ATOM 2930 C CA . PRO A 1 366 ? 38.374 26.858 -30.824 1.00 62.47 366 PRO A CA 1
ATOM 2931 C C . PRO A 1 366 ? 38.300 25.523 -31.618 1.00 62.47 366 PRO A C 1
ATOM 2933 O O . PRO A 1 366 ? 39.244 24.739 -31.594 1.00 62.47 366 PRO A O 1
ATOM 2936 N N . GLU A 1 367 ? 37.119 25.087 -32.079 1.00 50.97 367 GLU A N 1
ATOM 2937 C CA . GLU A 1 367 ? 36.466 25.304 -33.402 1.00 50.97 367 GLU A CA 1
ATOM 2938 C C . GLU A 1 367 ? 36.961 24.421 -34.572 1.00 50.97 367 GLU A C 1
ATOM 2940 O O . GLU A 1 367 ? 38.125 24.496 -34.950 1.00 50.97 367 GLU A O 1
ATOM 2945 N N . ALA A 1 368 ? 36.027 23.646 -35.159 1.00 48.12 368 ALA A N 1
ATOM 2946 C CA . ALA A 1 368 ? 35.810 23.332 -36.596 1.00 48.12 368 ALA A CA 1
ATOM 2947 C C . ALA A 1 368 ? 34.811 22.144 -36.678 1.00 48.12 368 ALA A C 1
ATOM 2949 O O . ALA A 1 368 ? 35.085 21.089 -36.115 1.00 48.12 368 ALA A O 1
ATOM 2950 N N . MET A 1 369 ? 33.539 22.335 -37.058 1.00 49.88 369 MET A N 1
ATOM 2951 C CA . MET A 1 369 ? 32.974 22.462 -38.421 1.00 49.88 369 MET A CA 1
ATOM 2952 C C . MET A 1 369 ? 32.995 21.145 -39.214 1.00 49.88 369 MET A C 1
ATOM 2954 O O . MET A 1 369 ? 34.063 20.705 -39.615 1.00 49.88 369 MET A O 1
ATOM 2958 N N . ASP A 1 370 ? 31.813 20.528 -39.374 1.00 46.56 370 ASP A N 1
ATOM 2959 C CA . ASP A 1 370 ? 31.206 20.130 -40.661 1.00 46.56 370 ASP A CA 1
ATOM 2960 C C . ASP A 1 370 ? 29.873 19.394 -40.393 1.00 46.56 370 ASP A C 1
ATOM 2962 O O . ASP A 1 370 ? 29.866 18.236 -39.984 1.00 46.56 370 ASP A O 1
ATOM 2966 N N . ASP A 1 371 ? 28.741 20.080 -40.607 1.00 44.34 371 ASP A N 1
ATOM 2967 C CA . ASP A 1 371 ? 27.395 19.485 -40.627 1.00 44.34 371 ASP A CA 1
ATOM 2968 C C . ASP A 1 371 ? 26.811 19.609 -42.040 1.00 44.34 371 ASP A C 1
ATOM 2970 O O . ASP A 1 371 ? 26.666 20.700 -42.604 1.00 44.34 371 ASP A O 1
ATOM 2974 N N . GLU A 1 372 ? 26.496 18.449 -42.609 1.00 50.91 372 GLU A N 1
ATOM 2975 C CA . GLU A 1 372 ? 25.993 18.254 -43.959 1.00 50.91 372 GLU A CA 1
ATOM 2976 C C . GLU A 1 372 ? 24.487 18.558 -44.044 1.00 50.91 372 GLU A C 1
ATOM 2978 O O . GLU A 1 372 ? 23.668 18.184 -43.202 1.00 50.91 372 GLU A O 1
ATOM 2983 N N . VAL A 1 373 ? 24.123 19.279 -45.100 1.00 43.00 373 VAL A N 1
ATOM 2984 C CA . VAL A 1 373 ? 22.796 19.836 -45.358 1.00 43.00 373 VAL A CA 1
ATOM 2985 C C . VAL A 1 373 ? 21.883 18.780 -45.990 1.00 43.00 373 VAL A C 1
ATOM 2987 O O . VAL A 1 373 ? 22.021 18.480 -47.174 1.00 43.00 373 VAL A O 1
ATOM 2990 N N . ILE A 1 374 ? 20.864 18.302 -45.267 1.00 46.19 374 ILE A N 1
ATOM 2991 C CA . ILE A 1 374 ? 19.711 17.610 -45.872 1.00 46.19 374 ILE A CA 1
ATOM 2992 C C . ILE A 1 374 ? 18.526 18.581 -45.948 1.00 46.19 374 ILE A C 1
ATOM 2994 O O . ILE A 1 374 ? 17.869 18.899 -44.957 1.00 46.19 374 ILE A O 1
ATOM 2998 N N . ARG A 1 375 ? 18.246 19.055 -47.169 1.00 41.91 375 ARG A N 1
ATOM 2999 C CA . ARG A 1 375 ? 17.017 19.771 -47.536 1.00 41.91 375 ARG A CA 1
ATOM 3000 C C . ARG A 1 375 ? 15.856 18.777 -47.622 1.00 41.91 375 ARG A C 1
ATOM 3002 O O . ARG A 1 375 ? 15.847 17.933 -48.511 1.00 41.91 375 ARG A O 1
ATOM 3009 N N . VAL A 1 376 ? 14.840 18.946 -46.778 1.00 43.44 376 VAL A N 1
ATOM 3010 C CA . VAL A 1 376 ? 13.501 18.379 -47.004 1.00 43.44 376 VAL A CA 1
ATOM 3011 C C . VAL A 1 376 ? 12.527 19.522 -47.266 1.00 43.44 376 VAL A C 1
ATOM 3013 O O . VAL A 1 376 ? 12.351 20.427 -46.452 1.00 43.44 376 VAL A O 1
ATOM 3016 N N . SER A 1 377 ? 11.926 19.476 -48.450 1.00 41.06 377 SER A N 1
ATOM 3017 C CA . SER A 1 377 ? 10.928 20.400 -48.977 1.00 41.06 377 SER A CA 1
ATOM 3018 C C . SER A 1 377 ? 9.645 20.381 -48.138 1.00 41.06 377 SER A C 1
ATOM 3020 O O . SER A 1 377 ? 9.013 19.336 -48.004 1.00 41.06 377 SER A O 1
ATOM 3022 N N . GLN A 1 378 ? 9.219 21.538 -47.621 1.00 37.22 378 GLN A N 1
ATOM 3023 C CA . GLN A 1 378 ? 7.888 21.719 -47.032 1.00 37.22 378 GLN A CA 1
ATOM 3024 C C . GLN A 1 378 ? 6.980 22.476 -48.008 1.00 37.22 378 GLN A C 1
ATOM 3026 O O . GLN A 1 378 ? 7.198 23.647 -48.320 1.00 37.22 378 GLN A O 1
ATOM 3031 N N . SER A 1 379 ? 5.947 21.784 -48.488 1.00 38.25 379 SER A N 1
ATOM 3032 C CA . SER A 1 379 ? 4.836 22.343 -49.254 1.00 38.25 379 SER A CA 1
ATOM 3033 C C . SER A 1 379 ? 3.922 23.159 -48.340 1.00 38.25 379 SER A C 1
ATOM 3035 O O . SER A 1 379 ? 3.351 22.633 -47.385 1.00 38.25 379 SER A O 1
ATOM 3037 N N . SER A 1 380 ? 3.759 24.441 -48.652 1.00 36.41 380 SER A N 1
ATOM 3038 C CA . SER A 1 380 ? 2.871 25.358 -47.938 1.00 36.41 380 SER A CA 1
ATOM 3039 C C . SER A 1 380 ? 1.528 25.459 -48.666 1.00 36.41 380 SER A C 1
ATOM 3041 O O . SER A 1 380 ? 1.422 26.186 -49.648 1.00 36.41 380 SER A O 1
ATOM 3043 N N . HIS A 1 381 ? 0.494 24.776 -48.173 1.00 39.56 381 HIS A N 1
ATOM 3044 C CA . HIS A 1 381 ? -0.900 25.105 -48.487 1.00 39.56 381 HIS A CA 1
ATOM 3045 C C . HIS A 1 381 ? -1.524 25.805 -47.275 1.00 39.56 381 HIS A C 1
ATOM 3047 O O . HIS A 1 381 ? -1.767 25.190 -46.239 1.00 39.56 381 HIS A O 1
ATOM 3053 N N . LYS A 1 382 ? -1.765 27.113 -47.411 1.00 48.22 382 LYS A N 1
ATOM 3054 C CA . LYS A 1 382 ? -2.701 27.869 -46.569 1.00 48.22 382 LYS A CA 1
ATOM 3055 C C . LYS A 1 382 ? -4.124 27.618 -47.070 1.00 48.22 382 LYS A C 1
ATOM 3057 O O . LYS A 1 382 ? -4.329 27.602 -48.284 1.00 48.22 382 LYS A O 1
ATOM 3062 N N . PRO A 1 383 ? -5.101 27.579 -46.159 1.00 51.47 383 PRO A N 1
ATOM 3063 C CA . PRO A 1 383 ? -6.340 28.283 -46.431 1.00 51.47 383 PRO A CA 1
ATOM 3064 C C . PRO A 1 383 ? -6.665 29.316 -45.353 1.00 51.47 383 PRO A C 1
ATOM 3066 O O . PRO A 1 383 ? -6.385 29.168 -44.164 1.00 51.47 383 PRO A O 1
ATOM 3069 N N . GLU A 1 384 ? -7.241 30.396 -45.856 1.00 49.25 384 GLU A N 1
ATOM 3070 C CA . GLU A 1 384 ? -7.831 31.520 -45.155 1.00 49.25 384 GLU A CA 1
ATOM 3071 C C . GLU A 1 384 ? -9.000 31.056 -44.282 1.00 49.25 384 GLU A C 1
ATOM 3073 O O . GLU A 1 384 ? -9.840 30.275 -44.726 1.00 49.25 384 GLU A O 1
ATOM 3078 N N . THR A 1 385 ? -9.119 31.595 -43.067 1.00 41.25 385 THR A N 1
ATOM 3079 C CA . THR A 1 385 ? -10.396 31.574 -42.347 1.00 41.25 385 THR A CA 1
ATOM 3080 C C . THR A 1 385 ? -10.682 32.928 -41.728 1.00 41.25 385 THR A C 1
ATOM 3082 O O . THR A 1 385 ? -9.869 33.500 -41.000 1.00 41.25 385 THR A O 1
ATOM 3085 N N . CYS A 1 386 ? -11.871 33.406 -42.078 1.00 37.56 386 CYS A N 1
ATOM 3086 C CA . CYS A 1 386 ? -12.470 34.679 -41.749 1.00 37.56 386 CYS A CA 1
ATOM 3087 C C . CYS A 1 386 ? -12.669 34.895 -40.247 1.00 37.56 386 CYS A C 1
ATOM 3089 O O . CYS A 1 386 ? -12.951 33.981 -39.475 1.00 37.56 386 CYS A O 1
ATOM 3091 N N . ALA A 1 387 ? -12.594 36.169 -39.877 1.00 43.28 387 ALA A N 1
ATOM 3092 C CA . ALA A 1 387 ? -13.011 36.705 -38.599 1.00 43.28 387 ALA A CA 1
ATOM 3093 C C . ALA A 1 387 ? -14.523 36.538 -38.377 1.00 43.28 387 ALA A C 1
ATOM 3095 O O . ALA A 1 387 ? -15.327 36.850 -39.255 1.00 43.28 387 ALA A O 1
ATOM 3096 N N . THR A 1 388 ? -14.922 36.149 -37.165 1.00 41.06 388 THR A N 1
ATOM 3097 C CA . THR A 1 388 ? -16.196 36.581 -36.568 1.00 41.06 388 THR A CA 1
ATOM 3098 C C . THR A 1 388 ? -16.156 36.400 -35.050 1.00 41.06 388 THR A C 1
ATOM 3100 O O . THR A 1 388 ? -16.114 35.291 -34.526 1.00 41.06 388 THR A O 1
ATOM 3103 N N . SER A 1 389 ? -16.147 37.521 -34.333 1.00 45.94 389 SER A N 1
ATOM 3104 C CA . SER A 1 389 ? -16.291 37.595 -32.876 1.00 45.94 389 SER A CA 1
ATOM 3105 C C . SER A 1 389 ? -17.756 37.412 -32.462 1.00 45.94 389 SER A C 1
ATOM 3107 O O . SER A 1 389 ? -18.622 38.016 -33.096 1.00 45.94 389 SER A O 1
ATOM 3109 N N . PRO A 1 390 ? -18.056 36.749 -31.328 1.00 48.78 390 PRO A N 1
ATOM 3110 C CA . PRO A 1 390 ? -19.309 36.970 -30.623 1.00 48.78 390 PRO A CA 1
ATOM 3111 C C . PRO A 1 390 ? -19.112 37.765 -29.323 1.00 48.78 390 PRO A C 1
ATOM 3113 O O . PRO A 1 390 ? -18.313 37.438 -28.446 1.00 48.78 390 PRO A O 1
ATOM 3116 N N . LEU A 1 391 ? -19.912 38.826 -29.220 1.00 39.53 391 LEU A N 1
ATOM 3117 C CA . LEU A 1 391 ? -20.150 39.658 -28.044 1.00 39.53 391 LEU A CA 1
ATOM 3118 C C . LEU A 1 391 ? -20.700 38.827 -26.873 1.00 39.53 391 LEU A C 1
ATOM 3120 O O . LEU A 1 391 ? -21.814 38.306 -26.934 1.00 39.53 391 LEU A O 1
ATOM 3124 N N . VAL A 1 392 ? -19.963 38.781 -25.762 1.00 45.56 392 VAL A N 1
ATOM 3125 C CA . VAL A 1 392 ? -20.449 38.243 -24.484 1.00 45.56 392 VAL A CA 1
ATOM 3126 C C . VAL A 1 392 ? -21.290 39.311 -23.777 1.00 45.56 392 VAL A C 1
ATOM 3128 O O . VAL A 1 392 ? -20.770 40.299 -23.256 1.00 45.56 392 VAL A O 1
ATOM 3131 N N . ARG A 1 393 ? -22.612 39.108 -23.747 1.00 39.91 393 ARG A N 1
ATOM 3132 C CA . ARG A 1 393 ? -23.553 39.892 -22.934 1.00 39.91 393 ARG A CA 1
ATOM 3133 C C . ARG A 1 393 ? -23.425 39.485 -21.460 1.00 39.91 393 ARG A C 1
ATOM 3135 O O . ARG A 1 393 ? -23.621 38.325 -21.111 1.00 39.91 393 ARG A O 1
ATOM 3142 N N . LYS A 1 394 ? -23.115 40.450 -20.587 1.00 41.81 394 LYS A N 1
ATOM 3143 C CA . LYS A 1 394 ? -23.148 40.295 -19.122 1.00 41.81 394 LYS A CA 1
ATOM 3144 C C . LYS A 1 394 ? -24.601 40.211 -18.639 1.00 41.81 394 LYS A C 1
ATOM 3146 O O . LYS A 1 394 ? -25.380 41.127 -18.887 1.00 41.81 394 LYS A O 1
ATOM 3151 N N . ALA A 1 395 ? -24.943 39.140 -17.925 1.00 46.47 395 ALA A N 1
ATOM 3152 C CA . ALA A 1 395 ? -26.213 39.002 -17.214 1.00 46.47 395 ALA A CA 1
ATOM 3153 C C . ALA A 1 395 ? -26.159 39.681 -15.823 1.00 46.47 395 ALA A C 1
ATOM 3155 O O . ALA A 1 395 ? -25.090 39.722 -15.205 1.00 46.47 395 ALA A O 1
ATOM 3156 N N . PRO A 1 396 ? -27.287 40.212 -15.312 1.00 47.09 396 PRO A N 1
ATOM 3157 C CA . PRO A 1 396 ? -27.340 40.944 -14.048 1.00 47.09 396 PRO A CA 1
ATOM 3158 C C . PRO A 1 396 ? -27.314 40.027 -12.813 1.00 47.09 396 PRO A C 1
ATOM 3160 O O . PRO A 1 396 ? -27.935 38.964 -12.773 1.00 47.09 396 PRO A O 1
ATOM 3163 N N . ARG A 1 397 ? -26.605 40.487 -11.773 1.00 41.66 397 ARG A N 1
ATOM 3164 C CA . ARG A 1 397 ? -26.536 39.884 -10.433 1.00 41.66 397 ARG A CA 1
ATOM 3165 C C . ARG A 1 397 ? -27.915 39.921 -9.759 1.00 41.66 397 ARG A C 1
ATOM 3167 O O . ARG A 1 397 ? -28.444 41.001 -9.519 1.00 41.66 397 ARG A O 1
ATOM 3174 N N . LYS A 1 398 ? -28.470 38.754 -9.415 1.00 46.91 398 LYS A N 1
ATOM 3175 C CA . LYS A 1 398 ? -29.650 38.638 -8.541 1.00 46.91 398 LYS A CA 1
ATOM 3176 C C . LYS A 1 398 ? -29.238 38.827 -7.078 1.00 46.91 398 LYS A C 1
ATOM 3178 O O . LYS A 1 398 ? -28.242 38.260 -6.632 1.00 46.91 398 LYS A O 1
ATOM 3183 N N . GLY A 1 399 ? -30.000 39.663 -6.375 1.00 42.28 399 GLY A N 1
ATOM 3184 C CA . GLY A 1 399 ? -29.805 40.028 -4.977 1.00 42.28 399 GLY A CA 1
ATOM 3185 C C . GLY A 1 399 ? -30.037 38.870 -4.006 1.00 42.28 399 GLY A C 1
ATOM 3186 O O . GLY A 1 399 ? -30.831 37.964 -4.253 1.00 42.28 399 GLY A O 1
ATOM 3187 N N . TYR A 1 400 ? -29.310 38.928 -2.894 1.00 43.34 400 TYR A N 1
ATOM 3188 C CA . TYR A 1 400 ? -29.418 38.031 -1.751 1.00 43.34 400 TYR A CA 1
ATOM 3189 C C . TYR A 1 400 ? -30.696 38.362 -0.963 1.00 43.34 400 TYR A C 1
ATOM 3191 O O . TYR A 1 400 ? -30.819 39.456 -0.417 1.00 43.34 400 TYR A O 1
ATOM 3199 N N . SER A 1 401 ? -31.640 37.421 -0.898 1.00 47.69 401 SER A N 1
ATOM 3200 C CA . SER A 1 401 ? -32.792 37.492 0.007 1.00 47.69 401 SER A CA 1
ATOM 3201 C C . SER A 1 401 ? -32.372 36.965 1.376 1.00 47.69 401 SER A C 1
ATOM 3203 O O . SER A 1 401 ? -31.943 35.815 1.493 1.00 47.69 401 SER A O 1
ATOM 3205 N N . GLN A 1 402 ? -32.497 37.795 2.409 1.00 43.06 402 GLN A N 1
ATOM 3206 C CA . GLN A 1 402 ? -32.321 37.380 3.797 1.00 43.06 402 GLN A CA 1
ATOM 3207 C C . GLN A 1 402 ? -33.411 36.360 4.154 1.00 43.06 402 GLN A C 1
ATOM 3209 O O . GLN A 1 402 ? -34.596 36.621 3.955 1.00 43.06 402 GLN A O 1
ATOM 3214 N N . LYS A 1 403 ? -33.010 35.179 4.636 1.00 47.84 403 LYS A N 1
ATOM 3215 C CA . LYS A 1 403 ? -33.921 34.199 5.234 1.00 47.84 403 LYS A CA 1
ATOM 3216 C C . LYS A 1 403 ? -33.929 34.417 6.740 1.00 47.84 403 LYS A C 1
ATOM 3218 O O . LYS A 1 403 ? -32.895 34.304 7.394 1.00 47.84 403 LYS A O 1
ATOM 3223 N N . THR A 1 404 ? -35.100 34.751 7.256 1.00 49.91 404 THR A N 1
ATOM 3224 C CA . THR A 1 404 ? -35.434 34.785 8.675 1.00 49.91 404 THR A CA 1
ATOM 3225 C C . THR A 1 404 ? -35.397 33.366 9.248 1.00 49.91 404 THR A C 1
ATOM 3227 O O . THR A 1 404 ? -35.931 32.428 8.658 1.00 49.91 404 THR A O 1
ATOM 3230 N N . VAL A 1 405 ? -34.721 33.203 10.386 1.00 48.22 405 VAL A N 1
ATOM 3231 C CA . VAL A 1 405 ? -34.668 31.955 11.157 1.00 48.22 405 VAL A CA 1
ATOM 3232 C C . VAL A 1 405 ? -35.784 32.006 12.194 1.00 48.22 405 VAL A C 1
ATOM 3234 O O . VAL A 1 405 ? -35.759 32.847 13.090 1.00 48.22 405 VAL A O 1
ATOM 3237 N N . THR A 1 406 ? -36.767 31.120 12.065 1.00 48.44 406 THR A N 1
ATOM 3238 C CA . THR A 1 406 ? -37.824 30.929 13.064 1.00 48.44 406 THR A CA 1
ATOM 3239 C C . THR A 1 406 ? -37.340 29.922 14.104 1.00 48.44 406 THR A C 1
ATOM 3241 O O . THR A 1 406 ? -37.114 28.755 13.788 1.00 48.44 406 THR A O 1
ATOM 3244 N N . ILE A 1 407 ? -37.155 30.385 15.339 1.00 50.28 407 ILE A N 1
ATOM 3245 C CA . ILE A 1 407 ? -36.828 29.561 16.507 1.00 50.28 407 ILE A CA 1
ATOM 3246 C C . ILE A 1 407 ? -38.142 28.995 17.056 1.00 50.28 407 ILE A C 1
ATOM 3248 O O . ILE A 1 407 ? -39.051 29.759 17.374 1.00 50.28 407 ILE A O 1
ATOM 3252 N N . TRP A 1 408 ? -38.240 27.671 17.168 1.00 46.19 408 TRP A N 1
ATOM 3253 C CA . TRP A 1 408 ? -39.338 27.002 17.867 1.00 46.19 408 TRP A CA 1
ATOM 3254 C C . TRP A 1 408 ? -38.956 26.783 19.337 1.00 46.19 408 TRP A C 1
ATOM 3256 O O . TRP A 1 408 ? -37.854 26.292 19.595 1.00 46.19 408 TRP A O 1
ATOM 3266 N N . PRO A 1 409 ? -39.822 27.128 20.306 1.00 54.81 409 PRO A N 1
ATOM 3267 C CA . PRO A 1 409 ? -39.574 26.829 21.706 1.00 54.81 409 PRO A CA 1
ATOM 3268 C C . PRO A 1 409 ? -39.833 25.346 21.994 1.00 54.81 409 PRO A C 1
ATOM 3270 O O . PRO A 1 409 ? -40.868 24.782 21.645 1.00 54.81 409 PRO A O 1
ATOM 3273 N N . SER A 1 410 ? -38.861 24.729 22.653 1.00 46.16 410 SER A N 1
ATOM 3274 C CA . SER A 1 410 ? -38.939 23.407 23.261 1.00 46.16 410 SER A CA 1
ATOM 3275 C C . SER A 1 410 ? -39.904 23.421 24.450 1.00 46.16 410 SER A C 1
ATOM 3277 O O . SER A 1 410 ? -39.682 24.139 25.426 1.00 46.16 410 SER A O 1
ATOM 3279 N N . ASN A 1 411 ? -40.960 22.609 24.367 1.00 50.69 411 ASN A N 1
ATOM 3280 C CA . ASN A 1 411 ? -41.858 22.331 25.482 1.00 50.69 411 ASN A CA 1
ATOM 3281 C C . ASN A 1 411 ? -41.169 21.403 26.490 1.00 50.69 411 ASN A C 1
ATOM 3283 O O . ASN A 1 411 ? -40.891 20.244 26.192 1.00 50.69 411 ASN A O 1
ATOM 3287 N N . ASN A 1 412 ? -40.948 21.934 27.691 1.00 51.19 412 ASN A N 1
ATOM 3288 C CA . ASN A 1 412 ? -40.825 21.162 28.921 1.00 51.19 412 ASN A CA 1
ATOM 3289 C C . ASN A 1 412 ? -42.231 20.790 29.414 1.00 51.19 412 ASN A C 1
ATOM 3291 O O . ASN A 1 412 ? -43.103 21.652 29.519 1.00 51.19 412 ASN A O 1
ATOM 3295 N N . SER A 1 413 ? -42.434 19.530 29.777 1.00 54.12 413 SER A N 1
ATOM 3296 C CA . SER A 1 413 ? -43.480 19.054 30.697 1.00 54.12 413 SER A CA 1
ATOM 3297 C C . SER A 1 413 ? -42.912 17.770 31.313 1.00 54.12 413 SER A C 1
ATOM 3299 O O . SER A 1 413 ? -42.545 16.871 30.561 1.00 54.12 413 SER A O 1
ATOM 3301 N N . LEU A 1 414 ? -42.403 17.874 32.545 1.00 50.34 414 LEU A N 1
ATOM 3302 C CA . LEU A 1 414 ? -43.053 17.510 33.819 1.00 50.34 414 LEU A CA 1
ATOM 3303 C C . LEU A 1 414 ? -43.134 15.998 34.028 1.00 50.34 414 LEU A C 1
ATOM 3305 O O . LEU A 1 414 ? -43.919 15.348 33.308 1.00 50.34 414 LEU A O 1
#

InterPro domains:
  IPR013087 Zinc finger C2H2-type [SM00355] (149-172)
  IPR013087 Zinc finger C2H2-type [SM00355] (178-208)
  IPR013087 Zinc finger C2H2-type [SM00355] (230-252)

Secondary structure (DSSP, 8-state):
-------PPPPP-PPPHHHHHHHHHHHIIIIIT----S-SS-TT-HHHHHHHHHHHTS-HHHHHHHHHHHHS-TT------S-------TTTHHHHHHHTT---------TT-PPPPHHHHHHHHHHHHHHSS---TT-GGGTT---SEE-TT-S--EES-HHHHHHHHTTTS-S-EEE-HHHHHTT-S---EES-HHHHHHHHHHH-TTS-HHHHHHHTEE--------B-TTT--B-SSHHHHHHHHHHHHTTTTTTS---GGG--SS-------GGG----------------------------------------------SSTTS-------------------------------------------------------------PPPPPPPPPPPP--PPPP----

Radius of gyration: 35.89 Å; chains: 1; bounding box: 96×82×83 Å

Organism: NCBI:txid1314670

Foldseek 3Di:
DDDDDDDDDDDPDDQDPVLLVVLVVCCCVPQVPPPDPPDDPPSDPLVNLCVSCVVSVHDSVNSVVSCCVPPVDPPPPPPPPDPPPPDPCPPVCVVVCVVVVNDDPPPPPPPPPDDDPPVVVVVVVVVLVVQLPLDDPPPVVLPPADDLQAALNPSNHHHPDLVVSLVVNCSNFQQWKFWQPVCVPPPHPDIDIDSDLVVQLVCCVVPVPPDHSVVRSVVGIDPDGTDDDQAFQQPGHGDPDPVVNSVVVVCLCVCVPVNDHDGSVNGHPPPPDPPVPPPPPPPPPDDDDDDDDDDDDDDDDDDDDDDDDDDDDDDDDDDDDDDDDDPPVPDDDDDDDDDDDDDDDDDDDDDDDDDDDDDDDDDDDDDDDDDDDDDDDDDDDDDDDDDDDDDDDDDDDDDDDDDDDDDDDDDDDD

pLDDT: mean 70.49, std 24.22, range [29.72, 98.12]